Protein AF-A0A3D4AEW9-F1 (afdb_monomer)

Radius of gyration: 42.06 Å; Cα contacts (8 Å, |Δi|>4): 1426; chains: 1; bounding box: 118×90×95 Å

pLDDT: mean 89.43, std 14.74, range [29.05, 98.88]

Foldseek 3Di:
DDDDDDDDDDPDDPPPPPPPPPPPQAWDKAWFAAAEEALLFQFAPVCVPVVAGALLSLLVLQLPFPLHAEYHYAAAQDVVRNHAQVSLLVNQVSQVVSADWQRHHYFYFHFYWDPDVQIFTKTKGQDNWREEDDDDPNHDRTPHYDDHLNLVSVLLVQLVRPLMAIETDLDDCCYSNNLLQAADDVSSLLRYAAYEQFEAPAADPAQQQPADTPDGDVVVVLSCQLSFRQYAYFHHHNHRHSNGNRRHQWTKMFTFSTSHNVRRSVRSSLNRIKTWNHSAKDKFWDWPNHTASAADEEQFFTWIKIAIDDPVPFFWQKKWKWKDAGSNSDGIDTPDMDRHRMDTDTDDDDAQGKMKIWMWIATPVGIIMTGRIYIYHNHQDDAWAWPDWDWDDDPQAIKIKTKTQFHGQWQWKFKWKDQVVPDIDGPDTGGDPRGNHIDMDIDGPRDPPPHQKMKIKIWIAGPVGDIDIDDIDMDGDPDDDQQPWDWPDFQDAFKIKTFGPFDPAQKKKKWKAAPVGDTDDIDIDGTDGMDIDGDDNPDDFAKIKMWMDDVPDIDIDIGTHD

Secondary structure (DSSP, 8-state):
----------------------PPPPPEEEEEES-B--TTTT--TTHHHH---SHHHHHHHHTTSTT--EEEEEEESSGGGT--HHHHHHHHHHHHHH-BTTTBEEEEEEEEEESSSS-EEEEEES-SS-EE--EETTEES-SEE--TT-HHHHHHHHHTSTT-EEEEES--TTHHHHGGGSPPPHHHHHHEEEEEEE---TT----SSB-------HHHHHHHHHHT---EEEE---B-SS-TTTSBS-EEEEEESSSSHHHHHHHHHTT-EEEESSSS-EEEEEETTEETT-EEEESS--EEEEEEE-TT-PPEEEEEEEEE-TTSSSPPEEEEEESSSEEEEE----TT-EEEEEEEEEESSS-EEEEPPEEEEEPPPPS--EEEEEEEEETTEEEEEEEES---SEEEEEEEEESSSSS-EEEEEEE----SS-EEEEEEE-S---SSEEEEEEEEEETT--EEE---EEEE-----TT--EEESSSBSSEEEEE----SSSEEEEEEE-TTS-EEEEEEEE--SEEEEEPPTTSPSEEEEEEEEETTEEEEEEEEE-

Sequence (562 aa):
MKQYISIALYILSPLLFCANNSTAQVLNFYYGNLHAHSIYSDGNSDSATSHASIPYHNYQFAKTAQQFHFLGISEHNHNGAGMKRINYAKGLQQADSANQNGTFVAMYGMEWGVIGPPGGHVLVYGMNQLIGWDTVSGLPNYDVYNAKSDYAGLFTKIARTPGAFASFAHPATTDYNNLFSTLVNPTFDSAIVGSAIRSGPAFSADTTYSNPSTSTFETRYKDALKQGYHIGAVLDHDNHNTTFGKMAASRTVVLAPSLTRNDIMDAIRNRRTQASDDWNVRVSFTINGKPLGTIFTDTANPQISVTVFDPDLETTSNITIISGIPGSGVNPTTLTSSAIGSLNFTHTIAFGASYYYYAVVTQTDGDKVFTAPIWVTKASMLPVKLTEFKAIKRTTGVSCIWTTASEWNADYFGLERSINGKDFITIAKISATNTQTTTTYEWLDETPMQSLMVYYRLKQIDFDGTIHYSNIIFIRSDEKQMNDVIISPNPFESEITISYLEAPNQTVQYTLYNSIGEKVYEHFADNSEDHLISIPPELNSGVYTITVKSGEFHTSKHLIKL

Solvent-accessible surface area (backbone atoms only — not comparable to full-atom values): 29424 Å² total; per-residue (Å²): 135,87,86,83,83,86,79,85,78,82,79,80,74,80,81,74,80,75,76,78,78,72,69,78,80,65,67,41,86,40,23,23,36,61,32,22,37,23,55,52,16,74,11,22,79,46,23,91,78,70,74,31,38,50,58,43,42,47,48,59,54,24,66,72,24,72,65,39,34,35,44,25,35,22,25,45,38,38,58,96,44,53,19,45,46,74,47,52,59,50,39,46,54,27,22,61,72,56,40,36,71,75,66,32,30,44,40,47,36,27,25,43,64,46,88,60,89,58,14,40,38,30,36,38,35,59,60,93,58,46,56,18,68,54,63,56,96,89,37,74,34,36,74,38,85,37,61,82,79,39,49,69,65,45,29,51,52,32,49,71,35,82,78,26,34,32,25,39,39,75,60,57,82,53,22,59,75,33,47,56,81,41,72,57,48,72,57,45,39,68,8,33,22,30,30,27,37,30,41,21,52,32,77,44,81,46,64,79,39,78,51,62,49,87,51,76,22,57,69,55,48,40,32,36,36,10,18,40,39,63,49,10,27,27,22,31,33,49,26,26,24,87,17,55,58,22,24,22,46,50,16,20,34,37,45,18,72,50,57,31,57,64,39,46,52,51,18,43,68,46,12,19,24,21,19,24,44,51,44,68,65,42,77,50,45,30,45,73,85,40,52,41,28,42,73,52,72,37,82,63,60,51,37,38,38,39,43,58,47,43,86,89,65,70,51,46,47,34,34,35,37,35,34,33,38,61,49,65,69,44,72,58,43,82,73,51,72,31,67,44,52,50,45,77,49,74,52,86,69,58,71,62,42,53,37,33,37,30,43,40,38,28,36,72,92,64,43,40,36,35,42,10,34,32,36,43,30,24,44,61,72,72,67,56,38,76,75,46,76,51,74,42,84,52,100,69,25,38,39,37,38,36,32,28,54,26,35,36,68,44,47,28,37,32,39,26,41,20,73,77,77,75,66,69,44,77,78,45,80,44,73,48,85,52,39,82,51,74,46,77,51,76,47,73,43,64,62,74,81,91,44,67,39,40,28,39,34,44,38,38,32,28,75,88,67,52,76,50,71,56,74,76,47,75,49,70,55,87,78,83,61,72,88,61,68,44,69,40,57,68,65,25,80,51,50,36,34,43,34,39,66,68,60,100,39,70,52,34,39,39,38,34,21,44,83,86,66,51,79,76,46,76,49,77,42,71,57,54,54,68,44,81,43,79,49,71,82,86,61,73,62,44,58,33,38,40,34,47,36,39,83,92,48,73,51,77,47,81,40,38,39,97

Structure (mmCIF, N/CA/C/O backbone):
data_AF-A0A3D4AEW9-F1
#
_entry.id   AF-A0A3D4AEW9-F1
#
loop_
_atom_site.group_PDB
_atom_site.id
_atom_site.type_symbol
_atom_site.label_atom_id
_atom_site.label_alt_id
_atom_site.label_comp_id
_atom_site.label_asym_id
_atom_site.label_entity_id
_atom_site.label_seq_id
_atom_site.pdbx_PDB_ins_code
_atom_site.Cartn_x
_atom_site.Cartn_y
_atom_site.Cartn_z
_atom_site.occupancy
_atom_site.B_iso_or_equiv
_atom_site.auth_seq_id
_atom_site.auth_comp_id
_atom_site.auth_asym_id
_atom_site.auth_atom_id
_atom_site.pdbx_PDB_model_num
ATOM 1 N N . MET A 1 1 ? -33.285 -71.139 -0.822 1.00 42.38 1 MET A N 1
ATOM 2 C CA . MET A 1 1 ? -33.405 -69.779 -1.394 1.00 42.38 1 MET A CA 1
ATOM 3 C C . MET A 1 1 ? -32.830 -68.817 -0.362 1.00 42.38 1 MET A C 1
ATOM 5 O O . MET A 1 1 ? -33.320 -68.806 0.757 1.00 42.38 1 MET A O 1
ATOM 9 N N . LYS A 1 2 ? -31.692 -68.183 -0.663 1.00 33.84 2 LYS A N 1
ATOM 10 C CA . LYS A 1 2 ? -30.856 -67.444 0.300 1.00 33.84 2 LYS A CA 1
ATOM 11 C C . LYS A 1 2 ? -31.508 -66.106 0.683 1.00 33.84 2 LYS A C 1
ATOM 13 O O . LYS A 1 2 ? -31.841 -65.329 -0.204 1.00 33.84 2 LYS A O 1
ATOM 18 N N . GLN A 1 3 ? -31.666 -65.854 1.983 1.00 32.53 3 GLN A N 1
ATOM 19 C CA . GLN A 1 3 ? -32.041 -64.551 2.542 1.00 32.53 3 GLN A CA 1
ATOM 20 C C . GLN A 1 3 ? -30.833 -63.606 2.493 1.00 32.53 3 GLN A C 1
ATOM 22 O O . GLN A 1 3 ? -29.772 -63.937 3.019 1.00 32.53 3 GLN A O 1
ATOM 27 N N . TYR A 1 4 ? -31.001 -62.435 1.880 1.00 33.12 4 TYR A N 1
ATOM 28 C CA . TYR A 1 4 ? -30.057 -61.325 1.986 1.00 33.12 4 TYR A CA 1
ATOM 29 C C . TYR A 1 4 ? -30.560 -60.359 3.062 1.00 33.12 4 TYR A C 1
ATOM 31 O O . TYR A 1 4 ? -31.599 -59.724 2.900 1.00 33.12 4 TYR A O 1
ATOM 39 N N . ILE A 1 5 ? -29.820 -60.274 4.166 1.00 33.66 5 ILE A N 1
ATOM 40 C CA . ILE A 1 5 ? -29.952 -59.230 5.184 1.00 33.66 5 ILE A CA 1
ATOM 41 C C . ILE A 1 5 ? -29.084 -58.060 4.714 1.00 33.66 5 ILE A C 1
ATOM 43 O O . ILE A 1 5 ? -27.869 -58.203 4.590 1.00 33.66 5 ILE A O 1
ATOM 47 N N . SER A 1 6 ? -29.701 -56.915 4.425 1.00 31.83 6 SER A N 1
ATOM 48 C CA . SER A 1 6 ? -28.985 -55.684 4.085 1.00 31.83 6 SER A CA 1
ATOM 49 C C . SER A 1 6 ? -28.620 -54.950 5.377 1.00 31.83 6 SER A C 1
ATOM 51 O O . SER A 1 6 ? -29.478 -54.345 6.014 1.00 31.83 6 SER A O 1
ATOM 53 N N . ILE A 1 7 ? -27.353 -55.035 5.789 1.00 34.47 7 ILE A N 1
ATOM 54 C CA . ILE A 1 7 ? -26.788 -54.258 6.900 1.00 34.47 7 ILE A CA 1
ATOM 55 C C . ILE A 1 7 ? -26.324 -52.913 6.331 1.00 34.47 7 ILE A C 1
ATOM 57 O O . ILE A 1 7 ? -25.382 -52.862 5.543 1.00 34.47 7 ILE A O 1
ATOM 61 N N . ALA A 1 8 ? -26.986 -51.823 6.718 1.00 32.03 8 ALA A N 1
ATOM 62 C CA . ALA A 1 8 ? -26.509 -50.470 6.453 1.00 32.03 8 ALA A CA 1
ATOM 63 C C . ALA A 1 8 ? -25.383 -50.134 7.446 1.00 32.03 8 ALA A C 1
ATOM 65 O O . ALA A 1 8 ? -25.627 -49.931 8.634 1.00 32.03 8 ALA A O 1
ATOM 66 N N . LEU A 1 9 ? -24.143 -50.110 6.956 1.00 29.05 9 LEU A N 1
ATOM 67 C CA . LEU A 1 9 ? -22.966 -49.703 7.717 1.00 29.05 9 LEU A CA 1
ATOM 68 C C . LEU A 1 9 ? -22.831 -48.172 7.627 1.00 29.05 9 LEU A C 1
ATOM 70 O O . LEU A 1 9 ? -22.402 -47.644 6.603 1.00 29.05 9 LEU A O 1
ATOM 74 N N . TYR A 1 10 ? -23.218 -47.448 8.679 1.00 30.27 10 TYR A N 1
ATOM 75 C CA . TYR A 1 10 ? -22.894 -46.025 8.808 1.00 30.27 10 TYR A CA 1
ATOM 76 C C . TYR A 1 10 ? -21.403 -45.891 9.134 1.00 30.27 10 TYR A C 1
ATOM 78 O O . TYR A 1 10 ? -20.977 -46.141 10.261 1.00 30.27 10 TYR A O 1
ATOM 86 N N . ILE A 1 11 ? -20.598 -45.512 8.142 1.00 34.72 11 ILE A N 1
ATOM 87 C CA . ILE A 1 11 ? -19.202 -45.132 8.357 1.00 34.72 11 ILE A CA 1
ATOM 88 C C . ILE A 1 11 ? -19.206 -43.717 8.945 1.00 34.72 11 ILE A C 1
ATOM 90 O O . ILE A 1 11 ? -19.376 -42.738 8.221 1.00 34.72 11 ILE A O 1
ATOM 94 N N . LEU A 1 12 ? -19.046 -43.604 10.267 1.00 33.81 12 LEU A N 1
ATOM 95 C CA . LEU A 1 12 ? -18.642 -42.345 10.894 1.00 33.81 12 LEU A CA 1
ATOM 96 C C . LEU A 1 12 ? -17.219 -42.027 10.415 1.00 33.81 12 LEU A C 1
ATOM 98 O O . LEU A 1 12 ? -16.254 -42.660 10.843 1.00 33.81 12 LEU A O 1
ATOM 102 N N . SER A 1 13 ? -17.081 -41.052 9.519 1.00 30.97 13 SER A N 1
ATOM 103 C CA . SER A 1 13 ? -15.790 -40.436 9.226 1.00 30.97 13 SER A CA 1
ATOM 104 C C . SER A 1 13 ? -15.312 -39.678 10.470 1.00 30.97 13 SER A C 1
ATOM 106 O O . SER A 1 13 ? -16.059 -38.821 10.957 1.00 30.97 13 SER A O 1
ATOM 108 N N . PRO A 1 14 ? -14.096 -39.911 10.989 1.00 35.47 14 PRO A N 1
ATOM 109 C CA . PRO A 1 14 ? -13.533 -39.002 11.967 1.00 35.47 14 PRO A CA 1
ATOM 110 C C . PRO A 1 14 ? -13.242 -37.685 11.243 1.00 35.47 14 PRO A C 1
ATOM 112 O O . PRO A 1 14 ? -12.401 -37.629 10.346 1.00 35.47 14 PRO A O 1
ATOM 115 N N . LEU A 1 15 ? -13.968 -36.628 11.610 1.00 35.75 15 LEU A N 1
ATOM 116 C CA . LEU A 1 15 ? -13.557 -35.258 11.326 1.00 35.75 15 LEU A CA 1
ATOM 117 C C . LEU A 1 15 ? -12.188 -35.063 11.987 1.00 35.75 15 LEU A C 1
ATOM 119 O O . LEU A 1 15 ? -12.096 -34.831 13.192 1.00 35.75 15 LEU A O 1
ATOM 123 N N . LEU A 1 16 ? -11.117 -35.195 11.200 1.00 32.19 16 LEU A N 1
ATOM 124 C CA . LEU A 1 16 ? -9.826 -34.643 11.572 1.00 32.19 16 LEU A CA 1
ATOM 125 C C . LEU A 1 16 ? -10.019 -33.130 11.683 1.00 32.19 16 LEU A C 1
ATOM 127 O O . LEU A 1 16 ? -10.094 -32.420 10.680 1.00 32.19 16 LEU A O 1
ATOM 131 N N . PHE A 1 17 ? -10.087 -32.634 12.915 1.00 34.31 17 PHE A N 1
ATOM 132 C CA . PHE A 1 17 ? -9.706 -31.262 13.204 1.00 34.31 17 PHE A CA 1
ATOM 133 C C . PHE A 1 17 ? -8.212 -31.145 12.888 1.00 34.31 17 PHE A C 1
ATOM 135 O O . PHE A 1 17 ? -7.354 -31.384 13.737 1.00 34.31 17 PHE A O 1
ATOM 142 N N . CYS A 1 18 ? -7.885 -30.808 11.641 1.00 33.59 18 CYS A N 1
ATOM 143 C CA . CYS A 1 18 ? -6.588 -30.233 11.334 1.00 33.59 18 CYS A CA 1
ATOM 144 C C . CYS A 1 18 ? -6.554 -28.874 12.032 1.00 33.59 18 CYS A C 1
ATOM 146 O O . CYS A 1 18 ? -7.095 -27.888 11.530 1.00 33.59 18 CYS A O 1
ATOM 148 N N . ALA A 1 19 ? -5.955 -28.828 13.220 1.00 35.25 19 ALA A N 1
ATOM 149 C CA . ALA A 1 19 ? -5.437 -27.583 13.749 1.00 35.25 19 ALA A CA 1
ATOM 150 C C . ALA A 1 19 ? -4.431 -27.068 12.713 1.00 35.25 19 ALA A C 1
ATOM 152 O O . ALA A 1 19 ? -3.317 -27.582 12.606 1.00 35.25 19 ALA A O 1
ATOM 153 N N . ASN A 1 20 ? -4.850 -26.101 11.897 1.00 33.00 20 ASN A N 1
ATOM 154 C CA . ASN A 1 20 ? -3.940 -25.318 11.080 1.00 33.00 20 ASN A CA 1
ATOM 155 C C . ASN A 1 20 ? -3.065 -24.521 12.048 1.00 33.00 20 ASN A C 1
ATOM 157 O O . ASN A 1 20 ? -3.348 -23.368 12.359 1.00 33.00 20 ASN A O 1
ATOM 161 N N . ASN A 1 21 ? -1.989 -25.141 12.526 1.00 32.84 21 ASN A N 1
ATOM 162 C CA . ASN A 1 21 ? -0.813 -24.413 12.963 1.00 32.84 21 ASN A CA 1
ATOM 163 C C . ASN A 1 21 ? -0.232 -23.760 11.706 1.00 32.84 21 ASN A C 1
ATOM 165 O O . ASN A 1 21 ? 0.706 -24.274 11.101 1.00 32.84 21 ASN A O 1
ATOM 169 N N . SER A 1 22 ? -0.841 -22.659 11.260 1.00 37.59 22 SER A N 1
ATOM 170 C CA . SER A 1 22 ? -0.249 -21.795 10.252 1.00 37.59 22 SER A CA 1
ATOM 171 C C . SER A 1 22 ? 0.974 -21.158 10.900 1.00 37.59 22 SER A C 1
ATOM 173 O O . SER A 1 22 ? 0.879 -20.125 11.563 1.00 37.59 22 SER A O 1
ATOM 175 N N . THR A 1 23 ? 2.129 -21.801 10.767 1.00 46.12 23 THR A N 1
ATOM 176 C CA . THR A 1 23 ? 3.401 -21.114 10.971 1.00 46.12 23 THR A CA 1
ATOM 177 C C . THR A 1 23 ? 3.373 -19.873 10.088 1.00 46.12 23 THR A C 1
ATOM 179 O O . THR A 1 23 ? 3.079 -19.990 8.895 1.00 46.12 23 THR A O 1
ATOM 182 N N . ALA A 1 24 ? 3.604 -18.694 10.671 1.00 60.69 24 ALA A N 1
ATOM 183 C CA . ALA A 1 24 ? 3.650 -17.448 9.917 1.00 60.69 24 ALA A CA 1
ATOM 184 C C . ALA A 1 24 ? 4.568 -17.629 8.697 1.00 60.69 24 ALA A C 1
ATOM 186 O O . ALA A 1 24 ? 5.677 -18.152 8.822 1.00 60.69 24 ALA A O 1
ATOM 187 N N . GLN A 1 25 ? 4.074 -17.265 7.512 1.00 74.81 25 GLN A N 1
ATOM 188 C CA . GLN A 1 25 ? 4.830 -17.406 6.274 1.00 74.81 25 GLN A CA 1
ATOM 189 C C . GLN A 1 25 ? 6.122 -16.586 6.383 1.00 74.81 25 GLN A C 1
ATOM 191 O O . GLN A 1 25 ? 6.074 -15.385 6.646 1.00 74.81 25 GLN A O 1
ATOM 196 N N . VAL A 1 26 ? 7.274 -17.236 6.206 1.00 88.62 26 VAL A N 1
ATOM 197 C CA . VAL A 1 26 ? 8.580 -16.568 6.257 1.00 88.62 26 VAL A CA 1
ATOM 198 C C . VAL A 1 26 ? 8.692 -15.615 5.067 1.00 88.62 26 VAL A C 1
ATOM 200 O O . VAL A 1 26 ? 8.480 -16.025 3.927 1.00 88.62 26 VAL A O 1
ATOM 203 N N . LEU A 1 27 ? 9.012 -14.347 5.333 1.00 95.62 27 LEU A N 1
ATOM 204 C CA . LEU A 1 27 ? 9.255 -13.335 4.307 1.00 95.62 27 LEU A CA 1
ATOM 205 C C . LEU A 1 27 ? 10.761 -13.121 4.139 1.00 95.62 27 LEU A C 1
ATOM 207 O O . LEU A 1 27 ? 11.465 -12.840 5.107 1.00 95.62 27 LEU A O 1
ATOM 211 N N . ASN A 1 28 ? 11.230 -13.236 2.901 1.00 97.81 28 ASN A N 1
ATOM 212 C CA . ASN A 1 28 ? 12.600 -12.955 2.491 1.00 97.81 28 ASN A CA 1
ATOM 213 C C . ASN A 1 28 ? 12.701 -11.541 1.912 1.00 97.81 28 ASN A C 1
ATOM 215 O O . ASN A 1 28 ? 11.714 -11.002 1.414 1.00 97.81 28 ASN A O 1
ATOM 219 N N . PHE A 1 29 ? 13.899 -10.961 1.955 1.00 98.50 29 PHE A N 1
ATOM 220 C CA . PHE A 1 29 ? 14.185 -9.622 1.443 1.00 98.50 29 PHE A CA 1
ATOM 221 C C . PHE A 1 29 ? 14.788 -9.730 0.042 1.00 98.50 29 PHE A C 1
ATOM 223 O O . PHE A 1 29 ? 15.852 -10.325 -0.129 1.00 98.50 29 PHE A O 1
ATOM 230 N N . TYR A 1 30 ? 14.108 -9.164 -0.952 1.00 98.69 30 TYR A N 1
ATOM 231 C CA . TYR A 1 30 ? 14.582 -9.102 -2.332 1.00 98.69 30 TYR A CA 1
ATOM 232 C C . TYR A 1 30 ? 14.739 -7.656 -2.767 1.00 98.69 30 TYR A C 1
ATOM 234 O O . TYR A 1 30 ? 13.886 -6.826 -2.499 1.00 98.69 30 TYR A O 1
ATOM 242 N N . TYR A 1 31 ? 15.821 -7.366 -3.467 1.00 98.62 31 TYR A N 1
ATOM 243 C CA . TYR A 1 31 ? 16.277 -6.006 -3.742 1.00 98.62 31 TYR A CA 1
ATOM 244 C C . TYR A 1 31 ? 16.252 -5.758 -5.240 1.00 98.62 31 TYR A C 1
ATOM 246 O O . TYR A 1 31 ? 16.668 -6.628 -6.001 1.00 98.62 31 TYR A O 1
ATOM 254 N N . GLY A 1 32 ? 15.778 -4.606 -5.688 1.00 98.19 32 GLY A N 1
ATOM 255 C CA . GLY A 1 32 ? 15.648 -4.353 -7.114 1.00 98.19 32 GLY A CA 1
ATOM 256 C C . GLY A 1 32 ? 15.206 -2.940 -7.441 1.00 98.19 32 GLY A C 1
ATOM 257 O O . GLY A 1 32 ? 15.280 -2.031 -6.615 1.00 98.19 32 GLY A O 1
ATOM 258 N N . ASN A 1 33 ? 14.740 -2.771 -8.670 1.00 98.00 33 ASN A N 1
ATOM 259 C CA . ASN A 1 33 ? 14.218 -1.514 -9.193 1.00 98.00 33 ASN A CA 1
ATOM 260 C C . ASN A 1 33 ? 12.941 -1.791 -9.998 1.00 98.00 33 ASN A C 1
ATOM 262 O O . ASN A 1 33 ? 12.827 -2.848 -10.620 1.00 98.00 33 ASN A O 1
ATOM 266 N N . LEU A 1 34 ? 11.993 -0.854 -9.987 1.00 98.00 34 LEU A N 1
ATOM 267 C CA . LEU A 1 34 ? 10.743 -0.922 -10.749 1.00 98.00 34 LEU A CA 1
ATOM 268 C C . LEU A 1 34 ? 10.699 0.049 -11.937 1.00 98.00 34 LEU A C 1
ATOM 270 O O . LEU A 1 34 ? 9.719 0.008 -12.676 1.00 98.00 34 LEU A O 1
ATOM 274 N N . HIS A 1 35 ? 11.704 0.910 -12.117 1.00 98.31 35 HIS A N 1
ATOM 275 C CA . HIS A 1 35 ? 11.662 1.983 -13.112 1.00 98.31 35 HIS A CA 1
ATOM 276 C C . HIS A 1 35 ? 12.943 2.056 -13.933 1.00 98.31 35 HIS A C 1
ATOM 278 O O . HIS A 1 35 ? 14.000 2.471 -13.452 1.00 98.31 35 HIS A O 1
ATOM 284 N N . ALA A 1 36 ? 12.846 1.623 -15.181 1.00 98.06 36 ALA A N 1
ATOM 285 C CA . ALA A 1 36 ? 13.939 1.631 -16.137 1.00 98.06 36 ALA A CA 1
ATOM 286 C C . ALA A 1 36 ? 13.380 1.627 -17.559 1.00 98.06 36 ALA A C 1
ATOM 288 O O . ALA A 1 36 ? 12.304 1.073 -17.797 1.00 98.06 36 ALA A O 1
ATOM 289 N N . HIS A 1 37 ? 14.153 2.167 -18.494 1.00 98.44 37 HIS A N 1
ATOM 290 C CA . HIS A 1 37 ? 13.780 2.309 -19.898 1.00 98.44 37 HIS A CA 1
ATOM 291 C C . HIS A 1 37 ? 14.773 1.606 -20.805 1.00 98.44 37 HIS A C 1
ATOM 293 O O . HIS A 1 37 ? 15.943 1.406 -20.458 1.00 98.44 37 HIS A O 1
ATOM 299 N N . SER A 1 38 ? 14.303 1.224 -21.986 1.00 98.19 38 SER A N 1
ATOM 300 C CA . SER A 1 38 ? 15.147 0.681 -23.039 1.00 98.19 38 SER A CA 1
ATOM 301 C C . SER A 1 38 ? 15.009 1.473 -24.331 1.00 98.19 38 SER A C 1
ATOM 303 O O . SER A 1 38 ? 14.299 2.474 -24.393 1.00 98.19 38 SER A O 1
ATOM 305 N N . ILE A 1 39 ? 15.633 0.991 -25.407 1.00 96.94 39 ILE A N 1
ATOM 306 C CA . ILE A 1 39 ? 15.451 1.561 -26.749 1.00 96.94 39 ILE A CA 1
ATOM 307 C C . ILE A 1 39 ? 14.002 1.444 -27.269 1.00 96.94 39 ILE A C 1
ATOM 309 O O . ILE A 1 39 ? 13.700 1.860 -28.389 1.00 96.94 39 ILE A O 1
ATOM 313 N N . TYR A 1 40 ? 13.106 0.788 -26.524 1.00 98.00 40 TYR A N 1
ATOM 314 C CA . TYR A 1 40 ? 11.691 0.720 -26.876 1.00 98.00 40 TYR A CA 1
ATOM 315 C C . TYR A 1 40 ? 10.941 2.004 -26.538 1.00 98.00 40 TYR A C 1
ATOM 317 O O . TYR A 1 40 ? 9.986 2.286 -27.262 1.00 98.00 40 TYR A O 1
ATOM 325 N N . SER A 1 41 ? 11.392 2.790 -25.560 1.00 97.31 41 SER A N 1
ATOM 326 C CA . SER A 1 41 ? 11.122 4.224 -25.475 1.00 97.31 41 SER A CA 1
ATOM 327 C C . SER A 1 41 ? 12.380 5.039 -25.816 1.00 97.31 41 SER A C 1
ATOM 329 O O . SER A 1 41 ? 12.805 5.083 -26.973 1.00 97.31 41 SER A O 1
ATOM 331 N N . ASP A 1 42 ? 12.964 5.691 -24.825 1.00 96.50 42 ASP A N 1
ATOM 332 C CA . ASP A 1 42 ? 14.027 6.689 -24.889 1.00 96.50 42 ASP A CA 1
ATOM 333 C C . ASP A 1 42 ? 15.225 6.327 -23.994 1.00 96.50 42 ASP A C 1
ATOM 335 O O . ASP A 1 42 ? 16.111 7.151 -23.759 1.00 96.50 42 ASP A O 1
ATOM 339 N N . GLY A 1 43 ? 15.291 5.074 -23.537 1.00 96.88 43 GLY A N 1
ATOM 340 C CA . GLY A 1 43 ? 16.414 4.524 -22.788 1.00 96.88 43 GLY A CA 1
ATOM 341 C C . GLY A 1 43 ? 17.544 3.952 -23.657 1.00 96.88 43 GLY A C 1
ATOM 342 O O . GLY A 1 43 ? 17.489 3.906 -24.887 1.00 96.88 43 GLY A O 1
ATOM 343 N N . ASN A 1 44 ? 18.591 3.478 -22.977 1.00 94.81 44 ASN A N 1
ATOM 344 C CA . ASN A 1 44 ? 19.863 2.995 -23.526 1.00 94.81 44 ASN A CA 1
ATOM 345 C C . ASN A 1 44 ? 20.515 3.942 -24.549 1.00 94.81 44 ASN A C 1
ATOM 347 O O . ASN A 1 44 ? 20.967 3.507 -25.620 1.00 94.81 44 ASN A O 1
ATOM 351 N N . SER A 1 45 ? 20.622 5.233 -24.217 1.00 89.31 45 SER A N 1
ATOM 352 C CA . SER A 1 45 ? 21.318 6.199 -25.085 1.00 89.31 45 SER A CA 1
ATOM 353 C C . SER A 1 45 ? 22.793 5.825 -25.337 1.00 89.31 45 SER A C 1
ATOM 355 O O . SER A 1 45 ? 23.374 6.175 -26.364 1.00 89.31 45 SER A O 1
ATOM 357 N N . ASP A 1 46 ? 23.367 5.015 -24.445 1.00 93.75 46 ASP A N 1
ATOM 358 C CA . ASP A 1 46 ? 24.720 4.463 -24.470 1.00 93.75 46 ASP A CA 1
ATOM 359 C C . ASP A 1 46 ? 24.837 3.079 -25.143 1.00 93.75 46 ASP A C 1
ATOM 361 O O . ASP A 1 46 ? 25.906 2.464 -25.115 1.00 93.75 46 ASP A O 1
ATOM 365 N N . SER A 1 47 ? 23.773 2.573 -25.776 1.00 92.50 47 SER A N 1
ATOM 366 C CA . SER A 1 47 ? 23.728 1.219 -26.367 1.00 92.50 47 SER A CA 1
ATOM 367 C C . SER A 1 47 ? 24.842 0.914 -27.372 1.00 92.50 47 SER A C 1
ATOM 369 O O . SER A 1 47 ? 25.268 -0.237 -27.493 1.00 92.50 47 SER A O 1
ATOM 371 N N . ALA A 1 48 ? 25.349 1.930 -28.078 1.00 90.81 48 ALA A N 1
ATOM 372 C CA . ALA A 1 48 ? 26.465 1.781 -29.011 1.00 90.81 48 ALA A CA 1
ATOM 373 C C . ALA A 1 48 ? 27.760 1.320 -28.316 1.00 90.81 48 ALA A C 1
ATOM 375 O O . ALA A 1 48 ? 28.554 0.600 -28.920 1.00 90.81 48 ALA A O 1
ATOM 376 N N . THR A 1 49 ? 27.957 1.715 -27.054 1.00 90.06 49 THR A N 1
ATOM 377 C CA . THR A 1 49 ? 29.131 1.370 -26.242 1.00 90.06 49 THR A CA 1
ATOM 378 C C . THR A 1 49 ? 28.851 0.262 -25.234 1.00 90.06 49 THR A C 1
ATOM 380 O O . THR A 1 49 ? 29.725 -0.560 -24.981 1.00 90.06 49 THR A O 1
ATOM 383 N N . SER A 1 50 ? 27.650 0.219 -24.654 1.00 88.75 50 SER A N 1
ATOM 384 C CA . SER A 1 50 ? 27.295 -0.772 -23.631 1.00 88.75 50 SER A CA 1
ATOM 385 C C . SER A 1 50 ? 26.907 -2.130 -24.219 1.00 88.75 50 SER A C 1
ATOM 387 O O . SER A 1 50 ? 26.911 -3.137 -23.512 1.00 88.75 50 SER A O 1
ATOM 389 N N . HIS A 1 51 ? 26.542 -2.155 -25.506 1.00 87.50 51 HIS A N 1
ATOM 390 C CA . HIS A 1 51 ? 25.979 -3.307 -26.213 1.00 87.50 51 HIS A CA 1
ATOM 391 C C . HIS A 1 51 ? 24.664 -3.850 -25.613 1.00 87.50 51 HIS A C 1
ATOM 393 O O . HIS A 1 51 ? 24.186 -4.907 -26.032 1.00 87.50 51 HIS A O 1
ATOM 399 N N . ALA A 1 52 ? 24.031 -3.116 -24.692 1.00 91.38 52 ALA A N 1
ATOM 400 C CA . ALA A 1 52 ? 22.684 -3.385 -24.198 1.00 91.38 52 ALA A CA 1
ATOM 401 C C . ALA A 1 52 ? 21.710 -2.342 -24.758 1.00 91.38 52 ALA A C 1
ATOM 403 O O . ALA A 1 52 ? 22.005 -1.152 -24.772 1.00 91.38 52 ALA A O 1
ATOM 404 N N . SER A 1 53 ? 20.567 -2.789 -25.275 1.00 92.69 53 SER A N 1
ATOM 405 C CA . SER A 1 53 ? 19.651 -1.919 -26.026 1.00 92.69 53 SER A CA 1
ATOM 406 C C . SER A 1 53 ? 18.191 -2.292 -25.832 1.00 92.69 53 SER A C 1
ATOM 408 O O . SER A 1 53 ? 17.363 -1.437 -25.552 1.00 92.69 53 SER A O 1
ATOM 410 N N . ILE A 1 54 ? 17.867 -3.573 -25.994 1.00 97.50 54 ILE A N 1
ATOM 411 C CA . ILE A 1 54 ? 16.515 -4.101 -25.807 1.00 97.50 54 ILE A CA 1
ATOM 412 C C . ILE A 1 54 ? 16.322 -4.608 -24.368 1.00 97.50 54 ILE A C 1
ATOM 414 O O . ILE A 1 54 ? 17.315 -4.967 -23.721 1.00 97.50 54 ILE A O 1
ATOM 418 N N . PRO A 1 55 ? 15.069 -4.746 -23.892 1.00 98.56 55 PRO A N 1
ATOM 419 C CA . PRO A 1 55 ? 14.772 -5.232 -22.544 1.00 98.56 55 PRO A CA 1
ATOM 420 C C . PRO A 1 55 ? 15.547 -6.492 -22.138 1.00 98.56 55 PRO A C 1
ATOM 422 O O . PRO A 1 55 ? 16.115 -6.539 -21.049 1.00 98.56 55 PRO A O 1
ATOM 425 N N . TYR A 1 56 ? 15.664 -7.488 -23.026 1.00 98.56 56 TYR A N 1
ATOM 426 C CA . TYR A 1 56 ? 16.419 -8.713 -22.740 1.00 98.56 56 TYR A CA 1
ATOM 427 C C . TYR A 1 56 ? 17.876 -8.432 -22.339 1.00 98.56 56 TYR A C 1
ATOM 429 O O . TYR A 1 56 ? 18.339 -8.971 -21.336 1.00 98.56 56 TYR A O 1
ATOM 437 N N . HIS A 1 57 ? 18.593 -7.572 -23.074 1.00 98.19 57 HIS A N 1
ATOM 438 C CA . HIS A 1 57 ? 19.983 -7.227 -22.750 1.00 98.19 57 HIS A CA 1
ATOM 439 C C . HIS A 1 57 ? 20.084 -6.480 -21.418 1.00 98.19 57 HIS A C 1
ATOM 441 O O . HIS A 1 57 ? 20.982 -6.765 -20.627 1.00 98.19 57 HIS A O 1
ATOM 447 N N . ASN A 1 58 ? 19.135 -5.586 -21.141 1.00 98.38 58 ASN A N 1
ATOM 448 C CA . ASN A 1 58 ? 19.090 -4.827 -19.892 1.00 98.38 58 ASN A CA 1
ATOM 449 C C . ASN A 1 58 ? 18.922 -5.758 -18.683 1.00 98.38 58 ASN A C 1
ATOM 451 O O . ASN A 1 58 ? 19.633 -5.613 -17.689 1.00 98.38 58 ASN A O 1
ATOM 455 N N . TYR A 1 59 ? 18.068 -6.783 -18.788 1.00 98.69 59 TYR A N 1
ATOM 456 C CA . TYR A 1 59 ? 17.963 -7.815 -17.753 1.00 98.69 59 TYR A CA 1
ATOM 457 C C . TYR A 1 59 ? 19.256 -8.623 -17.595 1.00 98.69 59 TYR A C 1
ATOM 459 O O . TYR A 1 59 ? 19.650 -8.909 -16.467 1.00 98.69 59 TYR A O 1
ATOM 467 N N . GLN A 1 60 ? 19.941 -8.986 -18.688 1.00 98.19 60 GLN A N 1
ATOM 468 C CA . GLN A 1 60 ? 21.230 -9.689 -18.589 1.00 98.19 60 GLN A CA 1
ATOM 469 C C . GLN A 1 60 ? 22.292 -8.833 -17.896 1.00 98.19 60 GLN A C 1
ATOM 471 O O . GLN A 1 60 ? 23.039 -9.343 -17.066 1.00 98.19 60 GLN A O 1
ATOM 476 N N . PHE A 1 61 ? 22.326 -7.530 -18.180 1.00 97.88 61 PHE A N 1
ATOM 477 C CA . PHE A 1 61 ? 23.204 -6.600 -17.481 1.00 97.88 61 PHE A CA 1
ATOM 478 C C . PHE A 1 61 ? 22.874 -6.545 -15.983 1.00 97.88 61 PHE A C 1
ATOM 480 O O . PHE A 1 61 ? 23.764 -6.730 -15.150 1.00 97.88 61 PHE A O 1
ATOM 487 N N . ALA A 1 62 ? 21.596 -6.373 -15.634 1.00 97.69 62 ALA A N 1
ATOM 488 C CA . ALA A 1 62 ? 21.133 -6.270 -14.251 1.00 97.69 62 ALA A CA 1
ATOM 489 C C . ALA A 1 62 ? 21.421 -7.525 -13.412 1.00 97.69 62 ALA A C 1
ATOM 491 O O . ALA A 1 62 ? 21.747 -7.407 -12.235 1.00 97.69 62 ALA A O 1
ATOM 492 N N . LYS A 1 63 ? 21.397 -8.724 -14.010 1.00 97.69 63 LYS A N 1
ATOM 493 C CA . LYS A 1 63 ? 21.784 -9.983 -13.337 1.00 97.69 63 LYS A CA 1
ATOM 494 C C . LYS A 1 63 ? 23.224 -9.997 -12.821 1.00 97.69 63 LYS A C 1
ATOM 496 O O . LYS A 1 63 ? 23.567 -10.834 -11.994 1.00 97.69 63 LYS A O 1
ATOM 501 N N . THR A 1 64 ? 24.075 -9.108 -13.327 1.00 97.00 64 THR A N 1
ATOM 502 C CA . THR A 1 64 ? 25.472 -8.977 -12.888 1.00 97.00 64 THR A CA 1
ATOM 503 C C . THR A 1 64 ? 25.663 -7.902 -11.814 1.00 97.00 64 THR A C 1
ATOM 505 O O . THR A 1 64 ? 26.796 -7.657 -11.395 1.00 97.00 64 THR A O 1
ATOM 508 N N . ALA A 1 65 ? 24.594 -7.213 -11.404 1.00 97.12 65 ALA A N 1
ATOM 509 C CA . ALA A 1 65 ? 24.639 -6.232 -10.329 1.00 97.12 65 ALA A CA 1
ATOM 510 C C . ALA A 1 65 ? 24.681 -6.915 -8.953 1.00 97.12 65 ALA A C 1
ATOM 512 O O . ALA A 1 65 ? 24.145 -8.006 -8.754 1.00 97.12 65 ALA A O 1
ATOM 513 N N . GLN A 1 66 ? 25.334 -6.264 -7.995 1.00 95.50 66 GLN A N 1
ATOM 514 C CA . GLN A 1 66 ? 25.420 -6.751 -6.623 1.00 95.50 66 GLN A CA 1
ATOM 515 C C . GLN A 1 66 ? 24.096 -6.516 -5.894 1.00 95.50 66 GLN A C 1
ATOM 517 O O . GLN A 1 66 ? 23.487 -5.450 -6.030 1.00 95.50 66 GLN A O 1
ATOM 522 N N . GLN A 1 67 ? 23.671 -7.529 -5.126 1.00 94.69 67 GLN A N 1
ATOM 523 C CA . GLN A 1 67 ? 22.456 -7.492 -4.304 1.00 94.69 67 GLN A CA 1
ATOM 524 C C . GLN A 1 67 ? 21.238 -6.997 -5.106 1.00 94.69 67 GLN A C 1
ATOM 526 O O . GLN A 1 67 ? 20.520 -6.080 -4.713 1.00 94.69 67 GLN A O 1
ATOM 531 N N . PHE A 1 68 ? 21.034 -7.583 -6.290 1.00 97.94 68 PHE A N 1
ATOM 532 C CA . PHE A 1 68 ? 19.994 -7.179 -7.231 1.00 97.94 68 PHE A CA 1
ATOM 533 C C . PHE A 1 68 ? 19.252 -8.406 -7.768 1.00 97.94 68 PHE A C 1
ATOM 535 O O . PHE A 1 68 ? 19.781 -9.214 -8.525 1.00 97.94 68 PHE A O 1
ATOM 542 N N . HIS A 1 69 ? 18.011 -8.556 -7.331 1.00 98.69 69 HIS A N 1
ATOM 543 C CA . HIS A 1 69 ? 17.186 -9.749 -7.478 1.00 98.69 69 HIS A CA 1
ATOM 544 C C . HIS A 1 69 ? 16.070 -9.568 -8.506 1.00 98.69 69 HIS A C 1
ATOM 546 O O . HIS A 1 69 ? 15.558 -10.557 -9.031 1.00 98.69 69 HIS A O 1
ATOM 552 N N . PHE A 1 70 ? 15.663 -8.330 -8.790 1.00 98.81 70 PHE A N 1
ATOM 553 C CA . PHE A 1 70 ? 14.643 -8.060 -9.794 1.00 98.81 70 PHE A CA 1
ATOM 554 C C . PHE A 1 70 ? 14.861 -6.732 -10.513 1.00 98.81 70 PHE A C 1
ATOM 556 O O . PHE A 1 70 ? 15.348 -5.762 -9.934 1.00 98.81 70 PHE A O 1
ATOM 563 N N . LEU A 1 71 ? 14.428 -6.686 -11.771 1.00 98.81 71 LEU A N 1
ATOM 564 C CA . LEU A 1 71 ? 14.304 -5.453 -12.540 1.00 98.81 71 LEU A CA 1
ATOM 565 C C . LEU A 1 71 ? 12.911 -5.378 -13.156 1.00 98.81 71 LEU A C 1
ATOM 567 O O . LEU A 1 71 ? 12.479 -6.295 -13.860 1.00 98.81 71 LEU A O 1
ATOM 571 N N . GLY A 1 72 ? 12.244 -4.262 -12.912 1.00 98.62 72 GLY A N 1
ATOM 572 C CA . GLY A 1 72 ? 11.114 -3.782 -13.677 1.00 98.62 72 GLY A CA 1
ATOM 573 C C . GLY A 1 72 ? 11.577 -2.790 -14.739 1.00 98.62 72 GLY A C 1
ATOM 574 O O . GLY A 1 72 ? 12.214 -1.794 -14.408 1.00 98.62 72 GLY A O 1
ATOM 575 N N . ILE A 1 73 ? 11.271 -3.081 -16.003 1.00 98.75 73 ILE A N 1
ATOM 576 C CA . ILE A 1 73 ? 11.380 -2.122 -17.108 1.00 98.75 73 ILE A CA 1
ATOM 577 C C . ILE A 1 73 ? 9.976 -1.587 -17.376 1.00 98.75 73 ILE A C 1
ATOM 579 O O . ILE A 1 73 ? 9.041 -2.363 -17.578 1.00 98.75 73 ILE A O 1
ATOM 583 N N . SER A 1 74 ? 9.832 -0.270 -17.370 1.00 98.44 74 SER A N 1
ATOM 584 C CA . SER A 1 74 ? 8.566 0.453 -17.435 1.00 98.44 74 SER A CA 1
ATOM 585 C C . SER A 1 74 ? 8.672 1.550 -18.485 1.00 98.44 74 SER A C 1
ATOM 587 O O . SER A 1 74 ? 8.763 2.725 -18.156 1.00 98.44 74 SER A O 1
ATOM 589 N N . GLU A 1 75 ? 8.682 1.156 -19.754 1.00 98.50 75 GLU A N 1
ATOM 590 C CA . GLU A 1 75 ? 8.863 2.098 -20.862 1.00 98.50 75 GLU A CA 1
ATOM 591 C C . GLU A 1 75 ? 7.761 3.159 -20.894 1.00 98.50 75 GLU A C 1
ATOM 593 O O . GLU A 1 75 ? 6.595 2.851 -20.615 1.00 98.50 75 GLU A O 1
ATOM 598 N N . HIS A 1 76 ? 8.071 4.362 -21.370 1.00 98.19 76 HIS A N 1
ATOM 599 C CA . HIS A 1 76 ? 7.031 5.337 -21.693 1.00 98.19 76 HIS A CA 1
ATOM 600 C C . HIS A 1 76 ? 5.954 4.755 -22.620 1.00 98.19 76 HIS A C 1
ATOM 602 O O . HIS A 1 76 ? 6.215 3.927 -23.490 1.00 98.19 76 HIS A O 1
ATOM 608 N N . ASN A 1 77 ? 4.708 5.200 -22.461 1.00 97.56 77 ASN A N 1
ATOM 609 C CA . ASN A 1 77 ? 3.563 4.559 -23.110 1.00 97.56 77 ASN A CA 1
ATOM 610 C C . ASN A 1 77 ? 3.205 5.114 -24.509 1.00 97.56 77 ASN A C 1
ATOM 612 O O . ASN A 1 77 ? 2.231 4.656 -25.109 1.00 97.56 77 ASN A O 1
ATOM 616 N N . HIS A 1 78 ? 3.933 6.116 -25.017 1.00 96.44 78 HIS A N 1
ATOM 617 C CA . HIS A 1 78 ? 3.536 6.887 -26.201 1.00 96.44 78 HIS A CA 1
ATOM 618 C C . HIS A 1 78 ? 4.660 7.084 -27.234 1.00 96.44 78 HIS A C 1
ATOM 620 O O . HIS A 1 78 ? 5.846 7.156 -26.914 1.00 96.44 78 HIS A O 1
ATOM 626 N N . ASN A 1 79 ? 4.278 7.292 -28.494 1.00 96.44 79 ASN A N 1
ATOM 627 C CA . ASN A 1 79 ? 5.174 7.460 -29.639 1.00 96.44 79 ASN A CA 1
ATOM 628 C C . ASN A 1 79 ? 6.125 8.652 -29.507 1.00 96.44 79 ASN A C 1
ATOM 630 O O . ASN A 1 79 ? 7.245 8.593 -30.005 1.00 96.44 79 ASN A O 1
ATOM 634 N N . GLY A 1 80 ? 5.690 9.735 -28.854 1.00 94.12 80 GLY A N 1
ATOM 635 C CA . GLY A 1 80 ? 6.546 10.904 -28.609 1.00 94.12 80 GLY A CA 1
ATOM 636 C C . GLY A 1 80 ? 7.829 10.586 -27.828 1.00 94.12 80 GLY A C 1
ATOM 637 O O . GLY A 1 80 ? 8.791 11.330 -27.950 1.00 94.12 80 GLY A O 1
ATOM 638 N N . ALA A 1 81 ? 7.842 9.473 -27.090 1.00 94.44 81 ALA A N 1
ATOM 639 C CA . ALA A 1 81 ? 8.984 8.963 -26.344 1.00 94.44 81 ALA A CA 1
ATOM 640 C C . ALA A 1 81 ? 9.544 7.676 -26.977 1.00 94.44 81 ALA A C 1
ATOM 642 O O . ALA A 1 81 ? 10.205 6.905 -26.312 1.00 94.44 81 ALA A O 1
ATOM 643 N N . GLY A 1 82 ? 9.229 7.381 -28.243 1.00 95.88 82 GLY A N 1
ATOM 644 C CA . GLY A 1 82 ? 9.741 6.209 -28.967 1.00 95.88 82 GLY A CA 1
ATOM 645 C C . GLY A 1 82 ? 8.841 4.968 -28.941 1.00 95.88 82 GLY A C 1
ATOM 646 O O . GLY A 1 82 ? 8.884 4.177 -29.891 1.00 95.88 82 GLY A O 1
ATOM 647 N N . MET A 1 83 ? 7.948 4.831 -27.953 1.00 97.56 83 MET A N 1
ATOM 648 C CA . MET A 1 83 ? 7.139 3.619 -27.784 1.00 97.56 83 MET A CA 1
ATOM 649 C C . MET A 1 83 ? 6.190 3.344 -28.947 1.00 97.56 83 MET A C 1
ATOM 651 O O . MET A 1 83 ? 5.368 4.170 -29.354 1.00 97.56 83 MET A O 1
ATOM 655 N N . LYS A 1 84 ? 6.269 2.110 -29.448 1.00 97.38 84 LYS A N 1
ATOM 656 C CA . LYS A 1 84 ? 5.373 1.554 -30.462 1.00 97.38 84 LYS A CA 1
ATOM 657 C C . LYS A 1 84 ? 4.560 0.418 -29.863 1.00 97.38 84 LYS A C 1
ATOM 659 O O . LYS A 1 84 ? 5.138 -0.465 -29.234 1.00 97.38 84 LYS A O 1
ATOM 664 N N . ARG A 1 85 ? 3.270 0.324 -30.198 1.00 96.75 85 ARG A N 1
ATOM 665 C CA . ARG A 1 85 ? 2.384 -0.784 -29.779 1.00 96.75 85 ARG A CA 1
ATOM 666 C C . ARG A 1 85 ? 3.015 -2.168 -29.957 1.00 96.75 85 ARG A C 1
ATOM 668 O O . ARG A 1 85 ? 2.946 -3.011 -29.073 1.00 96.75 85 ARG A O 1
ATOM 675 N N . ILE A 1 86 ? 3.688 -2.393 -31.088 1.00 95.31 86 ILE A N 1
ATOM 676 C CA . ILE A 1 86 ? 4.344 -3.676 -31.382 1.00 95.31 86 ILE A CA 1
ATOM 677 C C . ILE A 1 86 ? 5.543 -3.980 -30.466 1.00 95.31 86 ILE A C 1
ATOM 679 O O . ILE A 1 86 ? 5.860 -5.146 -30.245 1.00 95.31 86 ILE A O 1
ATOM 683 N N . ASN A 1 87 ? 6.220 -2.957 -29.940 1.00 98.06 87 ASN A N 1
ATOM 684 C CA . ASN A 1 87 ? 7.372 -3.126 -29.057 1.00 98.06 87 ASN A CA 1
ATOM 685 C C . ASN A 1 87 ? 6.946 -3.522 -27.643 1.00 98.06 87 ASN A C 1
ATOM 687 O O . ASN A 1 87 ? 7.646 -4.317 -27.025 1.00 98.06 87 ASN A O 1
ATOM 691 N N . TYR A 1 88 ? 5.772 -3.083 -27.178 1.00 98.31 88 TYR A N 1
ATOM 692 C CA . TYR A 1 88 ? 5.249 -3.491 -25.873 1.00 98.31 88 TYR A CA 1
ATOM 693 C C . TYR A 1 88 ? 5.094 -5.018 -25.766 1.00 98.31 88 TYR A C 1
ATOM 695 O O . TYR A 1 88 ? 5.617 -5.647 -24.846 1.00 98.31 88 TYR A O 1
ATOM 703 N N . ALA A 1 89 ? 4.483 -5.645 -26.779 1.00 96.38 89 ALA A N 1
ATOM 704 C CA . ALA A 1 89 ? 4.357 -7.102 -26.849 1.00 96.38 89 ALA A CA 1
ATOM 705 C C . ALA A 1 89 ? 5.722 -7.819 -26.899 1.00 96.38 89 ALA A C 1
ATOM 707 O O . ALA A 1 89 ? 5.895 -8.870 -26.281 1.00 96.38 89 ALA A O 1
ATOM 708 N N . LYS A 1 90 ? 6.713 -7.248 -27.600 1.00 98.31 90 LYS A N 1
ATOM 709 C CA . LYS A 1 90 ? 8.086 -7.786 -27.629 1.00 98.31 90 LYS A CA 1
ATOM 710 C C . LYS A 1 90 ? 8.774 -7.673 -26.271 1.00 98.31 90 LYS A C 1
ATOM 712 O O . LYS A 1 90 ? 9.499 -8.586 -25.892 1.00 98.31 90 LYS A O 1
ATOM 717 N N . GLY A 1 91 ? 8.567 -6.572 -25.554 1.00 98.56 91 GLY A N 1
ATOM 718 C CA . GLY A 1 91 ? 9.138 -6.358 -24.230 1.00 98.56 91 GLY A CA 1
ATOM 719 C C . GLY A 1 91 ? 8.620 -7.363 -23.205 1.00 98.56 91 GLY A C 1
ATOM 720 O O . GLY A 1 91 ? 9.424 -7.972 -22.501 1.00 98.56 91 GLY A O 1
ATOM 721 N N . LEU A 1 92 ? 7.312 -7.650 -23.219 1.00 98.44 92 LEU A N 1
ATOM 722 C CA . LEU A 1 92 ? 6.713 -8.724 -22.412 1.00 98.44 92 LEU A CA 1
ATOM 723 C C . LEU A 1 92 ? 7.392 -10.080 -22.683 1.00 98.44 92 LEU A C 1
ATOM 725 O O . LEU A 1 92 ? 7.865 -10.732 -21.754 1.00 98.44 92 LEU A O 1
ATOM 729 N N . GLN A 1 93 ? 7.540 -10.461 -23.958 1.00 98.56 93 GLN A N 1
ATOM 730 C CA . GLN A 1 93 ? 8.213 -11.713 -24.344 1.00 98.56 93 GLN A CA 1
ATOM 731 C C . GLN A 1 93 ? 9.688 -11.756 -23.914 1.00 98.56 93 GLN A C 1
ATOM 733 O O . GLN A 1 93 ? 10.210 -12.809 -23.539 1.00 98.56 93 GLN A O 1
ATOM 738 N N . GLN A 1 94 ? 10.384 -10.621 -23.964 1.00 98.75 94 GLN A N 1
ATOM 739 C CA . GLN A 1 94 ? 11.779 -10.530 -23.540 1.00 98.75 94 GLN A CA 1
ATOM 740 C C . GLN A 1 94 ? 11.941 -10.627 -22.028 1.00 98.75 94 GLN A C 1
ATOM 742 O O . GLN A 1 94 ? 12.891 -11.260 -21.568 1.00 98.75 94 GLN A O 1
ATOM 747 N N . ALA A 1 95 ? 11.014 -10.062 -21.256 1.00 98.69 95 ALA A N 1
ATOM 748 C CA . ALA A 1 95 ? 10.984 -10.257 -19.814 1.00 98.69 95 ALA A CA 1
ATOM 749 C C . ALA A 1 95 ? 10.691 -11.714 -19.453 1.00 98.69 95 ALA A C 1
ATOM 751 O O . ALA A 1 95 ? 11.359 -12.260 -18.580 1.00 98.69 95 ALA A O 1
ATOM 752 N N . ASP A 1 96 ? 9.758 -12.377 -20.141 1.00 98.62 96 ASP A N 1
ATOM 753 C CA . ASP A 1 96 ? 9.518 -13.820 -19.987 1.00 98.62 96 ASP A CA 1
ATOM 754 C C . ASP A 1 96 ? 10.772 -14.642 -20.270 1.00 98.62 96 ASP A C 1
ATOM 756 O O . ASP A 1 96 ? 11.142 -15.496 -19.468 1.00 98.62 96 ASP A O 1
ATOM 760 N N . SER A 1 97 ? 11.476 -14.324 -21.356 1.00 98.56 97 SER A N 1
ATOM 761 C CA . SER A 1 97 ? 12.714 -15.010 -21.742 1.00 98.56 97 SER A CA 1
ATOM 762 C C . SER A 1 97 ? 13.865 -14.767 -20.759 1.00 98.56 97 SER A C 1
ATOM 764 O O . SER A 1 97 ? 14.740 -15.617 -20.605 1.00 98.56 97 SER A O 1
ATOM 766 N N . ALA A 1 98 ? 13.902 -13.604 -20.105 1.00 98.50 98 ALA A N 1
ATOM 767 C CA . ALA A 1 98 ? 14.952 -13.250 -19.153 1.00 98.50 98 ALA A CA 1
ATOM 768 C C . ALA A 1 98 ? 14.668 -13.718 -17.715 1.00 98.50 98 ALA A C 1
ATOM 770 O O . ALA A 1 98 ? 15.609 -13.806 -16.919 1.00 98.50 98 ALA A O 1
ATOM 771 N N . ASN A 1 99 ? 13.410 -13.992 -17.365 1.00 98.62 99 ASN A N 1
ATOM 772 C CA . ASN A 1 99 ? 13.003 -14.343 -16.008 1.00 98.62 99 ASN A CA 1
ATOM 773 C C . ASN A 1 99 ? 13.515 -15.725 -15.591 1.00 98.62 99 ASN A C 1
ATOM 775 O O . ASN A 1 99 ? 13.366 -16.708 -16.311 1.00 98.62 99 ASN A O 1
ATOM 779 N N . GLN A 1 100 ? 14.053 -15.812 -14.379 1.00 98.12 100 GLN A N 1
ATOM 780 C CA . GLN A 1 100 ? 14.579 -17.044 -13.810 1.00 98.12 100 GLN A CA 1
ATOM 781 C C . GLN A 1 100 ? 14.205 -17.124 -12.329 1.00 98.12 100 GLN A C 1
ATOM 783 O O . GLN A 1 100 ? 14.913 -16.615 -11.460 1.00 98.12 100 GLN A O 1
ATOM 788 N N . ASN A 1 101 ? 13.077 -17.774 -12.040 1.00 97.19 101 ASN A N 1
ATOM 789 C CA . ASN A 1 101 ? 12.602 -17.976 -10.672 1.00 97.19 101 ASN A CA 1
ATOM 790 C C . ASN A 1 101 ? 13.698 -18.595 -9.785 1.00 97.19 101 ASN A C 1
ATOM 792 O O . ASN A 1 101 ? 14.406 -19.509 -10.201 1.00 97.19 101 ASN A O 1
ATOM 796 N N . GLY A 1 102 ? 13.827 -18.086 -8.562 1.00 97.38 102 GLY A N 1
ATOM 797 C CA . GLY A 1 102 ? 14.862 -18.460 -7.601 1.00 97.38 102 GLY A CA 1
ATOM 798 C C . GLY A 1 102 ? 16.186 -17.711 -7.770 1.00 97.38 102 GLY A C 1
ATOM 799 O O . GLY A 1 102 ? 17.017 -17.775 -6.870 1.00 97.38 102 GLY A O 1
ATOM 800 N N . THR A 1 103 ? 16.395 -16.984 -8.874 1.00 97.75 103 THR A N 1
ATOM 801 C CA . THR A 1 103 ? 17.661 -16.277 -9.140 1.00 97.75 103 THR A CA 1
ATOM 802 C C . THR A 1 103 ? 17.457 -14.818 -9.532 1.00 97.75 103 THR A C 1
ATOM 804 O O . THR A 1 103 ? 18.108 -13.947 -8.969 1.00 97.75 103 THR A O 1
ATOM 807 N N . PHE A 1 104 ? 16.568 -14.537 -10.486 1.00 98.75 104 PHE A N 1
ATOM 808 C CA . PHE A 1 104 ? 16.320 -13.183 -10.968 1.00 98.75 104 PHE A CA 1
ATOM 809 C C . PHE A 1 104 ? 14.910 -13.037 -11.540 1.00 98.75 104 PHE A C 1
ATOM 811 O O . PHE A 1 104 ? 14.510 -13.789 -12.433 1.00 98.75 104 PHE A O 1
ATOM 818 N N . VAL A 1 105 ? 14.176 -12.030 -11.077 1.00 98.81 105 VAL A N 1
ATOM 819 C CA . VAL A 1 105 ? 12.827 -11.722 -11.556 1.00 98.81 105 VAL A CA 1
ATOM 820 C C . VAL A 1 105 ? 12.867 -10.575 -12.565 1.00 98.81 105 VAL A C 1
ATOM 822 O O . VAL A 1 105 ? 13.242 -9.450 -12.244 1.00 98.81 105 VAL A O 1
ATOM 825 N N . ALA A 1 106 ? 12.445 -10.856 -13.797 1.00 98.81 106 ALA A N 1
ATOM 826 C CA . ALA A 1 106 ? 12.303 -9.849 -14.846 1.00 98.81 106 ALA A CA 1
ATOM 827 C C . ALA A 1 106 ? 10.826 -9.465 -14.994 1.00 98.81 106 ALA A C 1
ATOM 829 O O . ALA A 1 106 ? 9.978 -10.337 -15.217 1.00 98.81 106 ALA A O 1
ATOM 830 N N . MET A 1 107 ? 10.522 -8.174 -14.876 1.00 98.62 107 MET A N 1
ATOM 831 C CA . MET A 1 107 ? 9.175 -7.608 -15.000 1.00 98.62 107 MET A CA 1
ATOM 832 C C . MET A 1 107 ? 9.159 -6.537 -16.084 1.00 98.62 107 MET A C 1
ATOM 834 O O . MET A 1 107 ? 10.108 -5.763 -16.206 1.00 98.62 107 MET A O 1
ATOM 838 N N . TYR A 1 108 ? 8.072 -6.480 -16.847 1.00 98.81 108 TYR A N 1
ATOM 839 C CA . TYR A 1 108 ? 7.878 -5.492 -17.900 1.00 98.81 108 TYR A CA 1
ATOM 840 C C . TYR A 1 108 ? 6.512 -4.835 -17.749 1.00 98.81 108 TYR A C 1
ATOM 842 O O . TYR A 1 108 ? 5.512 -5.512 -17.495 1.00 98.81 108 TYR A O 1
ATOM 850 N N . GLY A 1 109 ? 6.494 -3.520 -17.871 1.00 98.50 109 GLY A N 1
ATOM 851 C CA . GLY A 1 109 ? 5.336 -2.667 -17.686 1.00 98.50 109 GLY A CA 1
ATOM 852 C C . GLY A 1 109 ? 5.459 -1.418 -18.545 1.00 98.50 109 GLY A C 1
ATOM 853 O O . GLY A 1 109 ? 6.217 -1.382 -19.512 1.00 98.50 109 GLY A O 1
ATOM 854 N N . MET A 1 110 ? 4.693 -0.394 -18.199 1.00 98.56 110 MET A N 1
ATOM 855 C CA . MET A 1 110 ? 4.794 0.920 -18.830 1.00 98.56 110 MET A CA 1
ATOM 856 C C . MET A 1 110 ? 4.871 2.006 -17.767 1.00 98.56 110 MET A C 1
ATOM 858 O O . MET A 1 110 ? 4.249 1.886 -16.715 1.00 98.56 110 MET A O 1
ATOM 862 N N . GLU A 1 111 ? 5.575 3.079 -18.064 1.00 98.56 111 GLU A N 1
ATOM 863 C CA . GLU A 1 111 ? 5.406 4.362 -17.412 1.00 98.56 111 GLU A CA 1
ATOM 864 C C . GLU A 1 111 ? 4.360 5.157 -18.200 1.00 98.56 111 GLU A C 1
ATOM 866 O O . GLU A 1 111 ? 4.618 5.719 -19.268 1.00 98.56 111 GLU A O 1
ATOM 871 N N . TRP A 1 112 ? 3.129 5.151 -17.695 1.00 98.12 112 TRP A N 1
ATOM 872 C CA . TRP A 1 112 ? 2.031 5.899 -18.288 1.00 98.12 112 TRP A CA 1
ATOM 873 C C . TRP A 1 112 ? 2.019 7.317 -17.735 1.00 98.12 112 TRP A C 1
ATOM 875 O O . TRP A 1 112 ? 1.906 7.516 -16.523 1.00 98.12 112 TRP A O 1
ATOM 885 N N . GLY A 1 113 ? 2.082 8.317 -18.605 1.00 95.06 113 GLY A N 1
ATOM 886 C CA . GLY A 1 113 ? 2.024 9.697 -18.150 1.00 95.06 113 GLY A CA 1
ATOM 887 C C . GLY A 1 113 ? 2.460 10.706 -19.188 1.00 95.06 113 GLY A C 1
ATOM 888 O O . GLY A 1 113 ? 2.741 10.375 -20.337 1.00 95.06 113 GLY A O 1
ATOM 889 N N . VAL A 1 114 ? 2.453 11.966 -18.769 1.00 89.25 114 VAL A N 1
ATOM 890 C CA . VAL A 1 114 ? 2.910 13.100 -19.569 1.00 89.25 114 VAL A CA 1
ATOM 891 C C . VAL A 1 114 ? 3.628 14.098 -18.672 1.00 89.25 114 VAL A C 1
ATOM 893 O O . VAL A 1 114 ? 3.331 14.220 -17.482 1.00 89.25 114 VAL A O 1
ATOM 896 N N . ILE A 1 115 ? 4.524 14.872 -19.274 1.00 86.69 115 ILE A N 1
ATOM 897 C CA . ILE A 1 115 ? 5.162 16.016 -18.625 1.00 86.69 115 ILE A CA 1
ATOM 898 C C . ILE A 1 115 ? 4.224 17.235 -18.688 1.00 86.69 115 ILE A C 1
ATOM 900 O O . ILE A 1 115 ? 3.644 17.525 -19.737 1.00 86.69 115 ILE A O 1
ATOM 904 N N . GLY A 1 116 ? 4.140 17.989 -17.587 1.00 75.94 116 GLY A N 1
ATOM 905 C CA . GLY A 1 116 ? 3.451 19.285 -17.503 1.00 75.94 116 GLY A CA 1
ATOM 906 C C . GLY A 1 116 ? 2.018 19.207 -16.952 1.00 75.94 116 GLY A C 1
ATOM 907 O O . GLY A 1 116 ? 1.366 18.185 -17.114 1.00 75.94 116 GLY A O 1
ATOM 908 N N . PRO A 1 117 ? 1.507 20.259 -16.283 1.00 74.44 117 PRO A N 1
ATOM 909 C CA . PRO A 1 117 ? 0.258 20.188 -15.522 1.00 74.44 117 PRO A CA 1
ATOM 910 C C . PRO A 1 117 ? -1.019 20.209 -16.404 1.00 74.44 117 PRO A C 1
ATOM 912 O O . PRO A 1 117 ? -1.133 21.082 -17.268 1.00 74.44 117 PRO A O 1
ATOM 915 N N . PRO A 1 118 ? -2.020 19.333 -16.150 1.00 72.12 118 PRO A N 1
ATOM 916 C CA . PRO A 1 118 ? -1.936 18.169 -15.273 1.00 72.12 118 PRO A CA 1
ATOM 917 C C . PRO A 1 118 ? -1.133 17.040 -15.934 1.00 72.12 118 PRO A C 1
ATOM 919 O O . PRO A 1 118 ? -1.431 16.611 -17.055 1.00 72.12 118 PRO A O 1
ATOM 922 N N . GLY A 1 119 ? -0.135 16.554 -15.199 1.00 88.94 119 GLY A N 1
ATOM 923 C CA . GLY A 1 119 ? 0.822 15.562 -15.673 1.00 88.94 119 GLY A CA 1
ATOM 924 C C . GLY A 1 119 ? 1.163 14.566 -14.585 1.00 88.94 119 GLY A C 1
ATOM 925 O O . GLY A 1 119 ? 0.358 14.316 -13.685 1.00 88.94 119 GLY A O 1
ATOM 926 N N . GLY A 1 120 ? 2.340 13.974 -14.703 1.00 95.19 120 GLY A N 1
ATOM 927 C CA . GLY A 1 120 ? 2.837 12.968 -13.781 1.00 95.19 120 GLY A CA 1
ATOM 928 C C . GLY A 1 120 ? 2.877 11.596 -14.418 1.00 95.19 120 GLY A C 1
ATOM 929 O O . GLY A 1 120 ? 2.105 11.268 -15.326 1.00 95.19 120 GLY A O 1
ATOM 930 N N . HIS A 1 121 ? 3.789 10.784 -13.916 1.00 97.62 121 HIS A N 1
ATOM 931 C CA . HIS A 1 121 ? 4.034 9.462 -14.448 1.00 97.62 121 HIS A CA 1
ATOM 932 C C . HIS A 1 121 ? 3.674 8.380 -13.436 1.00 97.62 121 HIS A C 1
ATOM 934 O O . HIS A 1 121 ? 3.820 8.546 -12.221 1.00 97.62 121 HIS A O 1
ATOM 940 N N . VAL A 1 122 ? 3.130 7.284 -13.950 1.00 97.94 122 VAL A N 1
ATOM 941 C CA . VAL A 1 122 ? 2.656 6.144 -13.173 1.00 97.94 122 VAL A CA 1
ATOM 942 C C . VAL A 1 122 ? 3.249 4.884 -13.776 1.00 97.94 122 VAL A C 1
ATOM 944 O O . VAL A 1 122 ? 2.995 4.569 -14.938 1.00 97.94 122 VAL A O 1
ATOM 947 N N . LEU A 1 123 ? 3.987 4.130 -12.973 1.00 98.81 123 LEU A N 1
ATOM 948 C CA . LEU A 1 123 ? 4.436 2.795 -13.343 1.00 98.81 123 LEU A CA 1
ATOM 949 C C . LEU A 1 123 ? 3.240 1.857 -13.290 1.00 98.81 123 LEU A C 1
ATOM 951 O O . LEU A 1 123 ? 2.571 1.784 -12.262 1.00 98.81 123 LEU A O 1
ATOM 955 N N . VAL A 1 124 ? 2.980 1.132 -14.371 1.00 98.81 124 VAL A N 1
ATOM 956 C CA . VAL A 1 124 ? 1.871 0.187 -14.490 1.00 98.81 124 VAL A CA 1
ATOM 957 C C . VAL A 1 124 ? 2.417 -1.187 -14.844 1.00 98.81 124 VAL A C 1
ATOM 959 O O . VAL A 1 124 ? 3.028 -1.385 -15.896 1.00 98.81 124 VAL A O 1
ATOM 962 N N . TYR A 1 125 ? 2.142 -2.149 -13.970 1.00 98.81 125 TYR A N 1
ATOM 963 C CA . TYR A 1 125 ? 2.535 -3.548 -14.108 1.00 98.81 125 TYR A CA 1
ATOM 964 C C . TYR A 1 125 ? 1.306 -4.456 -14.102 1.00 98.81 125 TYR A C 1
ATOM 966 O O . TYR A 1 125 ? 0.238 -4.060 -13.643 1.00 98.81 125 TYR A O 1
ATOM 974 N N . GLY A 1 126 ? 1.453 -5.677 -14.626 1.00 97.69 126 GLY A N 1
ATOM 975 C CA . GLY A 1 126 ? 0.369 -6.670 -14.697 1.00 97.69 126 GLY A CA 1
ATOM 976 C C . GLY A 1 126 ? -0.643 -6.434 -15.825 1.00 97.69 126 GLY A C 1
ATOM 977 O O . GLY A 1 126 ? -1.665 -7.112 -15.883 1.00 97.69 126 GLY A O 1
ATOM 978 N N . MET A 1 127 ? -0.345 -5.511 -16.743 1.00 96.62 127 MET A N 1
ATOM 979 C CA . MET A 1 127 ? -1.088 -5.304 -17.985 1.00 96.62 127 MET A CA 1
ATOM 980 C C . MET A 1 127 ? -0.357 -6.006 -19.134 1.00 96.62 127 MET A C 1
ATOM 982 O O . MET A 1 127 ? 0.848 -5.845 -19.291 1.00 96.62 127 MET A O 1
ATOM 986 N N . ASN A 1 128 ? -1.070 -6.771 -19.960 1.00 95.81 128 ASN A N 1
ATOM 987 C CA . ASN A 1 128 ? -0.511 -7.411 -21.162 1.00 95.81 128 ASN A CA 1
ATOM 988 C C . ASN A 1 128 ? -0.776 -6.611 -22.453 1.00 95.81 128 ASN A C 1
ATOM 990 O O . ASN A 1 128 ? -0.455 -7.069 -23.548 1.00 95.81 128 ASN A O 1
ATOM 994 N N . GLN A 1 129 ? -1.377 -5.431 -22.319 1.00 97.12 129 GLN A N 1
ATOM 995 C CA . GLN A 1 129 ? -1.811 -4.555 -23.400 1.00 97.12 129 GLN A CA 1
ATOM 996 C C . GLN A 1 129 ? -1.281 -3.144 -23.160 1.00 97.12 129 GLN A C 1
ATOM 998 O O . GLN A 1 129 ? -1.346 -2.653 -22.030 1.00 97.12 129 GLN A O 1
ATOM 1003 N N . LEU A 1 130 ? -0.797 -2.478 -24.212 1.00 98.44 130 LEU A N 1
ATOM 1004 C CA . LEU A 1 130 ? -0.326 -1.099 -24.113 1.00 98.44 130 LEU A CA 1
ATOM 1005 C C . LEU A 1 130 ? -1.518 -0.155 -23.928 1.00 98.44 130 LEU A C 1
ATOM 1007 O O . LEU A 1 130 ? -2.409 -0.089 -24.784 1.00 98.44 130 LEU A O 1
ATOM 1011 N N . ILE A 1 131 ? -1.516 0.603 -22.832 1.00 98.44 131 ILE A N 1
ATOM 1012 C CA . ILE A 1 131 ? -2.506 1.648 -22.577 1.00 98.44 131 ILE A CA 1
ATOM 1013 C C . ILE A 1 131 ? -1.981 2.968 -23.148 1.00 98.44 131 ILE A C 1
ATOM 1015 O O . ILE A 1 131 ? -0.881 3.405 -22.817 1.00 98.44 131 ILE A O 1
ATOM 1019 N N . GLY A 1 132 ? -2.770 3.651 -23.974 1.00 97.62 132 GLY A N 1
ATOM 1020 C CA . GLY A 1 132 ? -2.331 4.904 -24.590 1.00 97.62 132 GLY A CA 1
ATOM 1021 C C . GLY A 1 132 ? -3.432 5.662 -25.317 1.00 97.62 132 GLY A C 1
ATOM 1022 O O . GLY A 1 132 ? -4.600 5.277 -25.284 1.00 97.62 132 GLY A O 1
ATOM 1023 N N . TRP A 1 133 ? -3.051 6.764 -25.960 1.00 97.44 133 TRP A N 1
ATOM 1024 C CA . TRP A 1 133 ? -3.981 7.673 -26.645 1.00 97.44 133 TRP A CA 1
ATOM 1025 C C . TRP A 1 133 ? -3.573 8.023 -28.072 1.00 97.44 133 TRP A C 1
ATOM 1027 O O . TRP A 1 133 ? -4.400 8.536 -28.824 1.00 97.44 133 TRP A O 1
ATOM 1037 N N . ASP A 1 134 ? -2.305 7.838 -28.434 1.00 96.62 134 ASP A N 1
ATOM 1038 C CA . ASP A 1 134 ? -1.748 8.432 -29.640 1.00 96.62 134 ASP A CA 1
ATOM 1039 C C . ASP A 1 134 ? -1.809 7.510 -30.860 1.00 96.62 134 ASP A C 1
ATOM 1041 O O . ASP A 1 134 ? -2.257 6.361 -30.813 1.00 96.62 134 ASP A O 1
ATOM 1045 N N . THR A 1 135 ? -1.406 8.066 -32.000 1.00 97.06 135 THR A N 1
ATOM 1046 C CA . THR A 1 135 ? -1.438 7.382 -33.290 1.00 97.06 135 THR A CA 1
ATOM 1047 C C . THR A 1 135 ? -0.081 7.433 -33.969 1.00 97.06 135 THR A C 1
ATOM 1049 O O . THR A 1 135 ? 0.597 8.460 -33.927 1.00 97.06 135 THR A O 1
ATOM 1052 N N . VAL A 1 136 ? 0.269 6.369 -34.686 1.00 95.88 136 VAL A N 1
ATOM 1053 C CA . VAL A 1 136 ? 1.427 6.313 -35.585 1.00 95.88 136 VAL A CA 1
ATOM 1054 C C . VAL A 1 136 ? 0.906 6.087 -36.998 1.00 95.88 136 VAL A C 1
ATOM 1056 O O . VAL A 1 136 ? 0.184 5.124 -37.248 1.00 95.88 136 VAL A O 1
ATOM 1059 N N . SER A 1 137 ? 1.237 6.996 -37.918 1.00 94.69 137 SER A N 1
ATOM 1060 C CA . SER A 1 137 ? 0.751 6.969 -39.308 1.00 94.69 137 SER A CA 1
ATOM 1061 C C . SER A 1 137 ? -0.780 6.851 -39.423 1.00 94.69 137 SER A C 1
ATOM 1063 O O . SER A 1 137 ? -1.295 6.115 -40.258 1.00 94.69 137 SER A O 1
ATOM 1065 N N . GLY A 1 138 ? -1.511 7.554 -38.550 1.00 95.06 138 GLY A N 1
ATOM 1066 C CA . GLY A 1 138 ? -2.980 7.569 -38.527 1.00 95.06 138 GLY A CA 1
ATOM 1067 C C . GLY A 1 138 ? -3.641 6.347 -37.879 1.00 95.06 138 GLY A C 1
ATOM 1068 O O . GLY A 1 138 ? -4.865 6.305 -37.794 1.00 95.06 138 GLY A O 1
ATOM 1069 N N . LEU A 1 139 ? -2.867 5.371 -37.394 1.00 96.69 139 LEU A N 1
ATOM 1070 C CA . LEU A 1 139 ? -3.382 4.178 -36.718 1.00 96.69 139 LEU A CA 1
ATOM 1071 C C . LEU A 1 139 ? -3.148 4.247 -35.202 1.00 96.69 139 LEU A C 1
ATOM 1073 O O . LEU A 1 139 ? -2.112 4.769 -34.787 1.00 96.69 139 LEU A O 1
ATOM 1077 N N . PRO A 1 140 ? -4.051 3.691 -34.369 1.00 97.81 140 PRO A N 1
ATOM 1078 C CA . PRO A 1 140 ? -3.854 3.598 -32.923 1.00 97.81 140 PRO A CA 1
ATOM 1079 C C . PRO A 1 140 ? -2.520 2.950 -32.537 1.00 97.81 140 PRO A C 1
ATOM 1081 O O . PRO A 1 140 ? -2.231 1.814 -32.926 1.00 97.81 140 PRO A O 1
ATOM 1084 N N . ASN A 1 141 ? -1.734 3.652 -31.723 1.00 97.88 141 ASN A N 1
ATOM 1085 C CA . ASN A 1 141 ? -0.479 3.167 -31.147 1.00 97.88 141 ASN A CA 1
ATOM 1086 C C . ASN A 1 141 ? -0.680 2.606 -29.727 1.00 97.88 141 ASN A C 1
ATOM 1088 O O . ASN A 1 141 ? 0.185 2.694 -28.869 1.00 97.88 141 ASN A O 1
ATOM 1092 N N . TYR A 1 142 ? -1.842 2.016 -29.481 1.00 98.06 142 TYR A N 1
ATOM 1093 C CA . TYR A 1 142 ? -2.233 1.422 -28.209 1.00 98.06 142 TYR A CA 1
ATOM 1094 C C . TYR A 1 142 ? -3.137 0.217 -28.471 1.00 98.06 142 TYR A C 1
ATOM 1096 O O . TYR A 1 142 ? -3.726 0.098 -29.550 1.00 98.06 142 TYR A O 1
ATOM 1104 N N . ASP A 1 143 ? -3.242 -0.664 -27.483 1.00 98.31 143 ASP A N 1
ATOM 1105 C CA . ASP A 1 143 ? -4.214 -1.761 -27.458 1.00 98.31 143 ASP A CA 1
ATOM 1106 C C . ASP A 1 143 ? -5.474 -1.342 -26.689 1.00 98.31 143 ASP A C 1
ATOM 1108 O O . ASP A 1 143 ? -6.594 -1.654 -27.090 1.00 98.31 143 ASP A O 1
ATOM 1112 N N . VAL A 1 144 ? -5.290 -0.580 -25.606 1.00 98.12 144 VAL A N 1
ATOM 1113 C CA . VAL A 1 144 ? -6.366 -0.060 -24.759 1.00 98.12 144 VAL A CA 1
ATOM 1114 C C . VAL A 1 144 ? -6.318 1.460 -24.767 1.00 98.12 144 VAL A C 1
ATOM 1116 O O . VAL A 1 144 ? -5.343 2.070 -24.329 1.00 98.12 144 VAL A O 1
ATOM 1119 N N . TYR A 1 145 ? -7.394 2.085 -25.243 1.00 98.25 145 TYR A N 1
ATOM 1120 C CA . TYR A 1 145 ? -7.491 3.539 -25.233 1.00 98.25 145 TYR A CA 1
ATOM 1121 C C . TYR A 1 145 ? -7.630 4.072 -23.801 1.00 98.25 145 TYR A C 1
ATOM 1123 O O . TYR A 1 145 ? -8.526 3.672 -23.052 1.00 98.25 145 TYR A O 1
ATOM 1131 N N . ASN A 1 146 ? -6.785 5.031 -23.444 1.00 98.00 146 ASN A N 1
ATOM 1132 C CA . ASN A 1 146 ? -6.967 5.909 -22.297 1.00 98.00 146 ASN A CA 1
ATOM 1133 C C . ASN A 1 146 ? -6.603 7.322 -22.723 1.00 98.00 146 ASN A C 1
ATOM 1135 O O . ASN A 1 146 ? -5.486 7.531 -23.188 1.00 98.00 146 ASN A O 1
ATOM 1139 N N . ALA A 1 147 ? -7.519 8.277 -22.567 1.00 96.19 147 ALA A N 1
ATOM 1140 C CA . ALA A 1 147 ? -7.277 9.646 -22.994 1.00 96.19 147 ALA A CA 1
ATOM 1141 C C . ALA A 1 147 ? -6.035 10.240 -22.302 1.00 96.19 147 ALA A C 1
ATOM 1143 O O . ALA A 1 147 ? -5.708 9.909 -21.159 1.00 96.19 147 ALA A O 1
ATOM 1144 N N . LYS A 1 148 ? -5.325 11.122 -23.014 1.00 94.38 148 LYS A N 1
ATOM 1145 C CA . LYS A 1 148 ? -4.161 11.835 -22.475 1.00 94.38 148 LYS A CA 1
ATOM 1146 C C . LYS A 1 148 ? -4.566 12.589 -21.199 1.00 94.38 148 LYS A C 1
ATOM 1148 O O . LYS A 1 148 ? -5.603 13.247 -21.195 1.00 94.38 148 LYS A O 1
ATOM 1153 N N . SER A 1 149 ? -3.765 12.477 -20.138 1.00 92.94 149 SER A N 1
ATOM 1154 C CA . SER A 1 149 ? -4.022 13.068 -18.808 1.00 92.94 149 SER A CA 1
ATOM 1155 C C . SER A 1 149 ? -5.293 12.576 -18.076 1.00 92.94 149 SER A C 1
ATOM 1157 O O . SER A 1 149 ? -5.646 13.109 -17.021 1.00 92.94 149 SER A O 1
ATOM 1159 N N . ASP A 1 150 ? -5.973 11.530 -18.564 1.00 95.56 150 ASP A N 1
ATOM 1160 C CA . ASP A 1 150 ? -7.089 10.883 -17.857 1.00 95.56 150 ASP A CA 1
ATOM 1161 C C . ASP A 1 150 ? -6.593 9.832 -16.844 1.00 95.56 150 ASP A C 1
ATOM 1163 O O . ASP A 1 150 ? -6.665 8.620 -17.066 1.00 95.56 150 ASP A O 1
ATOM 1167 N N . TYR A 1 151 ? -6.070 10.305 -15.709 1.00 96.75 151 TYR A N 1
ATOM 1168 C CA . TYR A 1 151 ? -5.599 9.440 -14.618 1.00 96.75 151 TYR A CA 1
ATOM 1169 C C . TYR A 1 151 ? -6.735 8.662 -13.942 1.00 96.75 151 TYR A C 1
ATOM 1171 O O . TYR A 1 151 ? -6.553 7.509 -13.558 1.00 96.75 151 TYR A O 1
ATOM 1179 N N . ALA A 1 152 ? -7.934 9.244 -13.846 1.00 96.25 152 ALA A N 1
ATOM 1180 C CA . ALA A 1 152 ? -9.098 8.561 -13.284 1.00 96.25 152 ALA A CA 1
ATOM 1181 C C . ALA A 1 152 ? -9.490 7.339 -14.131 1.00 96.25 152 ALA A C 1
ATOM 1183 O O . ALA A 1 152 ? -9.703 6.238 -13.604 1.00 96.25 152 ALA A O 1
ATOM 1184 N N . GLY A 1 153 ? -9.536 7.513 -15.454 1.00 97.25 153 GLY A N 1
ATOM 1185 C CA . GLY A 1 153 ? -9.755 6.437 -16.410 1.00 97.25 153 GLY A CA 1
ATOM 1186 C C . GLY A 1 153 ? -8.644 5.392 -16.395 1.00 97.25 153 GLY A C 1
ATOM 1187 O O . GLY A 1 153 ? -8.956 4.208 -16.554 1.00 97.25 153 GLY A O 1
ATOM 1188 N N . LEU A 1 154 ? -7.389 5.796 -16.163 1.00 98.31 154 LEU A N 1
ATOM 1189 C CA . LEU A 1 154 ? -6.252 4.883 -16.022 1.00 98.31 154 LEU A CA 1
ATOM 1190 C C . LEU A 1 154 ? -6.416 4.003 -14.779 1.00 98.31 154 LEU A C 1
ATOM 1192 O O . LEU A 1 154 ? -6.483 2.779 -14.899 1.00 98.31 154 LEU A O 1
ATOM 1196 N N . PHE A 1 155 ? -6.541 4.608 -13.594 1.00 98.31 155 PHE A N 1
ATOM 1197 C CA . PHE A 1 155 ? -6.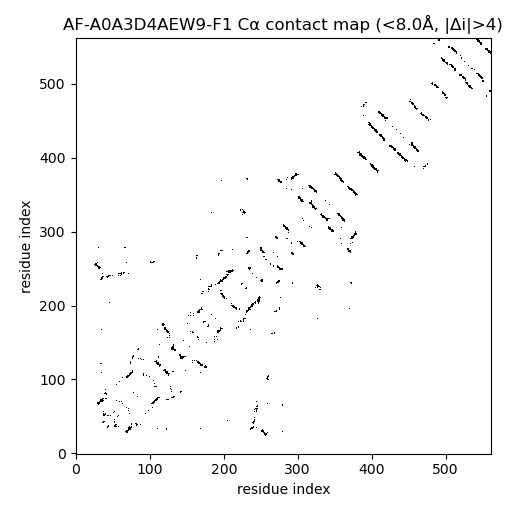644 3.871 -12.332 1.00 98.31 155 PHE A CA 1
ATOM 1198 C C . PHE A 1 155 ? -7.867 2.952 -12.304 1.00 98.31 155 PHE A C 1
ATOM 1200 O O . PHE A 1 155 ? -7.779 1.827 -11.823 1.00 98.31 155 PHE A O 1
ATOM 1207 N N . THR A 1 156 ? -8.984 3.368 -12.909 1.00 98.19 156 THR A N 1
ATOM 1208 C CA . THR A 1 156 ? -10.180 2.518 -13.038 1.00 98.19 156 THR A CA 1
ATOM 1209 C C . THR A 1 156 ? -9.920 1.259 -13.872 1.00 98.19 156 THR A C 1
ATOM 1211 O O . THR A 1 156 ? -10.455 0.195 -13.561 1.00 98.19 156 THR A O 1
ATOM 1214 N N . LYS A 1 157 ? -9.113 1.343 -14.938 1.00 98.38 157 LYS A N 1
ATOM 1215 C CA . LYS A 1 157 ? -8.752 0.173 -15.761 1.00 98.38 157 LYS A CA 1
ATOM 1216 C C . LYS A 1 157 ? -7.799 -0.760 -15.019 1.00 98.38 157 LYS A C 1
ATOM 1218 O O . LYS A 1 157 ? -7.989 -1.973 -15.069 1.00 98.38 157 LYS A O 1
ATOM 1223 N N . ILE A 1 158 ? -6.832 -0.194 -14.299 1.00 98.62 158 ILE A N 1
ATOM 1224 C CA . ILE A 1 158 ? -5.884 -0.957 -13.478 1.00 98.62 158 ILE A CA 1
ATOM 1225 C C . ILE A 1 158 ? -6.637 -1.709 -12.373 1.00 98.62 158 ILE A C 1
ATOM 1227 O O . ILE A 1 158 ? -6.513 -2.924 -12.287 1.00 98.62 158 ILE A O 1
ATOM 1231 N N . ALA A 1 159 ? -7.514 -1.031 -11.623 1.00 97.75 159 ALA A N 1
ATOM 1232 C CA . ALA A 1 159 ? -8.330 -1.638 -10.564 1.00 97.75 159 ALA A CA 1
ATOM 1233 C C . ALA A 1 159 ? -9.193 -2.819 -11.048 1.00 97.75 159 ALA A C 1
ATOM 1235 O O . ALA A 1 159 ? -9.494 -3.739 -10.291 1.00 97.75 159 ALA A O 1
ATOM 1236 N N . ARG A 1 160 ? -9.614 -2.800 -12.319 1.00 97.38 160 ARG A N 1
ATOM 1237 C CA . ARG A 1 160 ? -10.436 -3.855 -12.933 1.00 97.38 160 ARG A CA 1
ATOM 1238 C C . ARG A 1 160 ? -9.626 -5.002 -13.527 1.00 97.38 160 ARG A C 1
ATOM 1240 O O . ARG A 1 160 ? -10.228 -5.987 -13.948 1.00 97.38 160 ARG A O 1
ATOM 1247 N N . THR A 1 161 ? -8.302 -4.886 -13.584 1.00 97.31 161 THR A N 1
ATOM 1248 C CA . THR A 1 161 ? -7.432 -5.892 -14.195 1.00 97.31 161 THR A CA 1
ATOM 1249 C C . THR A 1 161 ? -6.770 -6.730 -13.100 1.00 97.31 161 THR A C 1
ATOM 1251 O O . THR A 1 161 ? -5.914 -6.223 -12.374 1.00 97.31 161 THR A O 1
ATOM 1254 N N . PRO A 1 162 ? -7.137 -8.016 -12.941 1.00 95.12 162 PRO A N 1
ATOM 1255 C CA . PRO A 1 162 ? -6.553 -8.865 -11.910 1.00 95.12 162 PRO A CA 1
ATOM 1256 C C . PRO A 1 162 ? -5.034 -8.956 -12.055 1.00 95.12 162 PRO A C 1
ATOM 1258 O O . PRO A 1 162 ? -4.527 -9.266 -13.128 1.00 95.12 162 PRO A O 1
ATOM 1261 N N . GLY A 1 163 ? -4.305 -8.710 -10.968 1.00 95.00 163 GLY A N 1
ATOM 1262 C CA . GLY A 1 163 ? -2.840 -8.746 -10.995 1.00 95.00 163 GLY A CA 1
ATOM 1263 C C . GLY A 1 163 ? -2.172 -7.429 -11.378 1.00 95.00 163 GLY A C 1
ATOM 1264 O O . GLY A 1 163 ? -0.972 -7.299 -11.144 1.00 95.00 163 GLY A O 1
ATOM 1265 N N . ALA A 1 164 ? -2.918 -6.454 -11.903 1.00 98.31 164 ALA A N 1
ATOM 1266 C CA . ALA A 1 164 ? -2.359 -5.159 -12.252 1.00 98.31 164 ALA A CA 1
ATOM 1267 C C . ALA A 1 164 ? -2.222 -4.241 -11.035 1.00 98.31 164 ALA A C 1
ATOM 1269 O O . ALA A 1 164 ? -2.978 -4.345 -10.068 1.00 98.31 164 ALA A O 1
ATOM 1270 N N . PHE A 1 165 ? -1.249 -3.336 -11.094 1.00 98.75 165 PHE A N 1
ATOM 1271 C CA . PHE A 1 165 ? -1.077 -2.277 -10.106 1.00 98.75 165 PHE A CA 1
ATOM 1272 C C . PHE A 1 165 ? -0.358 -1.065 -10.692 1.00 98.75 165 PHE A C 1
ATOM 1274 O O . PHE A 1 165 ? 0.308 -1.150 -11.726 1.00 98.75 165 PHE A O 1
ATOM 1281 N N . ALA A 1 166 ? -0.492 0.051 -9.983 1.00 98.69 166 ALA A N 1
ATOM 1282 C CA . ALA A 1 166 ? 0.151 1.324 -10.241 1.00 98.69 166 ALA A CA 1
ATOM 1283 C C . ALA A 1 166 ? 1.131 1.697 -9.116 1.00 98.69 166 ALA A C 1
ATOM 1285 O O . ALA A 1 166 ? 0.876 1.424 -7.942 1.00 98.69 166 ALA A O 1
ATOM 1286 N N . SER A 1 167 ? 2.211 2.392 -9.460 1.00 98.62 167 SER A N 1
ATOM 1287 C CA . SER A 1 167 ? 3.072 3.110 -8.514 1.00 98.62 167 SER A CA 1
ATOM 1288 C C . SER A 1 167 ? 3.365 4.508 -9.049 1.00 98.62 167 SER A C 1
ATOM 1290 O O . SER A 1 167 ? 3.622 4.661 -10.241 1.00 98.62 167 SER A O 1
ATOM 1292 N N . PHE A 1 168 ? 3.328 5.535 -8.201 1.00 98.25 168 PHE A N 1
ATOM 1293 C CA . PHE A 1 168 ? 3.696 6.891 -8.616 1.00 98.25 168 PHE A CA 1
ATOM 1294 C C . PHE A 1 168 ? 5.203 6.985 -8.871 1.00 98.25 168 PHE A C 1
ATOM 1296 O O . PHE A 1 168 ? 5.991 6.686 -7.970 1.00 98.25 168 PHE A O 1
ATOM 1303 N N . ALA A 1 169 ? 5.580 7.416 -10.074 1.00 96.94 169 ALA A N 1
ATOM 1304 C CA . ALA A 1 169 ? 6.960 7.686 -10.462 1.00 96.94 169 ALA A CA 1
ATOM 1305 C C . ALA A 1 169 ? 7.264 9.172 -10.266 1.00 96.94 169 ALA A C 1
ATOM 1307 O O . ALA A 1 169 ? 6.488 10.014 -10.728 1.00 96.94 169 ALA A O 1
ATOM 1308 N N . HIS A 1 170 ? 8.363 9.471 -9.559 1.00 95.12 170 HIS A N 1
ATOM 1309 C CA . HIS A 1 170 ? 8.875 10.828 -9.293 1.00 95.12 170 HIS A CA 1
ATOM 1310 C C . HIS A 1 170 ? 7.782 11.923 -9.222 1.00 95.12 170 HIS A C 1
ATOM 1312 O O . HIS A 1 170 ? 7.760 12.846 -10.043 1.00 95.12 170 HIS A O 1
ATOM 1318 N N . PRO A 1 171 ? 6.827 11.804 -8.278 1.00 95.56 171 PRO A N 1
ATOM 1319 C CA . PRO A 1 171 ? 5.615 12.616 -8.277 1.00 95.56 171 PRO A CA 1
ATOM 1320 C C . PRO A 1 171 ? 5.892 14.100 -8.002 1.00 95.56 171 PRO A C 1
ATOM 1322 O O . PRO A 1 171 ? 6.712 14.453 -7.155 1.00 95.56 171 PRO A O 1
ATOM 1325 N N . ALA A 1 172 ? 5.123 14.989 -8.626 1.00 93.00 172 ALA A N 1
ATOM 1326 C CA . ALA A 1 172 ? 5.084 16.418 -8.319 1.00 93.00 172 ALA A CA 1
ATOM 1327 C C . ALA A 1 172 ? 3.759 16.838 -7.659 1.00 93.00 172 ALA A C 1
ATOM 1329 O O . ALA A 1 172 ? 2.797 16.080 -7.552 1.00 93.00 172 ALA A O 1
ATOM 1330 N N . THR A 1 173 ? 3.708 18.071 -7.147 1.00 88.19 173 THR A N 1
ATOM 1331 C CA . THR A 1 173 ? 2.570 18.571 -6.354 1.00 88.19 173 THR A CA 1
ATOM 1332 C C . THR A 1 173 ? 1.248 18.573 -7.124 1.00 88.19 173 THR A C 1
ATOM 1334 O O . THR A 1 173 ? 0.217 18.236 -6.549 1.00 88.19 173 THR A O 1
ATOM 1337 N N . THR A 1 174 ? 1.271 18.945 -8.406 1.00 88.88 174 THR A N 1
ATOM 1338 C CA . THR A 1 174 ? 0.066 19.082 -9.248 1.00 88.88 174 THR A CA 1
ATOM 1339 C C . THR A 1 174 ? -0.206 17.861 -10.124 1.00 88.88 174 THR A C 1
ATOM 1341 O O . THR A 1 174 ? -1.071 17.907 -11.003 1.00 88.88 174 THR A O 1
ATOM 1344 N N . ASP A 1 175 ? 0.549 16.783 -9.926 1.00 93.69 175 ASP A N 1
ATOM 1345 C CA . ASP A 1 175 ? 0.415 15.582 -10.738 1.00 93.69 175 ASP A CA 1
ATOM 1346 C C . ASP A 1 175 ? -0.903 14.854 -10.473 1.00 93.69 175 ASP A C 1
ATOM 1348 O O . ASP A 1 175 ? -1.591 15.061 -9.465 1.00 93.69 175 ASP A O 1
ATOM 1352 N N . TYR A 1 176 ? -1.266 14.003 -11.428 1.00 93.44 176 TYR A N 1
ATOM 1353 C CA . TYR A 1 176 ? -2.411 13.103 -11.359 1.00 93.44 176 TYR A CA 1
ATOM 1354 C C . TYR A 1 176 ? -3.740 13.846 -11.161 1.00 93.44 176 TYR A C 1
ATOM 1356 O O . TYR A 1 176 ? -4.621 13.384 -10.442 1.00 93.44 176 TYR A O 1
ATOM 1364 N N . ASN A 1 177 ? -3.889 15.019 -11.788 1.00 90.50 177 ASN A N 1
ATOM 1365 C CA . ASN A 1 177 ? -5.031 15.925 -11.599 1.00 90.50 177 ASN A CA 1
ATOM 1366 C C . ASN A 1 177 ? -5.188 16.410 -10.144 1.00 90.50 177 ASN A C 1
ATOM 1368 O O . ASN A 1 177 ? -6.300 16.484 -9.624 1.00 90.50 177 ASN A O 1
ATOM 1372 N N . ASN A 1 178 ? -4.074 16.774 -9.499 1.00 90.56 178 ASN A N 1
ATOM 1373 C CA . ASN A 1 178 ? -4.017 17.228 -8.104 1.00 90.56 178 ASN A CA 1
ATOM 1374 C C . ASN A 1 178 ? -4.507 16.179 -7.090 1.00 90.56 178 ASN A C 1
ATOM 1376 O O . ASN A 1 178 ? -5.048 16.536 -6.040 1.00 90.56 178 ASN A O 1
ATOM 1380 N N . LEU A 1 179 ? -4.301 14.890 -7.373 1.00 91.56 179 LEU A N 1
ATOM 1381 C CA . LEU A 1 179 ? -4.770 13.778 -6.536 1.00 91.56 179 LEU A CA 1
ATOM 1382 C C . LEU A 1 179 ? -4.371 13.907 -5.056 1.00 91.56 179 LEU A C 1
ATOM 1384 O O . LEU A 1 179 ? -5.127 13.543 -4.161 1.00 91.56 179 LEU A O 1
ATOM 1388 N N . PHE A 1 180 ? -3.199 14.486 -4.794 1.00 90.81 180 PHE A N 1
ATOM 1389 C CA . PHE A 1 180 ? -2.646 14.721 -3.456 1.00 90.81 180 PHE A CA 1
ATOM 1390 C C . PHE A 1 180 ? -3.377 15.801 -2.638 1.00 90.81 180 PHE A C 1
ATOM 1392 O O . PHE A 1 180 ? -3.110 15.983 -1.447 1.00 90.81 180 PHE A O 1
ATOM 1399 N N . SER A 1 181 ? -4.312 16.517 -3.262 1.00 90.75 181 SER A N 1
ATOM 1400 C CA . SER A 1 181 ? -5.151 17.539 -2.625 1.00 90.75 181 SER A CA 1
ATOM 1401 C C . SER A 1 181 ? -6.599 17.093 -2.411 1.00 90.75 181 SER A C 1
ATOM 1403 O O . SER A 1 181 ? -7.380 17.818 -1.801 1.00 90.75 181 SER A O 1
ATOM 1405 N N . THR A 1 182 ? -6.956 15.899 -2.886 1.00 90.44 182 THR A N 1
ATOM 1406 C CA . THR A 1 182 ? -8.306 15.334 -2.803 1.00 90.44 182 THR A CA 1
ATOM 1407 C C . THR A 1 182 ? -8.327 14.114 -1.893 1.00 90.44 182 THR A C 1
ATOM 1409 O O . THR A 1 182 ? -7.355 13.361 -1.874 1.00 90.44 182 THR A O 1
ATOM 1412 N N . LEU A 1 183 ? -9.443 13.885 -1.194 1.00 89.44 183 LEU A N 1
ATOM 1413 C CA . LEU A 1 183 ? -9.643 12.669 -0.400 1.00 89.44 183 LEU A CA 1
ATOM 1414 C C . LEU A 1 183 ? -9.506 11.409 -1.265 1.00 89.44 183 LEU A C 1
ATOM 1416 O O . LEU A 1 183 ? -9.817 11.417 -2.460 1.00 89.44 183 LEU A O 1
ATOM 1420 N N . VAL A 1 184 ? -9.059 10.321 -0.636 1.00 94.94 184 VAL A N 1
ATOM 1421 C CA . VAL A 1 184 ? -8.876 9.020 -1.283 1.00 94.94 184 VAL A CA 1
ATOM 1422 C C . VAL A 1 184 ? -10.131 8.565 -2.033 1.00 94.94 184 VAL A C 1
ATOM 1424 O O . VAL A 1 184 ? -11.250 8.600 -1.519 1.00 94.94 184 VAL A O 1
ATOM 1427 N N . ASN A 1 185 ? -9.933 8.091 -3.263 1.00 96.25 185 ASN A N 1
ATOM 1428 C CA . ASN A 1 185 ? -10.948 7.364 -4.012 1.00 96.25 185 ASN A CA 1
ATOM 1429 C C . ASN A 1 185 ? -10.680 5.855 -3.861 1.00 96.25 185 ASN A C 1
ATOM 1431 O O . ASN A 1 185 ? -9.622 5.408 -4.304 1.00 96.25 185 ASN A O 1
ATOM 1435 N N . PRO A 1 186 ? -11.614 5.047 -3.321 1.00 94.69 186 PRO A N 1
ATOM 1436 C CA . PRO A 1 186 ? -11.378 3.618 -3.083 1.00 94.69 186 PRO A CA 1
ATOM 1437 C C . PRO A 1 186 ? -11.021 2.812 -4.339 1.00 94.69 186 PRO A C 1
ATOM 1439 O O . PRO A 1 186 ? -10.276 1.838 -4.265 1.00 94.69 186 PRO A O 1
ATOM 1442 N N . THR A 1 187 ? -11.525 3.215 -5.510 1.00 96.00 187 THR A N 1
ATOM 1443 C CA . THR A 1 187 ? -11.156 2.560 -6.775 1.00 96.00 187 THR A CA 1
ATOM 1444 C C . THR A 1 187 ? -9.698 2.847 -7.113 1.00 96.00 187 THR A C 1
ATOM 1446 O O . THR A 1 187 ? -8.967 1.938 -7.494 1.00 96.00 187 THR A O 1
ATOM 1449 N N . PHE A 1 188 ? -9.251 4.093 -6.947 1.00 97.56 188 PHE A N 1
ATOM 1450 C CA . PHE A 1 188 ? -7.864 4.463 -7.231 1.00 97.56 188 PHE A CA 1
ATOM 1451 C C . PHE A 1 188 ? -6.917 3.843 -6.204 1.00 97.56 188 PHE A C 1
ATOM 1453 O O . PHE A 1 188 ? -5.886 3.297 -6.578 1.00 97.56 188 PHE A O 1
ATOM 1460 N N . ASP A 1 189 ? -7.317 3.836 -4.936 1.00 97.88 189 ASP A N 1
ATOM 1461 C CA . ASP A 1 189 ? -6.600 3.184 -3.841 1.00 97.88 189 ASP A CA 1
ATOM 1462 C C . ASP A 1 189 ? -6.373 1.687 -4.091 1.00 97.88 189 ASP A C 1
ATOM 1464 O O . ASP A 1 189 ? -5.286 1.169 -3.866 1.00 97.88 189 ASP A O 1
ATOM 1468 N N . SER A 1 190 ? -7.365 0.990 -4.657 1.00 96.38 190 SER A N 1
ATOM 1469 C CA . SER A 1 190 ? -7.207 -0.423 -5.027 1.00 96.38 190 SER A CA 1
ATOM 1470 C C . SER A 1 190 ? -6.226 -0.663 -6.183 1.00 96.38 190 SER A C 1
ATOM 1472 O O . SER A 1 190 ? -5.719 -1.773 -6.331 1.00 96.38 190 SER A O 1
ATOM 1474 N N . ALA A 1 191 ? -5.963 0.358 -7.005 1.00 98.25 191 ALA A N 1
ATOM 1475 C CA . ALA A 1 191 ? -5.032 0.282 -8.126 1.00 98.25 191 ALA A CA 1
ATOM 1476 C C . ALA A 1 191 ? -3.608 0.697 -7.738 1.00 98.25 191 ALA A C 1
ATOM 1478 O O . ALA A 1 191 ? -2.653 0.138 -8.272 1.00 98.25 191 ALA A O 1
ATOM 1479 N N . ILE A 1 192 ? -3.454 1.693 -6.865 1.00 98.50 192 ILE A N 1
ATOM 1480 C CA . ILE A 1 192 ? -2.171 2.336 -6.566 1.00 98.50 192 ILE A CA 1
ATOM 1481 C C . ILE A 1 192 ? -1.577 1.726 -5.302 1.00 98.50 192 ILE A C 1
ATOM 1483 O O . ILE A 1 192 ? -2.157 1.816 -4.228 1.00 98.50 192 ILE A O 1
ATOM 1487 N N . VAL A 1 193 ? -0.390 1.137 -5.418 1.00 98.50 193 VAL A N 1
ATOM 1488 C CA . VAL A 1 193 ? 0.236 0.369 -4.330 1.00 98.50 193 VAL A CA 1
ATOM 1489 C C . VAL A 1 193 ? 1.603 0.909 -3.919 1.00 98.50 193 VAL A C 1
ATOM 1491 O O . VAL A 1 193 ? 2.178 0.428 -2.948 1.00 98.50 193 VAL A O 1
ATOM 1494 N N . GLY A 1 194 ? 2.139 1.912 -4.613 1.00 98.38 194 GLY A N 1
ATOM 1495 C CA . GLY A 1 194 ? 3.473 2.441 -4.341 1.00 98.38 194 GLY A CA 1
ATOM 1496 C C . GLY A 1 194 ? 3.645 3.903 -4.730 1.00 98.38 194 GLY A C 1
ATOM 1497 O O . GLY A 1 194 ? 2.867 4.458 -5.508 1.00 98.38 194 GLY A O 1
ATOM 1498 N N . SER A 1 195 ? 4.679 4.529 -4.179 1.00 98.44 195 SER A N 1
ATOM 1499 C CA . SER A 1 195 ? 5.157 5.843 -4.605 1.00 98.44 195 SER A CA 1
ATOM 1500 C C . SER A 1 195 ? 6.646 5.960 -4.356 1.00 98.44 195 SER A C 1
ATOM 1502 O O . SER A 1 195 ? 7.123 5.599 -3.274 1.00 98.44 195 SER A O 1
ATOM 1504 N N . ALA A 1 196 ? 7.359 6.506 -5.337 1.00 97.94 1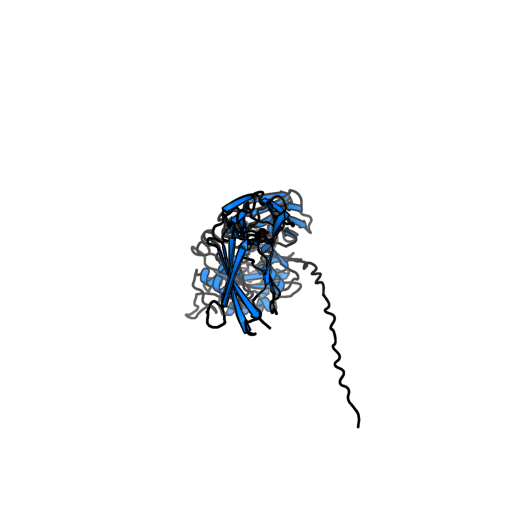96 ALA A N 1
ATOM 1505 C CA . ALA A 1 196 ? 8.771 6.816 -5.208 1.00 97.94 196 ALA A CA 1
ATOM 1506 C C . ALA A 1 196 ? 9.012 7.696 -3.972 1.00 97.94 196 ALA A C 1
ATOM 1508 O O . ALA A 1 196 ? 8.315 8.694 -3.769 1.00 97.94 196 ALA A O 1
ATOM 1509 N N . ILE A 1 197 ? 9.994 7.326 -3.152 1.00 98.06 197 ILE A N 1
ATOM 1510 C CA . ILE A 1 197 ? 10.614 8.191 -2.139 1.00 98.06 197 ILE A CA 1
ATOM 1511 C C . ILE A 1 197 ? 11.814 8.912 -2.749 1.00 98.06 197 ILE A C 1
ATOM 1513 O O . ILE A 1 197 ? 12.042 10.087 -2.464 1.00 98.06 197 ILE A O 1
ATOM 1517 N N . ARG A 1 198 ? 12.545 8.221 -3.625 1.00 96.12 198 ARG A N 1
ATOM 1518 C CA . ARG A 1 198 ? 13.632 8.750 -4.446 1.00 96.12 198 ARG A CA 1
ATOM 1519 C C . ARG A 1 198 ? 13.547 8.137 -5.839 1.00 96.12 198 ARG A C 1
ATOM 1521 O O . ARG A 1 198 ? 13.025 7.032 -5.986 1.00 96.12 198 ARG A O 1
ATOM 1528 N N . SER A 1 199 ? 14.075 8.871 -6.809 1.00 96.38 199 SER A N 1
ATOM 1529 C CA . SER A 1 199 ? 14.183 8.465 -8.207 1.00 96.38 199 SER A CA 1
ATOM 1530 C C . SER A 1 199 ? 15.485 8.977 -8.829 1.00 96.38 199 SER A C 1
ATOM 1532 O O . SER A 1 199 ? 15.916 10.096 -8.523 1.00 96.38 199 SER A O 1
ATOM 1534 N N . GLY A 1 200 ? 16.086 8.203 -9.730 1.00 94.19 200 GLY A N 1
ATOM 1535 C CA . GLY A 1 200 ? 17.260 8.632 -10.489 1.00 94.19 200 GLY A CA 1
ATOM 1536 C C . GLY A 1 200 ? 18.612 8.437 -9.784 1.00 94.19 200 GLY A C 1
ATOM 1537 O O . GLY A 1 200 ? 18.680 7.792 -8.735 1.00 94.19 200 GLY A O 1
ATOM 1538 N N . PRO A 1 201 ? 19.697 9.022 -10.339 1.00 95.81 201 PRO A N 1
ATOM 1539 C CA . PRO A 1 201 ? 19.703 9.910 -11.509 1.00 95.81 201 PRO A CA 1
ATOM 1540 C C . PRO A 1 201 ? 19.468 9.181 -12.845 1.00 95.81 201 PRO A C 1
ATOM 1542 O O . PRO A 1 201 ? 20.268 8.340 -13.252 1.00 95.81 201 PRO A O 1
ATOM 1545 N N . ALA A 1 202 ? 18.417 9.574 -13.571 1.00 95.12 202 ALA A N 1
ATOM 1546 C CA . ALA A 1 202 ? 17.915 8.863 -14.751 1.00 95.12 202 ALA A CA 1
ATOM 1547 C C . ALA A 1 202 ? 18.970 8.623 -15.850 1.00 95.12 202 ALA A C 1
ATOM 1549 O O . ALA A 1 202 ? 19.121 7.522 -16.379 1.00 95.12 202 ALA A O 1
ATOM 1550 N N . PHE A 1 203 ? 19.767 9.650 -16.148 1.00 95.69 203 PHE A N 1
ATOM 1551 C CA . PHE A 1 203 ? 20.769 9.636 -17.220 1.00 95.69 203 PHE A CA 1
ATOM 1552 C C . PHE A 1 203 ? 22.195 9.347 -16.725 1.00 95.69 203 PHE A C 1
ATOM 1554 O O . PHE A 1 203 ? 23.163 9.616 -17.438 1.00 95.69 203 PHE A O 1
ATOM 1561 N N . SER A 1 204 ? 22.366 8.825 -15.505 1.00 95.56 204 SER A N 1
ATOM 1562 C CA . SER A 1 204 ? 23.689 8.414 -15.020 1.00 95.56 204 SER A CA 1
ATOM 1563 C C . SER A 1 204 ? 24.290 7.347 -15.935 1.00 95.56 204 SER A C 1
ATOM 1565 O O . SER A 1 204 ? 23.616 6.377 -16.263 1.00 95.56 204 SER A O 1
ATOM 1567 N N . ALA A 1 205 ? 25.561 7.497 -16.311 1.00 94.88 205 ALA A N 1
ATOM 1568 C CA . ALA A 1 205 ? 26.350 6.450 -16.971 1.00 94.88 205 ALA A CA 1
ATOM 1569 C C . ALA A 1 205 ? 27.271 5.699 -15.985 1.00 94.88 205 ALA A C 1
ATOM 1571 O O . ALA A 1 205 ? 28.094 4.887 -16.400 1.00 94.88 205 ALA A O 1
ATOM 1572 N N . ASP A 1 206 ? 27.168 5.990 -14.685 1.00 95.38 206 ASP A N 1
ATOM 1573 C CA . ASP A 1 206 ? 28.008 5.376 -13.658 1.00 9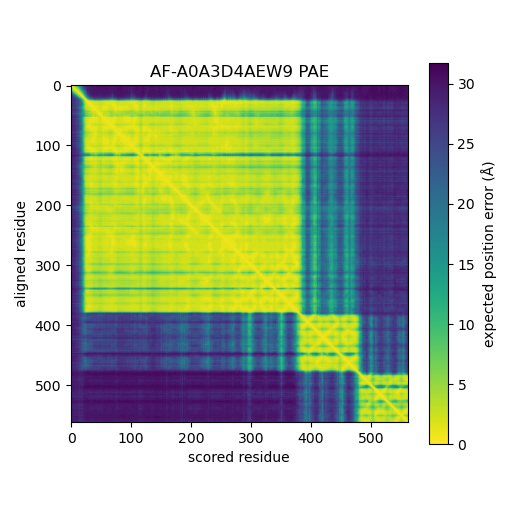5.38 206 ASP A CA 1
ATOM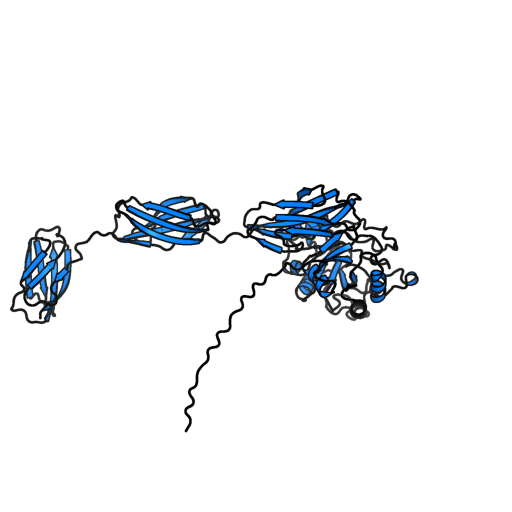 1574 C C . ASP A 1 206 ? 27.574 3.925 -13.374 1.00 95.38 206 ASP A C 1
ATOM 1576 O O . ASP A 1 206 ? 26.398 3.652 -13.138 1.00 95.38 206 ASP A O 1
ATOM 1580 N N . THR A 1 207 ? 28.531 2.996 -13.367 1.00 95.38 207 THR A N 1
ATOM 1581 C CA . THR A 1 207 ? 28.336 1.579 -13.008 1.00 95.38 207 THR A CA 1
ATOM 1582 C C . THR A 1 207 ? 29.171 1.151 -11.795 1.00 95.38 207 THR A C 1
ATOM 1584 O O . THR A 1 207 ? 29.393 -0.044 -11.589 1.00 95.38 207 THR A O 1
ATOM 1587 N N . THR A 1 208 ? 29.708 2.114 -11.047 1.00 96.12 208 THR A N 1
ATOM 1588 C CA . THR A 1 208 ? 30.604 1.921 -9.896 1.00 96.12 208 THR A CA 1
ATOM 1589 C C . THR A 1 208 ? 29.885 2.015 -8.550 1.00 96.12 208 THR A C 1
ATOM 1591 O O . THR A 1 208 ? 30.540 1.949 -7.516 1.00 96.12 208 THR A O 1
ATOM 1594 N N . TYR A 1 209 ? 28.549 2.098 -8.555 1.00 95.88 209 TYR A N 1
ATOM 1595 C CA . TYR A 1 209 ? 27.692 2.261 -7.374 1.00 95.88 209 TYR A CA 1
ATOM 1596 C C . TYR A 1 209 ? 27.878 3.595 -6.626 1.00 95.88 209 TYR A C 1
ATOM 1598 O O . TYR A 1 209 ? 27.483 3.697 -5.468 1.00 95.88 209 TYR A O 1
ATOM 1606 N N . SER A 1 210 ? 28.439 4.625 -7.271 1.00 95.38 210 SER A N 1
ATOM 1607 C CA . SER A 1 210 ? 28.836 5.879 -6.613 1.00 95.38 210 SER A CA 1
ATOM 1608 C C . SER A 1 210 ? 27.951 7.093 -6.919 1.00 95.38 210 SER A C 1
ATOM 1610 O O . SER A 1 210 ? 28.246 8.195 -6.457 1.00 95.38 210 SER A O 1
ATOM 1612 N N . ASN A 1 211 ? 26.853 6.912 -7.661 1.00 96.12 211 ASN A N 1
ATOM 1613 C CA . ASN A 1 211 ? 25.984 8.011 -8.089 1.00 96.12 211 ASN A CA 1
ATOM 1614 C C . ASN A 1 211 ? 24.538 7.858 -7.569 1.00 96.12 211 ASN A C 1
ATOM 1616 O O . ASN A 1 211 ? 23.632 7.553 -8.352 1.00 96.12 211 ASN A O 1
ATOM 1620 N N . PRO A 1 212 ? 24.303 8.013 -6.250 1.00 95.12 212 PRO A N 1
ATOM 1621 C CA . PRO A 1 212 ? 22.975 7.893 -5.655 1.00 95.12 212 PRO A CA 1
ATOM 1622 C C . PRO A 1 212 ? 22.037 9.035 -6.063 1.00 95.12 212 PRO A C 1
ATOM 1624 O O . PRO A 1 212 ? 22.455 10.114 -6.486 1.00 95.12 212 PRO A O 1
ATOM 1627 N N . SER A 1 213 ? 20.734 8.803 -5.891 1.00 94.25 213 SER A N 1
ATOM 1628 C CA . SER A 1 213 ? 19.711 9.825 -6.113 1.00 94.25 213 SER A CA 1
ATOM 1629 C C . SER A 1 213 ? 19.910 11.031 -5.194 1.00 94.25 213 SER A C 1
ATOM 1631 O O . SER A 1 213 ? 19.978 10.895 -3.973 1.00 94.25 213 SER A O 1
ATOM 1633 N N . THR A 1 214 ? 19.853 12.231 -5.767 1.00 93.25 214 THR A N 1
ATOM 1634 C CA . THR A 1 214 ? 19.729 13.488 -5.013 1.00 93.25 214 THR A CA 1
ATOM 1635 C C . THR A 1 214 ? 18.277 13.947 -4.850 1.00 93.25 214 THR A C 1
ATOM 1637 O O . THR A 1 214 ? 18.011 14.914 -4.135 1.00 93.25 214 THR A O 1
ATOM 1640 N N . SER A 1 215 ? 17.319 13.267 -5.491 1.00 94.44 215 SER A N 1
ATOM 1641 C CA . SER A 1 215 ? 15.895 13.592 -5.399 1.00 94.44 215 SER A CA 1
ATOM 1642 C C . SER A 1 215 ? 15.269 13.098 -4.088 1.00 94.44 215 SER A C 1
ATOM 1644 O O . SER A 1 215 ? 15.727 12.129 -3.471 1.00 94.44 215 SER A O 1
ATOM 1646 N N . THR A 1 216 ? 14.193 13.770 -3.668 1.00 95.06 216 THR A N 1
ATOM 1647 C CA . THR A 1 216 ? 13.315 13.313 -2.585 1.00 95.06 216 THR A CA 1
ATOM 1648 C C . THR A 1 216 ? 11.860 13.664 -2.877 1.00 95.06 216 THR A C 1
ATOM 1650 O O . THR A 1 216 ? 11.524 14.793 -3.238 1.00 95.06 216 THR A O 1
ATOM 1653 N N . PHE A 1 217 ? 10.990 12.680 -2.678 1.00 97.25 217 PHE A N 1
ATOM 1654 C CA . PHE A 1 217 ? 9.543 12.758 -2.865 1.00 97.25 217 PHE A CA 1
ATOM 1655 C C . PHE A 1 217 ? 8.784 12.454 -1.567 1.00 97.25 217 PHE A C 1
ATOM 1657 O O . PHE A 1 217 ? 7.567 12.269 -1.581 1.00 97.25 217 PHE A O 1
ATOM 1664 N N . GLU A 1 218 ? 9.469 12.468 -0.418 1.00 96.38 218 GLU A N 1
ATOM 1665 C CA . GLU A 1 218 ? 8.871 12.208 0.900 1.00 96.38 218 GLU A CA 1
ATOM 1666 C C . GLU A 1 218 ? 7.633 13.072 1.179 1.00 96.38 218 GLU A C 1
ATOM 1668 O O . GLU A 1 218 ? 6.658 12.610 1.770 1.00 96.38 218 GLU A O 1
ATOM 1673 N N . THR A 1 219 ? 7.648 14.336 0.747 1.00 96.75 219 THR A N 1
ATOM 1674 C CA . THR A 1 219 ? 6.501 15.239 0.906 1.00 96.75 219 THR A CA 1
ATOM 1675 C C . THR A 1 219 ? 5.288 14.749 0.114 1.00 96.75 219 THR A C 1
ATOM 1677 O O . THR A 1 219 ? 4.170 14.809 0.617 1.00 96.75 219 THR A O 1
ATOM 1680 N N . ARG A 1 220 ? 5.482 14.235 -1.106 1.00 96.06 220 ARG A N 1
ATOM 1681 C CA . ARG A 1 220 ? 4.391 13.700 -1.938 1.00 96.06 220 ARG A CA 1
ATOM 1682 C C . ARG A 1 220 ? 3.863 12.385 -1.380 1.00 96.06 220 ARG A C 1
ATOM 1684 O O . ARG A 1 220 ? 2.654 12.191 -1.327 1.00 96.06 220 ARG A O 1
ATOM 1691 N N . TYR A 1 221 ? 4.761 11.537 -0.883 1.00 97.62 221 TYR A N 1
ATOM 1692 C CA . TYR A 1 221 ? 4.403 10.317 -0.166 1.00 97.62 221 TYR A CA 1
ATOM 1693 C C . TYR A 1 221 ? 3.503 10.618 1.042 1.00 97.62 221 TYR A C 1
ATOM 1695 O O . TYR A 1 221 ? 2.415 10.059 1.164 1.00 97.62 221 TYR A O 1
ATOM 1703 N N . LYS A 1 222 ? 3.890 11.583 1.889 1.00 97.38 222 LYS A N 1
ATOM 1704 C CA . LYS A 1 222 ? 3.071 12.044 3.026 1.00 97.38 222 LYS A CA 1
ATOM 1705 C C . LYS A 1 222 ? 1.739 12.649 2.581 1.00 97.38 222 LYS A C 1
ATOM 1707 O O . LYS A 1 222 ? 0.722 12.415 3.233 1.00 97.38 222 LYS A O 1
ATOM 1712 N N . ASP A 1 223 ? 1.732 13.390 1.476 1.00 96.69 223 ASP A N 1
ATOM 1713 C CA . ASP A 1 223 ? 0.502 13.951 0.926 1.00 96.69 223 ASP A CA 1
ATOM 1714 C C . ASP A 1 223 ? -0.469 12.872 0.437 1.00 96.69 223 ASP A C 1
ATOM 1716 O O . ASP A 1 223 ? -1.664 13.007 0.662 1.00 96.69 223 ASP A O 1
ATOM 1720 N N . ALA A 1 224 ? -0.006 11.773 -0.154 1.00 96.62 224 ALA A N 1
ATOM 1721 C CA . ALA A 1 224 ? -0.888 10.653 -0.480 1.00 96.62 224 ALA A CA 1
ATOM 1722 C C . ALA A 1 224 ? -1.448 9.980 0.789 1.00 96.62 224 ALA A C 1
ATOM 1724 O O . ALA A 1 224 ? -2.659 9.766 0.903 1.00 96.62 224 ALA A O 1
ATOM 1725 N N . LEU A 1 225 ? -0.587 9.708 1.777 1.00 97.75 225 LEU A N 1
ATOM 1726 C CA . LEU A 1 225 ? -0.983 9.039 3.023 1.00 97.75 225 LEU A CA 1
ATOM 1727 C C . LEU A 1 225 ? -2.013 9.847 3.826 1.00 97.75 225 LEU A C 1
ATOM 1729 O O . LEU A 1 225 ? -2.989 9.283 4.324 1.00 97.75 225 LEU A O 1
ATOM 1733 N N . LYS A 1 226 ? -1.850 11.173 3.936 1.00 96.38 226 LYS A N 1
ATOM 1734 C CA . LYS A 1 226 ? -2.804 12.015 4.682 1.00 96.38 226 LYS A CA 1
ATOM 1735 C C . LYS A 1 226 ? -4.179 12.100 4.021 1.00 96.38 226 LYS A C 1
ATOM 1737 O O . LYS A 1 226 ? -5.165 12.291 4.729 1.00 96.38 226 LYS A O 1
ATOM 1742 N N . GLN A 1 227 ? -4.254 11.933 2.698 1.00 96.25 227 GLN A N 1
ATOM 1743 C CA . GLN A 1 227 ? -5.529 11.840 1.978 1.00 96.25 227 GLN A CA 1
ATOM 1744 C C . GLN A 1 227 ? -6.186 10.461 2.110 1.00 96.25 227 GLN A C 1
ATOM 1746 O O . GLN A 1 227 ? -7.362 10.322 1.779 1.00 96.25 227 GLN A O 1
ATOM 1751 N N . GLY A 1 228 ? -5.465 9.468 2.642 1.00 97.00 228 GLY A N 1
ATOM 1752 C CA . GLY A 1 228 ? -5.981 8.132 2.941 1.00 97.00 228 GLY A CA 1
ATOM 1753 C C . GLY A 1 228 ? -5.568 7.042 1.955 1.00 97.00 228 GLY A C 1
ATOM 1754 O O . GLY A 1 228 ? -6.098 5.943 2.063 1.00 97.00 228 GLY A O 1
ATOM 1755 N N . TYR A 1 229 ? -4.646 7.315 1.025 1.00 98.06 229 TYR A N 1
ATOM 1756 C CA . TYR A 1 229 ? -4.138 6.281 0.120 1.00 98.06 229 TYR A CA 1
ATOM 1757 C C . TYR A 1 229 ? -3.267 5.256 0.858 1.00 98.06 229 TYR A C 1
ATOM 1759 O O . TYR A 1 229 ? -2.413 5.611 1.676 1.00 98.06 229 TYR A O 1
ATOM 1767 N N . HIS A 1 230 ? -3.441 3.985 0.515 1.00 98.38 230 HIS A N 1
ATOM 1768 C CA . HIS A 1 230 ? -2.645 2.862 0.978 1.00 98.38 230 HIS A CA 1
ATOM 1769 C C . HIS A 1 230 ? -1.525 2.591 -0.023 1.00 98.38 230 HIS A C 1
ATOM 1771 O O . HIS A 1 230 ? -1.688 1.830 -0.972 1.00 98.38 230 HIS A O 1
ATOM 1777 N N . ILE A 1 231 ? -0.358 3.191 0.201 1.00 98.44 231 ILE A N 1
ATOM 1778 C CA . ILE A 1 231 ? 0.802 3.047 -0.687 1.00 98.44 231 ILE A CA 1
ATOM 1779 C C . ILE A 1 231 ? 2.050 2.620 0.082 1.00 98.44 231 ILE A C 1
ATOM 1781 O O . ILE A 1 231 ? 2.244 3.008 1.233 1.00 98.44 231 ILE A O 1
ATOM 1785 N N . GLY A 1 232 ? 2.888 1.806 -0.554 1.00 98.44 232 GLY A N 1
ATOM 1786 C CA . GLY A 1 232 ? 4.211 1.443 -0.059 1.00 98.44 232 GLY A CA 1
ATOM 1787 C C . GLY A 1 232 ? 5.292 2.424 -0.507 1.00 98.44 232 GLY A C 1
ATOM 1788 O O . GLY A 1 232 ? 5.159 3.107 -1.525 1.00 98.44 232 GLY A O 1
ATOM 1789 N N . ALA A 1 233 ? 6.381 2.479 0.255 1.00 98.38 233 ALA A N 1
ATOM 1790 C CA . ALA A 1 233 ? 7.584 3.197 -0.138 1.00 98.38 233 ALA A CA 1
ATOM 1791 C C . ALA A 1 233 ? 8.348 2.379 -1.187 1.00 98.38 233 ALA A C 1
ATOM 1793 O O . ALA A 1 233 ? 8.582 1.182 -0.983 1.00 98.38 233 ALA A O 1
ATOM 1794 N N . VAL A 1 234 ? 8.733 3.014 -2.293 1.00 97.94 234 VAL A N 1
ATOM 1795 C CA . VAL A 1 234 ? 9.630 2.429 -3.301 1.00 97.94 234 VAL A CA 1
ATOM 1796 C C . VAL A 1 234 ? 10.764 3.401 -3.601 1.00 97.94 234 VAL A C 1
ATOM 1798 O O . VAL A 1 234 ? 10.627 4.614 -3.432 1.00 97.94 234 VAL A O 1
ATOM 1801 N N . LEU A 1 235 ? 11.900 2.857 -4.010 1.00 96.44 235 LEU A N 1
ATOM 1802 C CA . LEU A 1 235 ? 13.015 3.621 -4.541 1.00 96.44 235 LEU A CA 1
ATOM 1803 C C . LEU A 1 235 ? 13.299 3.113 -5.936 1.00 96.44 235 LEU A C 1
ATOM 1805 O O . LEU A 1 235 ? 13.612 1.932 -6.124 1.00 96.44 235 LEU A O 1
ATOM 1809 N N . ASP A 1 236 ? 13.189 4.005 -6.900 1.00 93.19 236 ASP A N 1
ATOM 1810 C CA . ASP A 1 236 ? 13.398 3.665 -8.290 1.00 93.19 236 ASP A CA 1
ATOM 1811 C C . ASP A 1 236 ? 14.548 4.474 -8.898 1.00 93.19 236 ASP A C 1
ATOM 1813 O O . ASP A 1 236 ? 15.101 5.370 -8.261 1.00 93.19 236 ASP A O 1
ATOM 1817 N N . HIS A 1 237 ? 15.022 4.070 -10.075 1.00 95.19 237 HIS A N 1
ATOM 1818 C CA . HIS A 1 237 ? 16.233 4.653 -10.674 1.00 95.19 237 HIS A CA 1
ATOM 1819 C C . HIS A 1 237 ? 15.975 5.409 -11.972 1.00 95.19 237 HIS A C 1
ATOM 1821 O O . HIS A 1 237 ? 16.881 6.097 -12.429 1.00 95.19 237 HIS A O 1
ATOM 1827 N N . ASP A 1 238 ? 14.793 5.256 -12.572 1.00 97.12 238 ASP A N 1
ATOM 1828 C CA . ASP A 1 238 ? 14.421 5.861 -13.857 1.00 97.12 238 ASP A CA 1
ATOM 1829 C C . ASP A 1 238 ? 15.534 5.738 -14.924 1.00 97.12 238 ASP A C 1
ATOM 1831 O O . ASP A 1 238 ? 15.914 6.687 -15.607 1.00 97.12 238 ASP A O 1
ATOM 1835 N N . ASN A 1 239 ? 16.173 4.563 -15.005 1.00 96.81 239 ASN A N 1
ATOM 1836 C CA . ASN A 1 239 ? 17.405 4.417 -15.785 1.00 96.81 239 ASN A CA 1
ATOM 1837 C C . ASN A 1 239 ? 17.149 4.600 -17.290 1.00 96.81 239 ASN A C 1
ATOM 1839 O O . ASN A 1 239 ? 16.386 3.837 -17.879 1.00 96.81 239 ASN A O 1
ATOM 1843 N N . HIS A 1 240 ? 17.886 5.518 -17.916 1.00 97.38 240 HIS A N 1
ATOM 1844 C CA . HIS A 1 240 ? 17.916 5.749 -19.367 1.00 97.38 240 HIS A CA 1
ATOM 1845 C C . HIS A 1 240 ? 19.267 5.394 -20.012 1.00 97.38 240 HIS A C 1
ATOM 1847 O O . HIS A 1 240 ? 19.404 5.410 -21.233 1.00 97.38 240 HIS A O 1
ATOM 1853 N N . ASN A 1 241 ? 20.267 5.035 -19.209 1.00 97.00 241 ASN A N 1
ATOM 1854 C CA . ASN A 1 241 ? 21.540 4.468 -19.656 1.00 97.00 241 ASN A CA 1
ATOM 1855 C C . ASN A 1 241 ? 21.715 3.061 -19.084 1.00 97.00 241 ASN A C 1
ATOM 1857 O O . ASN A 1 241 ? 20.970 2.634 -18.199 1.00 97.00 241 ASN A O 1
ATOM 1861 N N . THR A 1 242 ? 22.715 2.334 -19.572 1.00 96.31 242 THR A N 1
ATOM 1862 C CA . THR A 1 242 ? 22.972 0.940 -19.203 1.00 96.31 242 THR A CA 1
ATOM 1863 C C . THR A 1 242 ? 23.655 0.839 -17.835 1.00 96.31 242 THR A C 1
ATOM 1865 O O . THR A 1 242 ? 24.810 0.438 -17.709 1.00 96.31 242 THR A O 1
ATOM 1868 N N . THR A 1 243 ? 22.925 1.201 -16.782 1.00 96.25 243 THR A N 1
ATOM 1869 C CA . THR A 1 243 ? 23.403 1.214 -15.390 1.00 96.25 243 THR A CA 1
ATOM 1870 C C . THR A 1 243 ? 22.534 0.384 -14.449 1.00 96.25 243 THR A C 1
ATOM 1872 O O . THR A 1 243 ? 22.762 0.402 -13.244 1.00 96.25 243 THR A O 1
ATOM 1875 N N . PHE A 1 244 ? 21.572 -0.379 -14.979 1.00 96.38 244 PHE A N 1
ATOM 1876 C CA . PHE A 1 244 ? 20.550 -1.131 -14.238 1.00 96.38 244 PHE A CA 1
ATOM 1877 C C . PHE A 1 244 ? 21.115 -1.887 -13.020 1.00 96.38 244 PHE A C 1
ATOM 1879 O O . PHE A 1 244 ? 21.824 -2.886 -13.165 1.00 96.38 244 PHE A O 1
ATOM 1886 N N . GLY A 1 245 ? 20.816 -1.386 -11.817 1.00 94.31 245 GLY A N 1
ATOM 1887 C CA . GLY A 1 245 ? 21.285 -1.940 -10.540 1.00 94.31 245 GLY A CA 1
ATOM 1888 C C . GLY A 1 245 ? 22.747 -1.641 -10.171 1.00 94.31 245 GLY A C 1
ATOM 1889 O O . GLY A 1 245 ? 23.165 -1.989 -9.075 1.00 94.31 245 GLY A O 1
ATOM 1890 N N . LYS A 1 246 ? 23.535 -0.987 -11.028 1.00 96.25 246 LYS A N 1
ATOM 1891 C CA . LYS A 1 246 ? 24.954 -0.641 -10.797 1.00 96.25 246 LYS A CA 1
ATOM 1892 C C . LYS A 1 246 ? 25.230 0.847 -10.578 1.00 96.25 246 LYS A C 1
ATOM 1894 O O . LYS A 1 246 ? 26.365 1.221 -10.302 1.00 96.25 246 LYS A O 1
ATOM 1899 N N . MET A 1 247 ? 24.210 1.686 -10.716 1.00 94.75 247 MET A N 1
ATOM 1900 C CA . MET A 1 247 ? 24.318 3.136 -10.546 1.00 94.75 247 MET A CA 1
ATOM 1901 C C . MET A 1 247 ? 24.657 3.549 -9.106 1.00 94.75 247 MET A C 1
ATOM 1903 O O . MET A 1 247 ? 25.532 4.382 -8.885 1.00 94.75 247 MET A O 1
ATOM 1907 N N . ALA A 1 248 ? 23.973 2.952 -8.132 1.00 94.88 248 ALA A N 1
ATOM 1908 C CA . ALA A 1 248 ? 24.097 3.242 -6.705 1.00 94.88 248 ALA A CA 1
ATOM 1909 C C . ALA A 1 248 ? 23.768 1.991 -5.883 1.00 94.88 248 ALA A C 1
ATOM 1911 O O . ALA A 1 248 ? 23.275 1.012 -6.453 1.00 94.88 248 ALA A O 1
ATOM 1912 N N . ALA A 1 249 ? 23.997 2.022 -4.569 1.00 95.31 249 ALA A N 1
ATOM 1913 C CA . ALA A 1 249 ? 23.551 0.971 -3.651 1.00 95.31 249 ALA A CA 1
ATOM 1914 C C . ALA A 1 249 ? 22.019 0.918 -3.522 1.00 95.31 249 ALA A C 1
ATOM 1916 O O . ALA A 1 249 ? 21.459 -0.163 -3.405 1.00 95.31 249 ALA A O 1
ATOM 1917 N N . SER A 1 250 ? 21.333 2.049 -3.694 1.00 95.69 250 SER A N 1
ATOM 1918 C CA . SER A 1 250 ? 19.903 2.202 -3.414 1.00 95.69 250 SER A CA 1
ATOM 1919 C C . SER A 1 250 ? 18.967 1.246 -4.169 1.00 95.69 250 SER A C 1
ATOM 1921 O O . SER A 1 250 ? 19.160 0.964 -5.357 1.00 95.69 250 SER A O 1
ATOM 1923 N N . ARG A 1 251 ? 17.921 0.738 -3.502 1.00 96.81 251 ARG A N 1
ATOM 1924 C CA . ARG A 1 251 ? 16.973 -0.278 -4.010 1.00 96.81 251 ARG A CA 1
ATOM 1925 C C . ARG A 1 251 ? 15.549 -0.064 -3.510 1.00 96.81 251 ARG A C 1
ATOM 1927 O O . ARG A 1 251 ? 15.319 0.364 -2.379 1.00 96.81 251 ARG A O 1
ATOM 1934 N N . THR A 1 252 ? 14.582 -0.533 -4.294 1.00 98.50 252 THR A N 1
ATOM 1935 C CA . THR A 1 252 ? 13.322 -1.022 -3.724 1.00 98.50 252 THR A CA 1
ATOM 1936 C C . THR A 1 252 ? 13.559 -2.406 -3.127 1.00 98.50 252 THR A C 1
ATOM 1938 O O . THR A 1 252 ? 14.012 -3.317 -3.822 1.00 98.50 252 THR A O 1
ATOM 1941 N N . VAL A 1 253 ? 13.207 -2.584 -1.858 1.00 98.75 253 VAL A N 1
ATOM 1942 C CA . VAL A 1 253 ? 13.206 -3.882 -1.176 1.00 98.75 253 VAL A CA 1
ATOM 1943 C C . VAL A 1 253 ? 11.784 -4.433 -1.168 1.00 98.75 253 VAL A C 1
ATOM 1945 O O . VAL A 1 253 ? 10.848 -3.709 -0.849 1.00 98.75 253 VAL A O 1
ATOM 1948 N N . VAL A 1 254 ? 11.604 -5.706 -1.504 1.00 98.81 254 VAL A N 1
ATOM 1949 C CA . VAL A 1 254 ? 10.322 -6.415 -1.551 1.00 98.81 254 VAL A CA 1
ATOM 1950 C C . VAL A 1 254 ? 10.379 -7.609 -0.607 1.00 98.81 254 VAL A C 1
ATOM 1952 O O . VAL A 1 254 ? 11.269 -8.453 -0.716 1.00 98.81 254 VAL A O 1
ATOM 1955 N N . LEU A 1 255 ? 9.411 -7.690 0.307 1.00 98.69 255 LEU A N 1
ATOM 1956 C CA . LEU A 1 255 ? 9.286 -8.784 1.266 1.00 98.69 255 LEU A CA 1
ATOM 1957 C C . LEU A 1 255 ? 8.329 -9.849 0.722 1.00 98.69 255 LEU A C 1
ATOM 1959 O O . LEU A 1 255 ? 7.102 -9.677 0.726 1.00 98.69 255 LEU A O 1
ATOM 1963 N N . ALA A 1 256 ? 8.891 -10.966 0.264 1.00 98.44 256 ALA A N 1
ATOM 1964 C CA . ALA A 1 256 ? 8.154 -12.032 -0.409 1.00 98.44 256 ALA A CA 1
ATOM 1965 C C . ALA A 1 256 ? 8.575 -13.425 0.089 1.00 98.44 256 ALA A C 1
ATOM 1967 O O . ALA A 1 256 ? 9.710 -13.606 0.532 1.00 98.44 256 ALA A O 1
ATOM 1968 N N . PRO A 1 257 ? 7.688 -14.432 0.022 1.00 97.88 257 PRO A N 1
ATOM 1969 C CA . PRO A 1 257 ? 8.017 -15.786 0.465 1.00 97.88 257 PRO A CA 1
ATOM 1970 C C . PRO A 1 257 ? 9.082 -16.463 -0.400 1.00 97.88 257 PRO A C 1
ATOM 1972 O O . PRO A 1 257 ? 9.890 -17.228 0.122 1.00 97.88 257 PRO A O 1
ATOM 1975 N N . SER A 1 258 ? 9.123 -16.179 -1.703 1.00 98.00 258 SER A N 1
ATOM 1976 C CA . SER A 1 258 ? 10.149 -16.709 -2.598 1.00 98.00 258 SER A CA 1
ATOM 1977 C C . SER A 1 258 ? 10.465 -15.746 -3.747 1.00 98.00 258 SER A C 1
ATOM 1979 O O . SER A 1 258 ? 9.688 -14.837 -4.039 1.00 98.00 258 SER A O 1
ATOM 1981 N N . LEU A 1 259 ? 11.612 -15.940 -4.408 1.00 98.50 259 LEU A N 1
ATOM 1982 C CA . LEU A 1 259 ? 12.041 -15.127 -5.550 1.00 98.50 259 LEU A CA 1
ATOM 1983 C C . LEU A 1 259 ? 11.382 -15.619 -6.844 1.00 98.50 259 LEU A C 1
ATOM 1985 O O . LEU A 1 259 ? 12.045 -16.119 -7.751 1.00 98.50 259 LEU A O 1
ATOM 1989 N N . THR A 1 260 ? 10.062 -15.524 -6.929 1.00 98.69 260 THR A N 1
ATOM 1990 C CA . THR A 1 260 ? 9.317 -15.781 -8.167 1.00 98.69 260 THR A CA 1
ATOM 1991 C C . THR A 1 260 ? 8.648 -14.501 -8.631 1.00 98.69 260 THR A C 1
ATOM 1993 O O . THR A 1 260 ? 8.317 -13.639 -7.819 1.00 98.69 260 THR A O 1
ATOM 1996 N N . ARG A 1 261 ? 8.412 -14.364 -9.942 1.00 98.31 261 ARG A N 1
ATOM 1997 C CA . ARG A 1 261 ? 7.711 -13.181 -10.461 1.00 98.31 261 ARG A CA 1
ATOM 1998 C C . ARG A 1 261 ? 6.354 -12.983 -9.787 1.00 98.31 261 ARG A C 1
ATOM 2000 O O . ARG A 1 261 ? 6.027 -11.860 -9.425 1.00 98.31 261 ARG A O 1
ATOM 2007 N N . ASN A 1 262 ? 5.603 -14.066 -9.589 1.00 98.00 262 ASN A N 1
ATOM 2008 C CA . ASN A 1 262 ? 4.305 -14.011 -8.924 1.00 98.00 262 ASN A CA 1
ATOM 2009 C C . ASN A 1 262 ? 4.448 -13.513 -7.484 1.00 98.00 262 ASN A C 1
ATOM 2011 O O . ASN A 1 262 ? 3.808 -12.535 -7.130 1.00 98.00 262 ASN A O 1
ATOM 2015 N N . ASP A 1 263 ? 5.341 -14.094 -6.682 1.00 98.56 263 ASP A N 1
ATOM 2016 C CA . ASP A 1 263 ? 5.486 -13.690 -5.280 1.00 98.56 263 ASP A CA 1
ATOM 2017 C C . ASP A 1 263 ? 6.003 -12.253 -5.115 1.00 98.56 263 ASP A C 1
ATOM 2019 O O . ASP A 1 263 ? 5.565 -11.550 -4.202 1.00 98.56 263 ASP A O 1
ATOM 2023 N N . ILE A 1 264 ? 6.898 -11.794 -5.999 1.00 98.75 264 ILE A N 1
ATOM 2024 C CA . ILE A 1 264 ? 7.383 -10.405 -6.015 1.00 98.75 264 ILE A CA 1
ATOM 2025 C C . ILE A 1 264 ? 6.247 -9.444 -6.376 1.00 98.75 264 ILE A C 1
ATOM 2027 O O . ILE A 1 264 ? 6.004 -8.481 -5.648 1.00 98.75 264 ILE A O 1
ATOM 2031 N N . MET A 1 265 ? 5.511 -9.719 -7.455 1.00 98.44 265 MET A N 1
ATOM 2032 C CA . MET A 1 265 ? 4.368 -8.902 -7.874 1.00 98.44 265 MET A CA 1
ATOM 2033 C C . MET A 1 265 ? 3.272 -8.892 -6.801 1.00 98.44 265 MET A C 1
ATOM 2035 O O . MET A 1 265 ? 2.708 -7.844 -6.495 1.00 98.44 265 MET A O 1
ATOM 2039 N N . ASP A 1 266 ? 2.996 -10.031 -6.170 1.00 98.50 266 ASP A N 1
ATOM 2040 C CA . ASP A 1 266 ? 2.027 -10.167 -5.081 1.00 98.50 266 ASP A CA 1
ATOM 2041 C C . ASP A 1 266 ? 2.461 -9.388 -3.841 1.00 98.50 266 ASP A C 1
ATOM 2043 O O . ASP A 1 266 ? 1.635 -8.740 -3.195 1.00 98.50 266 ASP A O 1
ATOM 2047 N N . ALA A 1 267 ? 3.748 -9.416 -3.500 1.00 98.69 267 ALA A N 1
ATOM 2048 C CA . ALA A 1 267 ? 4.297 -8.627 -2.408 1.00 98.69 267 ALA A CA 1
ATOM 2049 C C . ALA A 1 267 ? 4.177 -7.123 -2.670 1.00 98.69 267 ALA A C 1
ATOM 2051 O O . ALA A 1 267 ? 3.694 -6.407 -1.792 1.00 98.69 267 ALA A O 1
ATOM 2052 N N . ILE A 1 268 ? 4.509 -6.655 -3.876 1.00 98.75 268 ILE A N 1
ATOM 2053 C CA . ILE A 1 268 ? 4.349 -5.244 -4.261 1.00 98.75 268 ILE A CA 1
ATOM 2054 C C . ILE A 1 268 ? 2.875 -4.827 -4.191 1.00 98.75 268 ILE A C 1
ATOM 2056 O O . ILE A 1 268 ? 2.557 -3.813 -3.573 1.00 98.75 268 ILE A O 1
ATOM 2060 N N . ARG A 1 269 ? 1.951 -5.646 -4.715 1.00 98.31 269 ARG A N 1
ATOM 2061 C CA . ARG A 1 269 ? 0.497 -5.390 -4.628 1.00 98.31 269 ARG A CA 1
ATOM 2062 C C . ARG A 1 269 ? -0.015 -5.281 -3.194 1.00 98.31 269 ARG A C 1
ATOM 2064 O O . ARG A 1 269 ? -0.955 -4.543 -2.918 1.00 98.31 269 ARG A O 1
ATOM 2071 N N . ASN A 1 270 ? 0.613 -6.003 -2.273 1.00 98.00 270 ASN A N 1
ATOM 2072 C CA . ASN A 1 270 ? 0.319 -5.937 -0.844 1.00 98.00 270 ASN A CA 1
ATOM 2073 C C . ASN A 1 270 ? 1.171 -4.897 -0.100 1.00 98.00 270 ASN A C 1
ATOM 2075 O O . ASN A 1 270 ? 1.238 -4.944 1.128 1.00 98.00 270 ASN A O 1
ATOM 2079 N N . ARG A 1 271 ? 1.821 -3.971 -0.822 1.00 98.62 271 ARG A N 1
ATOM 2080 C CA . ARG A 1 271 ? 2.676 -2.903 -0.279 1.00 98.62 271 ARG A CA 1
ATOM 2081 C C . ARG A 1 271 ? 3.776 -3.440 0.630 1.00 98.62 271 ARG A C 1
ATOM 2083 O O . ARG A 1 271 ? 4.205 -2.758 1.553 1.00 98.62 271 ARG A O 1
ATOM 2090 N N . ARG A 1 272 ? 4.236 -4.674 0.411 1.00 98.62 272 ARG A N 1
ATOM 2091 C CA . ARG A 1 272 ? 5.336 -5.268 1.176 1.00 98.62 272 ARG A CA 1
ATOM 2092 C C . ARG A 1 272 ? 6.679 -4.755 0.660 1.00 98.62 272 ARG A C 1
ATOM 2094 O O . ARG A 1 272 ? 7.526 -5.547 0.256 1.00 98.62 272 ARG A O 1
ATOM 2101 N N . THR A 1 273 ? 6.839 -3.433 0.634 1.00 98.75 273 THR A N 1
ATOM 2102 C CA . THR A 1 273 ? 7.979 -2.746 0.027 1.00 98.75 273 THR A CA 1
ATOM 2103 C C . THR A 1 273 ? 8.693 -1.809 0.997 1.00 98.75 273 THR A C 1
ATOM 2105 O O . THR A 1 273 ? 8.123 -1.347 1.990 1.00 98.75 273 THR A O 1
ATOM 2108 N N . GLN A 1 274 ? 9.958 -1.529 0.706 1.00 98.62 274 GLN A N 1
ATOM 2109 C CA . GLN A 1 274 ? 10.763 -0.512 1.374 1.00 98.62 274 GLN A CA 1
ATOM 2110 C C . GLN A 1 274 ? 11.584 0.243 0.327 1.00 98.62 274 GLN A C 1
ATOM 2112 O O . GLN A 1 274 ? 11.991 -0.335 -0.680 1.00 98.62 274 GLN A O 1
ATOM 2117 N N . ALA A 1 275 ? 11.845 1.519 0.579 1.00 98.50 275 ALA A N 1
ATOM 2118 C CA . ALA A 1 275 ? 12.817 2.315 -0.163 1.00 98.50 275 ALA A CA 1
ATOM 2119 C C . ALA A 1 275 ? 14.109 2.355 0.656 1.00 98.50 275 ALA A C 1
ATOM 2121 O O . ALA A 1 275 ? 14.071 2.868 1.772 1.00 98.50 275 ALA A O 1
ATOM 2122 N N . SER A 1 276 ? 15.204 1.803 0.140 1.00 97.94 276 SER A N 1
ATOM 2123 C CA . SER A 1 276 ? 16.481 1.689 0.852 1.00 97.94 276 SER A CA 1
ATOM 2124 C C . SER A 1 276 ? 17.586 2.392 0.079 1.00 97.94 276 SER A C 1
ATOM 2126 O O . SER A 1 276 ? 17.732 2.141 -1.116 1.00 97.94 276 SER A O 1
ATOM 2128 N N . ASP A 1 277 ? 18.349 3.257 0.740 1.00 97.19 277 ASP A N 1
ATOM 2129 C CA . ASP A 1 277 ? 19.586 3.815 0.185 1.00 97.19 277 ASP A CA 1
ATOM 2130 C C . ASP A 1 277 ? 20.726 2.774 0.194 1.00 97.19 277 ASP A C 1
ATOM 2132 O O . ASP A 1 277 ? 21.543 2.773 -0.727 1.00 97.19 277 ASP A O 1
ATOM 2136 N N . ASP A 1 278 ? 20.646 1.793 1.099 1.00 95.44 278 ASP A N 1
ATOM 2137 C CA . ASP A 1 278 ? 21.556 0.651 1.190 1.00 95.44 278 ASP A CA 1
ATOM 2138 C C . ASP A 1 278 ? 21.059 -0.579 0.386 1.00 95.44 278 ASP A C 1
ATOM 2140 O O . ASP A 1 278 ? 19.853 -0.805 0.198 1.00 95.44 278 ASP A O 1
ATOM 2144 N N . TRP A 1 279 ? 21.993 -1.395 -0.105 1.00 94.31 279 TRP A N 1
ATOM 2145 C CA . TRP A 1 279 ? 21.745 -2.536 -0.992 1.00 94.31 279 TRP A CA 1
ATOM 2146 C C . TRP A 1 279 ? 21.397 -3.872 -0.318 1.00 94.31 279 TRP A C 1
ATOM 2148 O O . TRP A 1 279 ? 20.986 -4.796 -1.027 1.00 94.31 279 TRP A O 1
ATOM 2158 N N . ASN A 1 280 ? 21.579 -4.032 0.994 1.00 95.50 280 ASN A N 1
ATOM 2159 C CA . ASN A 1 280 ? 21.482 -5.328 1.673 1.00 95.50 280 ASN A CA 1
ATOM 2160 C C . ASN A 1 280 ? 20.874 -5.282 3.093 1.00 95.50 280 ASN A C 1
ATOM 2162 O O . ASN A 1 280 ? 20.567 -6.349 3.648 1.00 95.50 280 ASN A O 1
ATOM 2166 N N . VAL A 1 281 ? 20.629 -4.092 3.647 1.00 96.94 281 VAL A N 1
ATOM 2167 C CA . VAL A 1 281 ? 20.009 -3.872 4.952 1.00 96.94 281 VAL A CA 1
ATOM 2168 C C . VAL A 1 281 ? 18.627 -4.513 5.012 1.00 96.94 281 VAL A C 1
ATOM 2170 O O . VAL A 1 281 ? 17.852 -4.535 4.046 1.00 96.94 281 VAL A O 1
ATOM 2173 N N . ARG A 1 282 ? 18.295 -5.083 6.170 1.00 96.88 282 ARG A N 1
ATOM 2174 C CA . ARG A 1 282 ? 17.027 -5.772 6.426 1.00 96.88 282 ARG A CA 1
ATOM 2175 C C . ARG A 1 282 ? 16.309 -5.106 7.579 1.00 96.88 282 ARG A C 1
ATOM 2177 O O . ARG A 1 282 ? 16.669 -5.288 8.742 1.00 96.88 282 ARG A O 1
ATOM 2184 N N . VAL A 1 283 ? 15.236 -4.389 7.263 1.00 98.12 283 VAL A N 1
ATOM 2185 C CA . VAL A 1 283 ? 14.356 -3.794 8.273 1.00 98.12 283 VAL A CA 1
ATOM 2186 C C . VAL A 1 283 ? 13.115 -4.661 8.439 1.00 98.12 283 VAL A C 1
ATOM 2188 O O . VAL A 1 283 ? 12.239 -4.703 7.578 1.00 98.12 283 VAL A O 1
ATOM 2191 N N . SER A 1 284 ? 13.010 -5.354 9.568 1.00 97.50 284 SER A N 1
ATOM 2192 C CA . SER A 1 284 ? 11.776 -6.042 9.954 1.00 97.50 284 SER A CA 1
ATOM 2193 C C . SER A 1 284 ? 10.883 -5.069 10.709 1.00 97.50 284 SER A C 1
ATOM 2195 O O . SER A 1 284 ? 11.244 -4.640 11.799 1.00 97.50 284 SER A O 1
ATOM 2197 N N . PHE A 1 285 ? 9.725 -4.727 10.142 1.00 98.62 285 PHE A N 1
ATOM 2198 C CA . PHE A 1 285 ? 8.736 -3.842 10.758 1.00 98.62 285 PHE A CA 1
ATOM 2199 C C . PHE A 1 285 ? 7.398 -4.566 10.895 1.00 98.62 285 PHE A C 1
ATOM 2201 O O . PHE A 1 285 ? 6.829 -5.017 9.896 1.00 98.62 285 PHE A O 1
ATOM 2208 N N . THR A 1 286 ? 6.908 -4.687 12.130 1.00 98.62 286 THR A N 1
ATOM 2209 C CA . THR A 1 286 ? 5.633 -5.344 12.432 1.00 98.62 286 THR A CA 1
ATOM 2210 C C . THR A 1 286 ? 4.792 -4.551 13.427 1.00 98.62 286 THR A C 1
ATOM 2212 O O . THR A 1 286 ? 5.323 -3.813 14.261 1.00 98.62 286 THR A O 1
ATOM 2215 N N . ILE A 1 287 ? 3.472 -4.740 13.362 1.00 98.75 287 ILE A N 1
ATOM 2216 C CA . ILE A 1 287 ? 2.539 -4.344 14.422 1.00 98.75 287 ILE A CA 1
ATOM 2217 C C . ILE A 1 287 ? 1.655 -5.530 14.778 1.00 98.75 287 ILE A C 1
ATOM 2219 O O . ILE A 1 287 ? 1.030 -6.123 13.899 1.00 98.75 287 ILE A O 1
ATOM 2223 N N . ASN A 1 288 ? 1.603 -5.889 16.063 1.00 97.81 288 ASN A N 1
ATOM 2224 C CA . ASN A 1 288 ? 0.893 -7.081 16.550 1.00 97.81 288 ASN A CA 1
ATOM 2225 C C . ASN A 1 288 ? 1.299 -8.340 15.754 1.00 97.81 288 ASN A C 1
ATOM 2227 O O . ASN A 1 288 ? 0.449 -9.132 15.336 1.00 97.81 288 ASN A O 1
ATOM 2231 N N . GLY A 1 289 ? 2.598 -8.458 15.445 1.00 96.19 289 GLY A N 1
ATOM 2232 C CA . GLY A 1 289 ? 3.181 -9.540 14.646 1.00 96.19 289 GLY A CA 1
ATOM 2233 C C . GLY A 1 289 ? 2.876 -9.505 13.142 1.00 96.19 289 GLY A C 1
ATOM 2234 O O . GLY A 1 289 ? 3.364 -10.365 12.414 1.00 96.19 289 GLY A O 1
ATOM 2235 N N . LYS A 1 290 ? 2.094 -8.537 12.645 1.00 97.25 290 LYS A N 1
ATOM 2236 C CA . LYS A 1 290 ? 1.751 -8.416 11.218 1.00 97.25 290 LYS A CA 1
ATOM 2237 C C . LYS A 1 290 ? 2.766 -7.521 10.502 1.00 97.25 290 LYS A C 1
ATOM 2239 O O . LYS A 1 290 ? 3.074 -6.454 11.032 1.00 97.25 290 LYS A O 1
ATOM 2244 N N . PRO A 1 291 ? 3.292 -7.923 9.334 1.00 97.81 291 PRO A N 1
ATOM 2245 C CA . PRO A 1 291 ? 4.365 -7.201 8.659 1.00 97.81 291 PRO A CA 1
ATOM 2246 C C . PRO A 1 291 ? 3.883 -5.911 7.991 1.00 97.81 291 PRO A C 1
ATOM 2248 O O . PRO A 1 291 ? 2.684 -5.707 7.773 1.00 97.81 291 PRO A O 1
ATOM 2251 N N . LEU A 1 292 ? 4.848 -5.071 7.619 1.00 98.25 292 LEU A N 1
ATOM 2252 C CA . LEU A 1 292 ? 4.661 -3.891 6.771 1.00 98.25 292 LEU A CA 1
ATOM 2253 C C . LEU A 1 292 ? 3.746 -4.153 5.560 1.00 98.25 292 LEU A C 1
ATOM 2255 O O . LEU A 1 292 ? 3.721 -5.258 5.019 1.00 98.25 292 LEU A O 1
ATOM 2259 N N . GLY A 1 293 ? 2.974 -3.141 5.155 1.00 98.06 293 GLY A N 1
ATOM 2260 C CA . GLY A 1 293 ? 1.993 -3.215 4.064 1.00 98.06 293 GLY A CA 1
ATOM 2261 C C . GLY A 1 293 ? 0.607 -3.741 4.470 1.00 98.06 293 GLY A C 1
ATOM 2262 O O . GLY A 1 293 ? -0.369 -3.566 3.725 1.00 98.06 293 GLY A O 1
ATOM 2263 N N . THR A 1 294 ? 0.494 -4.351 5.657 1.00 98.12 294 THR A N 1
ATOM 2264 C CA . THR A 1 294 ? -0.762 -4.926 6.163 1.00 98.12 294 THR A CA 1
ATOM 2265 C C . THR A 1 294 ? -1.758 -3.844 6.577 1.00 98.12 294 THR A C 1
ATOM 2267 O O . THR A 1 294 ? -1.404 -2.867 7.236 1.00 98.12 294 THR A O 1
ATOM 2270 N N . ILE A 1 295 ? -3.029 -4.069 6.243 1.00 98.31 295 ILE A N 1
ATOM 2271 C CA . ILE A 1 295 ? -4.181 -3.305 6.728 1.00 98.31 295 ILE A CA 1
ATOM 2272 C C . ILE A 1 295 ? -5.016 -4.265 7.569 1.00 98.31 295 ILE A C 1
ATOM 2274 O O . ILE A 1 295 ? -5.411 -5.321 7.072 1.00 98.31 295 ILE A O 1
ATOM 2278 N N . PHE A 1 296 ? -5.253 -3.952 8.840 1.00 97.62 296 PHE A N 1
ATOM 2279 C CA . PHE A 1 296 ? -6.014 -4.844 9.711 1.00 97.62 296 PHE A CA 1
ATOM 2280 C C . PHE A 1 296 ? -6.764 -4.118 10.824 1.00 97.62 296 PHE A C 1
ATOM 2282 O O . PHE A 1 296 ? -6.527 -2.953 11.140 1.00 97.62 296 PHE A O 1
ATOM 2289 N N . THR A 1 297 ? -7.691 -4.857 11.421 1.00 95.94 297 THR A N 1
ATOM 2290 C CA . THR A 1 297 ? -8.439 -4.459 12.609 1.00 95.94 297 THR A CA 1
ATOM 2291 C C . THR A 1 297 ? -8.065 -5.384 13.764 1.00 95.94 297 THR A C 1
ATOM 2293 O O . THR A 1 297 ? -7.913 -6.588 13.555 1.00 95.94 297 THR A O 1
ATOM 2296 N N . ASP A 1 298 ? -7.876 -4.835 14.963 1.00 94.12 298 ASP A N 1
ATOM 2297 C CA . ASP A 1 298 ? -7.441 -5.587 16.149 1.00 94.12 298 ASP A CA 1
ATOM 2298 C C . ASP A 1 298 ? -8.049 -4.998 17.427 1.00 94.12 298 ASP A C 1
ATOM 2300 O O . ASP A 1 298 ? -8.317 -3.801 17.491 1.00 94.12 298 ASP A O 1
ATOM 2304 N N . THR A 1 299 ? -8.280 -5.815 18.450 1.00 90.12 299 THR A N 1
ATOM 2305 C CA . THR A 1 299 ? -8.761 -5.334 19.757 1.00 90.12 299 THR A CA 1
ATOM 2306 C C . THR A 1 299 ? -7.615 -4.817 20.626 1.00 90.12 299 THR A C 1
ATOM 2308 O O . THR A 1 299 ? -7.821 -3.944 21.475 1.00 90.12 299 THR A O 1
ATOM 2311 N N . ALA A 1 300 ? -6.398 -5.325 20.406 1.00 93.81 300 ALA A N 1
ATOM 2312 C CA . ALA A 1 300 ? -5.203 -4.889 21.111 1.00 93.81 300 ALA A CA 1
ATOM 2313 C C . ALA A 1 300 ? -4.713 -3.518 20.618 1.00 93.81 300 ALA A C 1
ATOM 2315 O O . ALA A 1 300 ? -4.888 -3.138 19.460 1.00 93.81 300 ALA A O 1
ATOM 2316 N N . ASN A 1 301 ? -4.040 -2.777 21.502 1.00 97.56 301 ASN A N 1
ATOM 2317 C CA . ASN A 1 301 ? -3.282 -1.594 21.093 1.00 97.56 301 ASN A CA 1
ATOM 2318 C C . ASN A 1 301 ? -2.157 -1.986 20.116 1.00 97.56 301 ASN A C 1
ATOM 2320 O O . ASN A 1 301 ? -1.563 -3.047 20.307 1.00 97.56 301 ASN A O 1
ATOM 2324 N N . PRO A 1 302 ? -1.814 -1.135 19.131 1.00 98.44 302 PRO A N 1
ATOM 2325 C CA . PRO A 1 302 ? -0.650 -1.328 18.270 1.00 98.44 302 PRO A CA 1
ATOM 2326 C C . PRO A 1 302 ? 0.649 -1.582 19.054 1.00 98.44 302 PRO A C 1
ATOM 2328 O O . PRO A 1 302 ? 1.209 -0.669 19.663 1.00 98.44 302 PRO A O 1
ATOM 2331 N N . GLN A 1 303 ? 1.141 -2.820 19.009 1.00 98.62 303 GLN A N 1
ATOM 2332 C CA . GLN A 1 303 ? 2.453 -3.242 19.495 1.00 98.62 303 GLN A CA 1
ATOM 2333 C C . GLN A 1 303 ? 3.449 -3.185 18.340 1.00 98.62 303 GLN A C 1
ATOM 2335 O O . GLN A 1 303 ? 3.523 -4.099 17.522 1.00 98.62 303 GLN A O 1
ATOM 2340 N N . ILE A 1 304 ? 4.174 -2.078 18.264 1.00 98.81 304 ILE A N 1
ATOM 2341 C CA . ILE A 1 304 ? 5.121 -1.727 17.211 1.00 98.81 304 ILE A CA 1
ATOM 2342 C C . ILE A 1 304 ? 6.472 -2.372 17.509 1.00 98.81 304 ILE A C 1
ATOM 2344 O O . ILE A 1 304 ? 7.022 -2.168 18.593 1.00 98.81 304 ILE A O 1
ATOM 2348 N N . SER A 1 305 ? 7.024 -3.099 16.539 1.00 98.50 305 SER A N 1
ATOM 2349 C CA . SER A 1 305 ? 8.367 -3.674 16.620 1.00 98.50 305 SER A CA 1
ATOM 2350 C C . SER A 1 305 ? 9.148 -3.423 15.333 1.00 98.50 305 SER A C 1
ATOM 2352 O O . SER A 1 305 ? 8.672 -3.731 14.236 1.00 98.50 305 SER A O 1
ATOM 2354 N N . VAL A 1 306 ? 10.349 -2.862 15.477 1.00 98.56 306 VAL A N 1
ATOM 2355 C CA . VAL A 1 306 ? 11.336 -2.690 14.410 1.00 98.56 306 VAL A CA 1
ATOM 2356 C C . VAL A 1 306 ? 12.640 -3.351 14.830 1.00 98.56 306 VAL A C 1
ATOM 2358 O O . VAL A 1 306 ? 13.141 -3.109 15.927 1.00 98.56 306 VAL A O 1
ATOM 2361 N N . THR A 1 307 ? 13.206 -4.165 13.947 1.00 96.56 307 THR A N 1
ATOM 2362 C CA . THR A 1 307 ? 14.560 -4.714 14.086 1.00 96.56 307 THR A CA 1
ATOM 2363 C C . THR A 1 307 ? 15.323 -4.470 12.798 1.00 96.56 307 THR A C 1
ATOM 2365 O O . THR A 1 307 ? 14.793 -4.732 11.715 1.00 96.56 307 THR A O 1
ATOM 2368 N N . VAL A 1 308 ? 16.549 -3.972 12.923 1.00 97.12 308 VAL A N 1
ATOM 2369 C CA . VAL A 1 308 ? 17.450 -3.730 11.798 1.00 97.12 308 VAL A CA 1
ATOM 2370 C C . VAL A 1 308 ? 18.562 -4.765 11.849 1.00 97.12 308 VAL A C 1
ATOM 2372 O O . VAL A 1 308 ? 19.172 -4.984 12.896 1.00 97.12 308 VAL A O 1
ATOM 2375 N N . PHE A 1 309 ? 18.799 -5.424 10.724 1.00 95.00 309 PHE A N 1
ATOM 2376 C CA . PHE A 1 309 ? 19.941 -6.299 10.531 1.00 95.00 309 PHE A CA 1
ATOM 2377 C C . PHE A 1 309 ? 20.661 -5.879 9.263 1.00 95.00 309 PHE A C 1
ATOM 2379 O O . PHE A 1 309 ? 20.059 -5.893 8.190 1.00 95.00 309 PHE A O 1
ATOM 2386 N N . ASP A 1 310 ? 21.939 -5.559 9.405 1.00 94.44 310 ASP A N 1
ATOM 2387 C CA . ASP A 1 310 ? 22.792 -5.196 8.291 1.00 94.44 310 ASP A CA 1
ATOM 2388 C C . ASP A 1 310 ? 23.893 -6.259 8.086 1.00 94.44 310 ASP A C 1
ATOM 2390 O O . ASP A 1 310 ? 24.724 -6.462 8.981 1.00 94.44 310 ASP A O 1
ATOM 2394 N N . PRO A 1 311 ? 23.871 -7.004 6.963 1.00 94.19 311 PRO A N 1
ATOM 2395 C CA . PRO A 1 311 ? 24.904 -7.970 6.609 1.00 94.19 311 PRO A CA 1
ATOM 2396 C C . PRO A 1 311 ? 26.343 -7.444 6.557 1.00 94.19 311 PRO A C 1
ATOM 2398 O O . PRO A 1 311 ? 27.246 -8.237 6.841 1.00 94.19 311 PRO A O 1
ATOM 2401 N N . ASP A 1 312 ? 26.586 -6.188 6.177 1.00 91.88 312 ASP A N 1
ATOM 2402 C CA . ASP A 1 312 ? 27.945 -5.626 6.075 1.00 91.88 312 ASP A CA 1
ATOM 2403 C C . ASP A 1 312 ? 28.360 -4.780 7.292 1.00 91.88 312 ASP A C 1
ATOM 2405 O O . ASP A 1 312 ? 29.477 -4.262 7.348 1.00 91.88 312 ASP A O 1
ATOM 2409 N N . LEU A 1 313 ? 27.545 -4.849 8.353 1.00 88.81 313 LEU A N 1
ATOM 2410 C CA . LEU A 1 313 ? 27.806 -4.350 9.707 1.00 88.81 313 LEU A CA 1
ATOM 2411 C C . LEU A 1 313 ? 27.777 -2.827 9.847 1.00 88.81 313 LEU A C 1
ATOM 2413 O O . LEU A 1 313 ? 28.321 -2.285 10.818 1.00 88.81 313 LEU A O 1
ATOM 2417 N N . GLU A 1 314 ? 27.086 -2.138 8.948 1.00 90.00 314 GLU A N 1
ATOM 2418 C CA . GLU A 1 314 ? 26.717 -0.750 9.176 1.00 90.00 314 GLU A CA 1
ATOM 2419 C C . GLU A 1 314 ? 25.779 -0.601 10.381 1.00 90.00 314 GLU A C 1
ATOM 2421 O O . GLU A 1 314 ? 24.869 -1.395 10.644 1.00 90.00 314 GLU A O 1
ATOM 2426 N N . THR A 1 315 ? 26.031 0.428 11.189 1.00 92.19 315 THR A N 1
ATOM 2427 C CA . THR A 1 315 ? 25.297 0.642 12.435 1.00 92.19 315 THR A CA 1
ATOM 2428 C C . THR A 1 315 ? 24.144 1.613 12.235 1.00 92.19 315 THR A C 1
ATOM 2430 O O . THR A 1 315 ? 24.290 2.695 11.664 1.00 92.19 315 THR A O 1
ATOM 2433 N N . THR A 1 316 ? 22.985 1.257 12.787 1.00 95.50 316 THR A N 1
ATOM 2434 C CA . THR A 1 316 ? 21.824 2.148 12.858 1.00 95.50 316 THR A CA 1
ATOM 2435 C C . THR A 1 316 ? 22.089 3.305 13.817 1.00 95.50 316 THR A C 1
ATOM 2437 O O . THR A 1 316 ? 22.360 3.078 14.997 1.00 95.50 316 THR A O 1
ATOM 2440 N N . SER A 1 317 ? 21.945 4.538 13.333 1.00 96.25 317 SER A N 1
ATOM 2441 C CA . SER A 1 317 ? 22.030 5.749 14.152 1.00 96.25 317 SER A CA 1
ATOM 2442 C C . SER A 1 317 ? 20.680 6.126 14.763 1.00 96.25 317 SER A C 1
ATOM 2444 O O . SER A 1 317 ? 20.623 6.623 15.889 1.00 96.25 317 SER A O 1
ATOM 2446 N N . ASN A 1 318 ? 19.579 5.887 14.043 1.00 97.88 318 ASN A N 1
ATOM 2447 C CA . ASN A 1 318 ? 18.239 6.210 14.519 1.00 97.88 318 ASN A CA 1
ATOM 2448 C C . ASN A 1 318 ? 17.152 5.371 13.831 1.00 97.88 318 ASN A C 1
ATOM 2450 O O . ASN A 1 318 ? 17.171 5.172 12.622 1.00 97.88 318 ASN A O 1
ATOM 2454 N N . ILE A 1 319 ? 16.145 4.960 14.593 1.00 98.56 319 ILE A N 1
ATOM 2455 C CA . ILE A 1 319 ? 14.875 4.412 14.114 1.00 98.56 319 ILE A CA 1
ATOM 2456 C C . ILE A 1 319 ? 13.789 5.392 14.532 1.00 98.56 319 ILE A C 1
ATOM 2458 O O . ILE A 1 319 ? 13.610 5.638 15.720 1.00 98.56 319 ILE A O 1
ATOM 2462 N N . THR A 1 320 ? 13.034 5.929 13.578 1.00 98.62 320 THR A N 1
ATOM 2463 C CA . THR A 1 320 ? 11.891 6.815 13.836 1.00 98.62 320 THR A CA 1
ATOM 2464 C C . THR A 1 320 ? 10.601 6.137 13.411 1.00 98.62 320 THR A C 1
ATOM 2466 O O . THR A 1 320 ? 10.471 5.725 12.261 1.00 98.62 320 THR A O 1
ATOM 2469 N N . ILE A 1 321 ? 9.622 6.069 14.311 1.00 98.81 321 ILE A N 1
ATOM 2470 C CA . ILE A 1 321 ? 8.252 5.685 13.972 1.00 98.81 321 ILE A CA 1
ATOM 2471 C C . ILE A 1 321 ? 7.460 6.947 13.688 1.00 98.81 321 ILE A C 1
ATOM 2473 O O . ILE A 1 321 ? 7.343 7.830 14.539 1.00 98.81 321 ILE A O 1
ATOM 2477 N N . ILE A 1 322 ? 6.887 7.007 12.497 1.00 98.81 322 ILE A N 1
ATOM 2478 C CA . ILE A 1 322 ? 6.002 8.077 12.061 1.00 98.81 322 ILE A CA 1
ATOM 2479 C C . ILE A 1 322 ? 4.575 7.536 12.060 1.00 98.81 322 ILE A C 1
ATOM 2481 O O . ILE A 1 322 ? 4.341 6.410 11.624 1.00 98.81 322 ILE A O 1
ATOM 2485 N N . SER A 1 323 ? 3.623 8.329 12.550 1.00 98.69 323 SER A N 1
ATOM 2486 C CA . SER A 1 323 ? 2.209 7.956 12.598 1.00 98.69 323 SER A CA 1
ATOM 2487 C C . SER A 1 323 ? 1.301 9.046 12.049 1.00 98.69 323 SER A C 1
ATOM 2489 O O . SER A 1 323 ? 1.589 10.234 12.192 1.00 98.69 323 SER A O 1
ATOM 2491 N N . GLY A 1 324 ? 0.185 8.643 11.451 1.00 98.56 324 GLY A N 1
ATOM 2492 C CA . GLY A 1 324 ? -0.860 9.555 11.003 1.00 98.56 324 GLY A CA 1
ATOM 2493 C C . GLY A 1 324 ? -2.234 8.900 11.005 1.00 98.56 324 GLY A C 1
ATOM 2494 O O . GLY A 1 324 ? -2.363 7.689 11.190 1.00 98.56 324 GLY A O 1
ATOM 2495 N N . ILE A 1 325 ? -3.265 9.717 10.805 1.00 98.12 325 ILE A N 1
ATOM 2496 C CA . ILE A 1 325 ? -4.658 9.270 10.715 1.00 98.12 325 ILE A CA 1
ATOM 2497 C C . ILE A 1 325 ? -5.040 9.234 9.226 1.00 98.12 325 ILE A C 1
ATOM 2499 O O . ILE A 1 325 ? -4.960 10.284 8.572 1.00 98.12 325 ILE A O 1
ATOM 2503 N N . PRO A 1 326 ? -5.425 8.067 8.666 1.00 95.44 326 PRO A N 1
ATOM 2504 C CA . PRO A 1 326 ? -5.830 7.956 7.265 1.00 95.44 326 PRO A CA 1
ATOM 2505 C C . PRO A 1 326 ? -6.964 8.933 6.929 1.00 95.44 326 PRO A C 1
ATOM 2507 O O . PRO A 1 326 ? -7.933 9.032 7.677 1.00 95.44 326 PRO A O 1
ATOM 2510 N N . GLY A 1 327 ? -6.847 9.665 5.819 1.00 94.62 327 GLY A N 1
ATOM 2511 C CA . GLY A 1 327 ? -7.900 10.573 5.342 1.00 94.62 327 GLY A CA 1
ATOM 2512 C C . GLY A 1 327 ? -8.118 11.837 6.182 1.00 94.62 327 GLY A C 1
ATOM 2513 O O . GLY A 1 327 ? -9.044 12.594 5.906 1.00 94.62 327 GLY A O 1
ATOM 2514 N N . SER A 1 328 ? -7.281 12.099 7.191 1.00 95.94 328 SER A N 1
ATOM 2515 C CA . SER A 1 328 ? -7.410 13.293 8.042 1.00 95.94 328 SER A CA 1
ATOM 2516 C C . SER A 1 328 ? -7.046 14.604 7.340 1.00 95.94 328 SER A C 1
ATOM 2518 O O . SER A 1 328 ? -7.335 15.678 7.864 1.00 95.94 328 SER A O 1
ATOM 2520 N N . GLY A 1 329 ? -6.352 14.544 6.199 1.00 95.88 329 GLY A N 1
ATOM 2521 C CA . GLY A 1 329 ? -5.763 15.714 5.543 1.00 95.88 329 GLY A CA 1
ATOM 2522 C C . GLY A 1 329 ? -4.543 16.293 6.278 1.00 95.88 329 GLY A C 1
ATOM 2523 O O . GLY A 1 329 ? -3.919 17.231 5.778 1.00 95.88 329 GLY A O 1
ATOM 2524 N N . VAL A 1 330 ? -4.163 15.730 7.431 1.00 96.81 330 VAL A N 1
ATOM 2525 C CA . VAL A 1 330 ? -3.058 16.198 8.279 1.00 96.81 330 VAL A CA 1
ATOM 2526 C C . VAL A 1 330 ? -1.812 15.344 8.050 1.00 96.81 330 VAL A C 1
ATOM 2528 O O . VAL A 1 330 ? -1.873 14.115 8.044 1.00 96.81 330 VAL A O 1
ATOM 2531 N N . ASN A 1 331 ? -0.662 16.000 7.870 1.00 96.12 331 ASN A N 1
ATOM 2532 C CA . ASN A 1 331 ? 0.616 15.308 7.702 1.00 96.12 331 ASN A CA 1
ATOM 2533 C C . ASN A 1 331 ? 0.942 14.440 8.931 1.00 96.12 331 ASN A C 1
ATOM 2535 O O . ASN A 1 331 ? 0.708 14.878 10.060 1.00 96.12 331 ASN A O 1
ATOM 2539 N N . PRO A 1 332 ? 1.537 13.251 8.733 1.00 97.94 332 PRO A N 1
ATOM 2540 C CA . PRO A 1 332 ? 1.931 12.406 9.846 1.00 97.94 332 PRO A CA 1
ATOM 2541 C C . PRO A 1 332 ? 3.098 13.020 10.628 1.00 97.94 332 PRO A C 1
ATOM 2543 O O . PRO A 1 332 ? 3.915 13.770 10.083 1.00 97.94 332 PRO A O 1
ATOM 2546 N N . THR A 1 333 ? 3.198 12.664 11.904 1.00 98.25 333 THR A N 1
ATOM 2547 C CA . THR A 1 333 ? 4.208 13.170 12.841 1.00 98.25 333 THR A CA 1
ATOM 2548 C C . THR A 1 333 ? 5.020 12.032 13.448 1.00 98.25 333 THR A C 1
ATOM 2550 O O . THR A 1 333 ? 4.605 10.870 13.450 1.00 98.25 333 THR A O 1
ATOM 2553 N N . THR A 1 334 ? 6.202 12.359 13.969 1.00 98.56 334 THR A N 1
ATOM 2554 C CA . THR A 1 334 ? 7.004 11.411 14.747 1.00 98.56 334 THR A CA 1
ATOM 2555 C C . THR A 1 334 ? 6.249 10.999 16.007 1.00 98.56 334 THR A C 1
ATOM 2557 O O . THR A 1 334 ? 5.884 11.847 16.818 1.00 98.56 334 THR A O 1
ATOM 2560 N N . LEU A 1 335 ? 6.044 9.694 16.171 1.00 98.50 335 LEU A N 1
ATOM 2561 C CA . LEU A 1 335 ? 5.425 9.089 17.346 1.00 98.50 335 LEU A CA 1
ATOM 2562 C C . LEU A 1 335 ? 6.465 8.752 18.417 1.00 98.50 335 LEU A C 1
ATOM 2564 O O . LEU A 1 335 ? 6.260 9.011 19.597 1.00 98.50 335 LEU A O 1
ATOM 2568 N N . THR A 1 336 ? 7.571 8.135 18.003 1.00 98.50 336 THR A N 1
ATOM 2569 C CA . THR A 1 336 ? 8.663 7.717 18.887 1.00 98.50 336 THR A CA 1
ATOM 2570 C C . THR A 1 336 ? 9.937 7.481 18.076 1.00 98.50 336 THR A C 1
ATOM 2572 O O . THR A 1 336 ? 9.875 7.333 16.851 1.00 98.50 336 THR A O 1
ATOM 2575 N N . SER A 1 337 ? 11.088 7.437 18.741 1.00 97.88 337 SER A N 1
ATOM 2576 C CA . SER A 1 337 ? 12.370 7.117 18.118 1.00 97.88 337 SER A CA 1
ATOM 2577 C C . SER A 1 337 ? 13.304 6.353 19.059 1.00 97.88 337 SER A C 1
ATOM 2579 O O . SER A 1 337 ? 13.123 6.356 20.276 1.00 97.88 337 SER A O 1
ATOM 2581 N N . SER A 1 338 ? 14.306 5.687 18.487 1.00 95.56 338 SER A N 1
ATOM 2582 C CA . SER A 1 338 ? 15.318 4.895 19.191 1.00 95.56 338 SER A CA 1
ATOM 2583 C C . SER A 1 338 ? 16.668 5.053 18.497 1.00 95.56 338 SER A C 1
ATOM 2585 O O . SER A 1 338 ? 16.742 4.917 17.283 1.00 95.56 338 SER A O 1
ATOM 2587 N N . ALA A 1 339 ? 17.739 5.300 19.253 1.00 91.31 339 ALA A N 1
ATOM 2588 C CA . ALA A 1 339 ? 19.099 5.450 18.718 1.00 91.31 339 ALA A CA 1
ATOM 2589 C C . ALA A 1 339 ? 19.886 4.123 18.654 1.00 91.31 339 ALA A C 1
ATOM 2591 O O . ALA A 1 339 ? 21.109 4.119 18.562 1.00 91.31 339 ALA A O 1
ATOM 2592 N N . ILE A 1 340 ? 19.199 2.988 18.782 1.00 81.00 340 ILE A N 1
ATOM 2593 C CA . ILE A 1 340 ? 19.786 1.644 18.723 1.00 81.00 340 ILE A CA 1
ATOM 2594 C C . ILE A 1 340 ? 19.100 0.837 17.613 1.00 81.00 340 ILE A C 1
ATOM 2596 O O . ILE A 1 340 ? 17.970 1.144 17.241 1.00 81.00 340 ILE A O 1
ATOM 2600 N N . GLY A 1 341 ? 19.745 -0.227 17.116 1.00 83.75 341 GLY A N 1
ATOM 2601 C CA . GLY A 1 341 ? 19.266 -1.073 16.000 1.00 83.75 341 GLY A CA 1
ATOM 2602 C C . GLY A 1 341 ? 17.966 -1.866 16.237 1.00 83.75 341 GLY A C 1
ATOM 2603 O O . GLY A 1 341 ? 17.656 -2.797 15.495 1.00 83.75 341 GLY A O 1
ATOM 2604 N N . SER A 1 342 ? 17.188 -1.527 17.269 1.00 95.00 342 SER A N 1
ATOM 2605 C CA . SER A 1 342 ? 15.840 -2.052 17.493 1.00 95.00 342 SER A CA 1
ATOM 2606 C C . SER A 1 342 ? 14.936 -1.039 18.206 1.00 95.00 342 SER A C 1
ATOM 2608 O O . SER A 1 342 ? 15.397 -0.131 18.905 1.00 95.00 342 SER A O 1
ATOM 2610 N N . LEU A 1 343 ? 13.624 -1.195 18.030 1.00 97.88 343 LEU A N 1
ATOM 2611 C CA . LEU A 1 343 ? 12.599 -0.381 18.678 1.00 97.88 343 LEU A CA 1
ATOM 2612 C C . LEU A 1 343 ? 11.377 -1.248 18.979 1.00 97.88 343 LEU A C 1
ATOM 2614 O O . LEU A 1 343 ? 10.831 -1.878 18.079 1.00 97.88 343 LEU A O 1
ATOM 2618 N N . ASN A 1 344 ? 10.917 -1.240 20.231 1.00 98.19 344 ASN A N 1
ATOM 2619 C CA . ASN A 1 344 ? 9.634 -1.819 20.628 1.00 98.19 344 ASN A CA 1
ATOM 2620 C C . ASN A 1 344 ? 8.810 -0.752 21.353 1.00 98.19 344 ASN A C 1
ATOM 2622 O O . ASN A 1 344 ? 9.301 -0.124 22.290 1.00 98.19 344 ASN A O 1
ATOM 2626 N N . PHE A 1 345 ? 7.569 -0.535 20.924 1.00 98.12 345 PHE A N 1
ATOM 2627 C CA . PHE A 1 345 ? 6.706 0.520 21.454 1.00 98.12 345 PHE A CA 1
ATOM 2628 C C . PHE A 1 345 ? 5.237 0.104 21.393 1.00 98.12 345 PHE A C 1
ATOM 2630 O O . PHE A 1 345 ? 4.797 -0.472 20.406 1.00 98.12 345 PHE A O 1
ATOM 2637 N N . THR A 1 346 ? 4.449 0.409 22.425 1.00 98.56 346 THR A N 1
ATOM 2638 C CA . THR A 1 346 ? 2.991 0.207 22.388 1.00 98.56 346 THR A CA 1
ATOM 2639 C C . THR A 1 346 ? 2.296 1.556 22.318 1.00 98.56 346 THR A C 1
ATOM 2641 O O . THR A 1 346 ? 2.429 2.363 23.236 1.00 98.56 346 THR A O 1
ATOM 2644 N N . HIS A 1 347 ? 1.529 1.796 21.254 1.00 98.50 347 HIS A N 1
ATOM 2645 C CA . HIS A 1 347 ? 0.734 3.012 21.122 1.00 98.50 347 HIS A CA 1
ATOM 2646 C C . HIS A 1 347 ? -0.682 2.777 21.650 1.00 98.50 347 HIS A C 1
ATOM 2648 O O . HIS A 1 347 ? -1.470 2.057 21.042 1.00 98.50 347 HIS A O 1
ATOM 2654 N N . THR A 1 348 ? -1.024 3.385 22.783 1.00 97.25 348 THR A N 1
ATOM 2655 C CA . THR A 1 348 ? -2.389 3.316 23.317 1.00 97.25 348 THR A CA 1
ATOM 2656 C C . THR A 1 348 ? -3.318 4.215 22.509 1.00 97.25 348 THR A C 1
ATOM 2658 O O . THR A 1 348 ? -3.172 5.433 22.543 1.00 97.25 348 THR A O 1
ATOM 2661 N N . ILE A 1 349 ? -4.294 3.619 21.820 1.00 95.19 349 ILE A N 1
ATOM 2662 C CA . ILE A 1 349 ? -5.290 4.344 21.017 1.00 95.19 349 ILE A CA 1
ATOM 2663 C C . ILE A 1 349 ? -6.715 4.031 21.484 1.00 95.19 349 ILE A C 1
ATOM 2665 O O . ILE A 1 349 ? -6.979 2.979 22.081 1.00 95.19 349 ILE A O 1
ATOM 2669 N N . ALA A 1 350 ? -7.644 4.952 21.228 1.00 90.12 350 ALA A N 1
ATOM 2670 C CA . ALA A 1 350 ? -9.062 4.748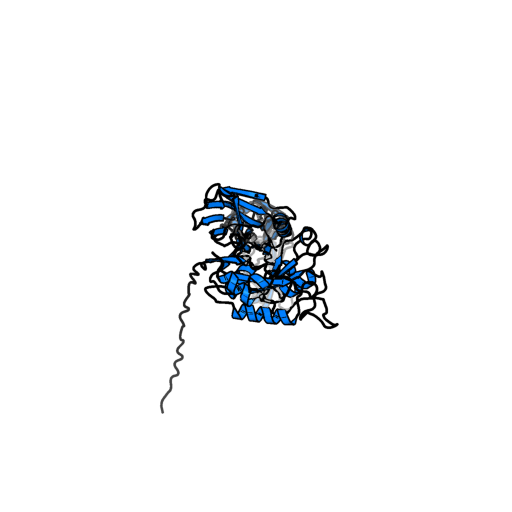 21.511 1.00 90.12 350 ALA A CA 1
ATOM 2671 C C . ALA A 1 350 ? -9.654 3.653 20.607 1.00 90.12 350 ALA A C 1
ATOM 2673 O O . ALA A 1 350 ? -9.183 3.416 19.496 1.00 90.12 350 ALA A O 1
ATOM 2674 N N . PHE A 1 351 ? -10.693 2.973 21.083 1.00 84.62 351 PHE A N 1
ATOM 2675 C CA . PHE A 1 351 ? -11.468 2.059 20.247 1.00 84.62 351 PHE A CA 1
ATOM 2676 C C . PHE A 1 351 ? -12.148 2.820 19.100 1.00 84.62 351 PHE A C 1
ATOM 2678 O O . PHE A 1 351 ? -12.527 3.978 19.254 1.00 84.62 351 PHE A O 1
ATOM 2685 N N . GLY A 1 352 ? -12.259 2.186 17.936 1.00 85.00 352 GLY A N 1
ATOM 2686 C CA . GLY A 1 352 ? -12.706 2.812 16.690 1.00 85.00 352 GLY A CA 1
ATOM 2687 C C . GLY A 1 352 ? -11.654 3.698 16.010 1.00 85.00 352 GLY A C 1
ATOM 2688 O O . GLY A 1 352 ? -11.812 4.026 14.836 1.00 85.00 352 GLY A O 1
ATOM 2689 N N . ALA A 1 353 ? -10.565 4.069 16.695 1.00 93.44 353 ALA A N 1
ATOM 2690 C CA . ALA A 1 353 ? -9.523 4.895 16.095 1.00 93.44 353 ALA A CA 1
ATOM 2691 C C . ALA A 1 353 ? -8.723 4.110 15.047 1.00 93.44 353 ALA A C 1
ATOM 2693 O O . ALA A 1 353 ? -8.399 2.934 15.234 1.00 93.44 353 ALA A O 1
ATOM 2694 N N . SER A 1 354 ? -8.372 4.798 13.962 1.00 96.56 354 SER A N 1
ATOM 2695 C CA . SER A 1 354 ? -7.577 4.260 12.859 1.00 96.56 354 SER A CA 1
ATOM 2696 C C . SER A 1 354 ? -6.300 5.066 12.683 1.00 96.56 354 SER A C 1
ATOM 2698 O O . SER A 1 354 ? -6.342 6.294 12.614 1.00 96.56 354 SER A O 1
ATOM 2700 N N . TYR A 1 355 ? -5.174 4.371 12.580 1.00 98.69 355 TYR A N 1
ATOM 2701 C CA . TYR A 1 355 ? -3.863 4.965 12.350 1.00 98.69 355 TYR A CA 1
ATOM 2702 C C . TYR A 1 355 ? -3.100 4.186 11.287 1.00 98.69 355 TYR A C 1
ATOM 2704 O O . TYR A 1 355 ? -3.298 2.983 11.115 1.00 98.69 355 TYR A O 1
ATOM 2712 N N . TYR A 1 356 ? -2.178 4.868 10.622 1.00 98.75 356 TYR A N 1
ATOM 2713 C CA . TYR A 1 356 ? -1.087 4.235 9.897 1.00 98.75 356 TYR A CA 1
ATOM 2714 C C . TYR A 1 356 ? 0.247 4.563 10.558 1.00 98.75 356 TYR A C 1
ATOM 2716 O O . TYR A 1 356 ? 0.415 5.639 11.139 1.00 98.75 356 TYR A O 1
ATOM 2724 N N . TYR A 1 357 ? 1.198 3.642 10.440 1.00 98.88 357 TYR A N 1
ATOM 2725 C CA . TYR A 1 357 ? 2.541 3.766 10.998 1.00 98.88 357 TYR A CA 1
ATOM 2726 C C . TYR A 1 357 ? 3.569 3.320 9.977 1.00 98.88 357 TYR A C 1
ATOM 2728 O O . TYR A 1 357 ? 3.386 2.266 9.381 1.00 98.88 357 TYR A O 1
ATOM 2736 N N . TYR A 1 358 ? 4.666 4.047 9.823 1.00 98.81 358 TYR A N 1
ATOM 2737 C CA . TYR A 1 358 ? 5.823 3.580 9.060 1.00 98.81 358 TYR A CA 1
ATOM 2738 C C . TYR A 1 358 ? 7.119 3.940 9.781 1.00 98.81 358 TYR A C 1
ATOM 2740 O O . TYR A 1 358 ? 7.147 4.845 10.619 1.00 98.81 358 TYR A O 1
ATOM 2748 N N . ALA A 1 359 ? 8.180 3.200 9.483 1.00 98.69 359 ALA A N 1
ATOM 2749 C CA . ALA A 1 359 ? 9.490 3.389 10.077 1.00 98.69 359 ALA A CA 1
ATOM 2750 C C . ALA A 1 359 ? 10.423 4.085 9.082 1.00 98.69 359 ALA A C 1
ATOM 2752 O O . ALA A 1 359 ? 10.412 3.784 7.887 1.00 98.69 359 ALA A O 1
ATOM 2753 N N . VAL A 1 360 ? 11.238 4.999 9.601 1.00 98.62 360 VAL A N 1
ATOM 2754 C CA . VAL A 1 360 ? 12.408 5.546 8.914 1.00 98.62 360 VAL A CA 1
ATOM 2755 C C . VAL A 1 360 ? 13.627 5.155 9.730 1.00 98.62 360 VAL A C 1
ATOM 2757 O O . VAL A 1 360 ? 13.771 5.585 10.877 1.00 98.62 360 VAL A O 1
ATOM 2760 N N . VAL A 1 361 ? 14.465 4.304 9.156 1.00 98.44 361 VAL A N 1
ATOM 2761 C CA . VAL A 1 361 ? 15.749 3.895 9.728 1.00 98.44 361 VAL A CA 1
ATOM 2762 C C . VAL A 1 361 ? 16.827 4.747 9.079 1.00 98.44 361 VAL A C 1
ATOM 2764 O O . VAL A 1 361 ? 16.812 4.903 7.865 1.00 98.44 361 VAL A O 1
ATOM 2767 N N . THR A 1 362 ? 17.732 5.294 9.880 1.00 97.81 362 THR A N 1
ATOM 2768 C CA . THR A 1 362 ? 18.914 6.023 9.420 1.00 97.81 362 THR A CA 1
ATOM 2769 C C . THR A 1 362 ? 20.156 5.277 9.899 1.00 97.81 362 THR A C 1
ATOM 2771 O O . THR A 1 362 ? 20.262 4.955 11.089 1.00 97.81 362 THR A O 1
ATOM 2774 N N . GLN A 1 363 ? 21.085 5.000 8.993 1.00 96.75 363 GLN A N 1
ATOM 2775 C CA . GLN A 1 363 ? 22.404 4.431 9.276 1.00 96.75 363 GLN A CA 1
ATOM 2776 C C . GLN A 1 363 ? 23.387 5.544 9.676 1.00 96.75 363 GLN A C 1
ATOM 2778 O O . GLN A 1 363 ? 23.025 6.722 9.747 1.00 96.75 363 GLN A O 1
ATOM 2783 N N . THR A 1 364 ? 24.597 5.190 10.099 1.00 94.88 364 THR A N 1
ATOM 2784 C CA . THR A 1 364 ? 25.572 6.166 10.630 1.00 94.88 364 THR A CA 1
ATOM 2785 C C . THR A 1 364 ? 26.212 7.024 9.538 1.00 94.88 364 THR A C 1
ATOM 2787 O O . THR A 1 364 ? 26.576 8.172 9.790 1.00 94.88 364 THR A O 1
ATOM 2790 N N . ASP A 1 365 ? 26.318 6.491 8.331 1.00 93.62 365 ASP A N 1
ATOM 2791 C CA . ASP A 1 365 ? 26.800 7.168 7.127 1.00 93.62 365 ASP A CA 1
ATOM 2792 C C . ASP A 1 365 ? 25.759 8.119 6.497 1.00 93.62 365 ASP A C 1
ATOM 2794 O O . ASP A 1 365 ? 26.109 8.996 5.707 1.00 93.62 365 ASP A O 1
ATOM 2798 N N . GLY A 1 366 ? 24.499 8.012 6.924 1.00 94.69 366 GLY A N 1
ATOM 2799 C CA . GLY A 1 366 ? 23.390 8.862 6.503 1.00 94.69 366 GLY A CA 1
ATOM 2800 C C . GLY A 1 366 ? 22.371 8.166 5.607 1.00 94.69 366 GLY A C 1
ATOM 2801 O O . GLY A 1 366 ? 21.332 8.783 5.329 1.00 94.69 366 GLY A O 1
ATOM 2802 N N . ASP A 1 367 ? 22.619 6.914 5.220 1.00 95.94 367 ASP A N 1
ATOM 2803 C CA . ASP A 1 367 ? 21.692 6.122 4.420 1.00 95.94 367 ASP A CA 1
ATOM 2804 C C . ASP A 1 367 ? 20.386 5.876 5.167 1.00 95.94 367 ASP A C 1
ATOM 2806 O O . ASP A 1 367 ? 20.325 5.821 6.404 1.00 95.94 367 ASP A O 1
ATOM 2810 N N . LYS A 1 368 ? 19.289 5.818 4.408 1.00 97.38 368 LYS A N 1
ATOM 2811 C CA . LYS A 1 368 ? 17.945 5.693 4.961 1.00 97.38 368 LYS A CA 1
ATOM 2812 C C . LYS A 1 368 ? 17.168 4.543 4.360 1.00 97.38 368 LYS A C 1
ATOM 2814 O O . LYS A 1 368 ? 17.195 4.299 3.157 1.00 97.38 368 LYS A O 1
ATOM 2819 N N . VAL A 1 369 ? 16.346 3.936 5.210 1.00 98.44 369 VAL A N 1
ATOM 2820 C CA . VAL A 1 369 ? 15.326 2.967 4.816 1.00 98.44 369 VAL A CA 1
ATOM 2821 C C . VAL A 1 369 ? 13.954 3.472 5.239 1.00 98.44 369 VAL A C 1
ATOM 2823 O O . VAL A 1 369 ? 13.707 3.713 6.422 1.00 98.44 369 VAL A O 1
ATOM 2826 N N . PHE A 1 370 ? 13.040 3.596 4.282 1.00 98.69 370 PHE A N 1
ATOM 2827 C CA . PHE A 1 370 ? 11.636 3.929 4.510 1.00 98.69 370 PHE A CA 1
ATOM 2828 C C . PHE A 1 370 ? 10.794 2.677 4.309 1.00 98.69 370 PHE A C 1
ATOM 2830 O O . PHE A 1 370 ? 10.761 2.116 3.212 1.00 98.69 370 PHE A O 1
ATOM 2837 N N . THR A 1 371 ? 10.083 2.240 5.345 1.00 98.81 371 THR A N 1
ATOM 2838 C CA . THR A 1 371 ? 9.162 1.107 5.214 1.00 98.81 371 THR A CA 1
ATOM 2839 C C . THR A 1 371 ? 7.816 1.545 4.644 1.00 98.81 371 THR A C 1
ATOM 2841 O O . THR A 1 371 ? 7.380 2.688 4.816 1.00 98.81 371 THR A O 1
ATOM 2844 N N . ALA A 1 372 ? 7.113 0.622 3.986 1.00 98.62 372 ALA A N 1
ATOM 2845 C CA . ALA A 1 372 ? 5.687 0.800 3.762 1.00 98.62 372 ALA A CA 1
ATOM 2846 C C . ALA A 1 372 ? 4.924 0.868 5.099 1.00 98.62 372 ALA A C 1
ATOM 2848 O O . ALA A 1 372 ? 5.335 0.232 6.082 1.00 98.62 372 ALA A O 1
ATOM 2849 N N . PRO A 1 373 ? 3.790 1.585 5.154 1.00 98.81 373 PRO A N 1
ATOM 2850 C CA . PRO A 1 373 ? 3.025 1.700 6.374 1.00 98.81 373 PRO A CA 1
ATOM 2851 C C . PRO A 1 373 ? 2.314 0.399 6.747 1.00 98.81 373 PRO A C 1
ATOM 2853 O O . PRO A 1 373 ? 2.114 -0.503 5.933 1.00 98.81 373 PRO A O 1
ATOM 2856 N N . ILE A 1 374 ? 1.911 0.324 8.008 1.00 98.88 374 ILE A N 1
ATOM 2857 C CA . ILE A 1 374 ? 0.948 -0.638 8.534 1.00 98.88 374 ILE A CA 1
ATOM 2858 C C . ILE A 1 374 ? -0.259 0.156 9.011 1.00 98.88 374 ILE A C 1
ATOM 2860 O O . ILE A 1 374 ? -0.101 1.101 9.787 1.00 98.88 374 ILE A O 1
ATOM 2864 N N . TRP A 1 375 ? -1.450 -0.237 8.569 1.00 98.75 375 TRP A N 1
ATOM 2865 C CA . TRP A 1 375 ? -2.707 0.405 8.939 1.00 98.75 375 TRP A CA 1
ATOM 2866 C C . TRP A 1 375 ? -3.434 -0.444 9.967 1.00 98.75 375 TRP A C 1
ATOM 2868 O O . TRP A 1 375 ? -3.691 -1.630 9.743 1.00 98.75 375 TRP A O 1
ATOM 2878 N N . VAL A 1 376 ? -3.770 0.178 11.093 1.00 98.44 376 VAL A N 1
ATOM 2879 C CA . VAL A 1 376 ? -4.432 -0.477 12.216 1.00 98.44 376 VAL A CA 1
ATOM 2880 C C . VAL A 1 376 ? -5.674 0.305 12.588 1.00 98.44 376 VAL A C 1
ATOM 2882 O O . VAL A 1 376 ? -5.601 1.487 12.924 1.00 98.44 376 VAL A O 1
ATOM 2885 N N . THR A 1 377 ? -6.812 -0.378 12.563 1.00 97.56 377 THR A N 1
ATOM 2886 C CA . THR A 1 377 ? -8.041 0.087 13.208 1.00 97.56 377 THR A CA 1
ATOM 2887 C C . THR A 1 377 ? -8.196 -0.652 14.525 1.00 97.56 377 THR A C 1
ATOM 2889 O O . THR A 1 377 ? -8.204 -1.885 14.545 1.00 97.56 377 THR A O 1
ATOM 2892 N N . LYS A 1 378 ? -8.333 0.067 15.639 1.00 94.06 378 LYS A N 1
ATOM 2893 C CA . LYS A 1 378 ? -8.687 -0.588 16.897 1.00 94.06 378 LYS A CA 1
ATOM 2894 C C . LYS A 1 378 ? -10.168 -0.932 16.856 1.00 94.06 378 LYS A C 1
ATOM 2896 O O . LYS A 1 378 ? -11.003 -0.032 16.862 1.00 94.06 378 LYS A O 1
ATOM 2901 N N . ALA A 1 379 ? -10.490 -2.217 16.774 1.00 85.38 379 ALA A N 1
ATOM 2902 C CA . ALA A 1 379 ? -11.851 -2.717 16.631 1.00 85.38 379 ALA A CA 1
ATOM 2903 C C . ALA A 1 379 ? -12.742 -2.135 17.729 1.00 85.38 379 ALA A C 1
ATOM 2905 O O . ALA A 1 379 ? -12.457 -2.356 18.904 1.00 85.38 379 ALA A O 1
ATOM 2906 N N . SER A 1 380 ? -13.816 -1.422 17.381 1.00 73.12 380 SER A N 1
ATOM 2907 C CA . SER A 1 380 ? -14.860 -1.139 18.363 1.00 73.12 380 SER A CA 1
ATOM 2908 C C . SER A 1 380 ? -15.441 -2.471 18.830 1.00 73.12 380 SER A C 1
ATOM 2910 O O . SER A 1 380 ? -15.743 -3.357 18.029 1.00 73.12 380 SER A O 1
ATOM 2912 N N . MET A 1 381 ? -15.528 -2.657 20.143 1.00 62.53 381 MET A N 1
ATOM 2913 C CA . MET A 1 381 ? -16.154 -3.857 20.675 1.00 62.53 381 MET A CA 1
ATOM 2914 C C . MET A 1 381 ? -17.666 -3.763 20.449 1.00 62.53 381 MET A C 1
ATOM 2916 O O . MET A 1 381 ? -18.223 -2.667 20.393 1.00 62.53 381 MET A O 1
ATOM 2920 N N . LEU A 1 382 ? -18.316 -4.911 20.241 1.00 58.88 382 LEU A N 1
ATOM 2921 C CA . LEU A 1 382 ? -19.761 -4.985 20.009 1.00 58.88 382 LEU A CA 1
ATOM 2922 C C . LEU A 1 382 ? -20.533 -4.232 21.118 1.00 58.88 382 LEU A C 1
ATOM 2924 O O . LEU A 1 382 ? -20.060 -4.225 22.259 1.00 58.88 382 LEU A O 1
ATOM 2928 N N . PRO A 1 383 ? -21.703 -3.633 20.806 1.00 64.56 383 PRO A N 1
ATOM 2929 C CA . PRO A 1 383 ? -22.549 -2.951 21.789 1.00 64.56 383 PRO A CA 1
ATOM 2930 C C . PRO A 1 383 ? -22.821 -3.826 23.015 1.00 64.56 383 PRO A C 1
ATOM 2932 O O . PRO A 1 383 ? -22.730 -5.056 22.926 1.00 64.56 383 PRO A O 1
ATOM 2935 N N . VAL A 1 384 ? -23.190 -3.206 24.143 1.00 73.06 384 VAL A N 1
ATOM 2936 C CA . VAL A 1 384 ? -23.571 -3.927 25.372 1.00 73.06 384 VAL A CA 1
ATOM 2937 C C . VAL A 1 384 ? -24.445 -5.137 25.043 1.00 73.06 384 VAL A C 1
ATOM 2939 O O . VAL A 1 384 ? -25.507 -5.019 24.427 1.00 73.06 384 VAL A O 1
ATOM 2942 N N . LYS A 1 385 ? -24.013 -6.318 25.486 1.00 80.44 385 LYS A N 1
ATOM 2943 C CA . LYS A 1 385 ? -24.758 -7.558 25.276 1.00 80.44 385 LYS A CA 1
ATOM 2944 C C . LYS A 1 385 ? -25.469 -7.946 26.562 1.00 80.44 385 LYS A C 1
ATOM 2946 O O . LYS A 1 385 ? -24.903 -8.649 27.398 1.00 80.44 385 LYS A O 1
ATOM 2951 N N . LEU A 1 386 ? -26.714 -7.500 26.706 1.00 87.38 386 LEU A N 1
ATOM 2952 C CA . LEU A 1 386 ? -27.606 -7.948 27.775 1.00 87.38 386 LEU A CA 1
ATOM 2953 C C . LEU A 1 386 ? -27.900 -9.445 27.595 1.00 87.38 386 LEU A C 1
ATOM 2955 O O . LEU A 1 386 ? -28.413 -9.858 26.554 1.00 87.38 386 LEU A O 1
ATOM 2959 N N . THR A 1 387 ? -27.555 -10.265 28.585 1.00 89.19 387 THR A N 1
ATOM 2960 C CA . THR A 1 387 ? -27.783 -11.719 28.547 1.00 89.19 387 THR A CA 1
ATOM 2961 C C . THR A 1 387 ? -29.006 -12.135 29.348 1.00 89.19 387 THR A C 1
ATOM 2963 O O . THR A 1 387 ? -29.665 -13.105 28.982 1.00 89.19 387 THR A O 1
ATOM 2966 N N . GLU A 1 388 ? -29.338 -11.400 30.409 1.00 91.50 388 GLU A N 1
ATOM 2967 C CA . GLU A 1 388 ? -30.502 -11.664 31.251 1.00 91.50 388 GLU A CA 1
ATOM 2968 C C . GLU A 1 388 ? -31.064 -10.356 31.815 1.00 91.50 388 GLU A C 1
ATOM 2970 O O . GLU A 1 388 ? -30.313 -9.464 32.210 1.00 91.50 388 GLU A O 1
ATOM 2975 N N . PHE A 1 389 ? -32.392 -10.271 31.898 1.00 95.38 389 PHE A N 1
ATOM 2976 C CA . PHE A 1 389 ? -33.090 -9.311 32.746 1.00 95.38 389 PHE A CA 1
ATOM 2977 C C . PHE A 1 389 ? -34.293 -9.997 33.390 1.00 95.38 389 PHE A C 1
ATOM 2979 O O . PHE A 1 389 ? -35.140 -10.557 32.690 1.00 95.38 389 PHE A O 1
ATOM 2986 N N . LYS A 1 390 ? -34.358 -9.970 34.721 1.00 93.50 390 LYS A N 1
ATOM 2987 C CA . LYS A 1 390 ? -35.424 -10.592 35.509 1.00 93.50 390 LYS A CA 1
ATOM 2988 C C . LYS A 1 390 ? -35.819 -9.732 36.701 1.00 93.50 390 LYS A C 1
ATOM 2990 O O . LYS A 1 390 ? -35.046 -8.916 37.191 1.00 93.50 390 LYS A O 1
ATOM 2995 N N . ALA A 1 391 ? -37.029 -9.971 37.182 1.00 91.56 391 ALA A N 1
ATOM 2996 C CA . ALA A 1 391 ? -37.593 -9.358 38.366 1.00 91.56 391 ALA A CA 1
ATOM 2997 C C . ALA A 1 391 ? -38.020 -10.486 39.299 1.00 91.56 391 ALA A C 1
ATOM 2999 O O . ALA A 1 391 ? -38.591 -11.486 38.860 1.00 91.56 391 ALA A O 1
ATOM 3000 N N . ILE A 1 392 ? -37.709 -10.345 40.579 1.00 90.38 392 ILE A N 1
ATOM 3001 C CA . ILE A 1 392 ? -38.001 -11.333 41.608 1.00 90.38 392 ILE A CA 1
ATOM 3002 C C . ILE A 1 392 ? -38.729 -10.613 42.731 1.00 90.38 392 ILE A C 1
ATOM 3004 O O . ILE A 1 392 ? -38.200 -9.682 43.340 1.00 90.38 392 ILE A O 1
ATOM 3008 N N . LYS A 1 393 ? -39.947 -11.065 43.022 1.00 86.75 393 LYS A N 1
ATOM 3009 C CA . LYS A 1 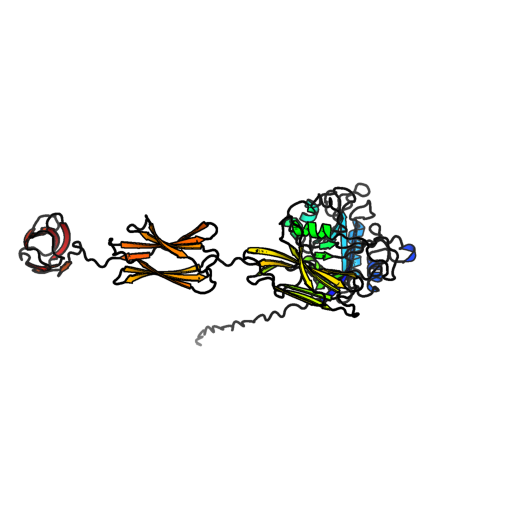393 ? -40.716 -10.566 44.158 1.00 86.75 393 LYS A CA 1
ATOM 3010 C C . LYS A 1 393 ? -40.004 -10.918 45.469 1.00 86.75 393 LYS A C 1
ATOM 3012 O O . LYS A 1 393 ? -39.573 -12.054 45.664 1.00 86.75 393 LYS A O 1
ATOM 3017 N N . ARG A 1 394 ? -39.881 -9.941 46.364 1.00 85.25 394 ARG A N 1
ATOM 3018 C CA . ARG A 1 394 ? -39.321 -10.060 47.717 1.00 85.25 394 ARG A CA 1
ATOM 3019 C C . ARG A 1 394 ? -40.357 -9.577 48.734 1.00 85.25 394 ARG A C 1
ATOM 3021 O O . ARG A 1 394 ? -41.340 -8.936 48.376 1.00 85.25 394 ARG A O 1
ATOM 3028 N N . THR A 1 395 ? -40.131 -9.862 50.013 1.00 80.25 395 THR A N 1
ATOM 3029 C CA . THR A 1 395 ? -40.991 -9.370 51.106 1.00 80.25 395 THR A CA 1
ATOM 3030 C C . THR A 1 395 ? -40.987 -7.845 51.220 1.00 80.25 395 THR A C 1
ATOM 3032 O O . THR A 1 395 ? -41.967 -7.267 51.671 1.00 80.25 395 THR A O 1
ATOM 3035 N N . THR A 1 396 ? -39.902 -7.198 50.794 1.00 83.31 396 THR A N 1
ATOM 3036 C CA . THR A 1 396 ? -39.682 -5.749 50.892 1.00 83.31 396 THR A CA 1
ATOM 3037 C C . THR A 1 396 ? -39.853 -5.004 49.566 1.00 83.31 396 THR A C 1
ATOM 3039 O O . THR A 1 396 ? -39.569 -3.813 49.517 1.00 83.31 396 THR A O 1
ATOM 3042 N N . GLY A 1 397 ? -40.282 -5.671 48.485 1.00 88.69 397 GLY A N 1
ATOM 3043 C CA . GLY A 1 397 ? -40.405 -5.041 47.167 1.00 88.69 397 GLY A CA 1
ATOM 3044 C C . GLY A 1 397 ? -40.131 -5.984 45.995 1.00 88.69 397 GLY A C 1
ATOM 3045 O O . GLY A 1 397 ? -40.324 -7.197 46.094 1.00 88.69 397 GLY A O 1
ATOM 3046 N N . VAL A 1 398 ? -39.659 -5.439 44.873 1.00 90.94 398 VAL A N 1
ATOM 3047 C CA . VAL A 1 398 ? -39.276 -6.215 43.680 1.00 90.94 398 VAL A CA 1
ATOM 3048 C C . VAL A 1 398 ? -37.795 -6.004 43.373 1.00 90.94 398 VAL A C 1
ATOM 3050 O O . VAL A 1 398 ? -37.365 -4.895 43.068 1.00 90.94 398 VAL A O 1
ATOM 3053 N N . SER A 1 399 ? -37.007 -7.079 43.431 1.00 94.06 399 SER A N 1
ATOM 3054 C CA . SER A 1 399 ? -35.590 -7.062 43.052 1.00 94.06 399 SER A CA 1
ATOM 3055 C C . SER A 1 399 ? -35.460 -7.259 41.542 1.00 94.06 399 SER A C 1
ATOM 3057 O O . SER A 1 399 ? -35.864 -8.291 41.002 1.00 94.06 399 SER A O 1
ATOM 3059 N N . CYS A 1 400 ? -34.928 -6.252 40.859 1.00 95.38 400 CYS A N 1
ATOM 3060 C CA . CYS A 1 400 ? -34.632 -6.262 39.433 1.00 95.38 400 CYS A CA 1
ATOM 3061 C C . CYS A 1 400 ? -33.152 -6.582 39.233 1.00 95.38 400 CYS A C 1
ATOM 3063 O O . CYS A 1 400 ? -32.288 -5.849 39.711 1.00 95.38 400 CYS A O 1
ATOM 3065 N N . ILE A 1 401 ? -32.865 -7.665 38.516 1.00 96.19 401 ILE A N 1
ATOM 3066 C CA . ILE A 1 401 ? -31.513 -8.188 38.312 1.00 96.19 401 ILE A CA 1
ATOM 3067 C C . ILE A 1 401 ? -31.253 -8.280 36.817 1.00 96.19 401 ILE A C 1
ATOM 3069 O O . ILE A 1 401 ? -32.068 -8.835 36.072 1.00 96.19 401 ILE A O 1
ATOM 3073 N N . TRP A 1 402 ? -30.105 -7.775 36.379 1.00 96.31 402 TRP A N 1
ATOM 3074 C CA . TRP A 1 402 ? -29.644 -7.967 35.011 1.00 96.31 402 TRP A CA 1
ATOM 3075 C C . TRP A 1 402 ? -28.175 -8.301 34.935 1.00 96.31 402 TRP A C 1
ATOM 3077 O O . TRP A 1 402 ? -27.378 -7.915 35.790 1.00 96.31 402 TRP A O 1
ATOM 3087 N N . THR A 1 403 ? -27.837 -9.000 33.860 1.00 94.88 403 THR A N 1
ATOM 3088 C CA . THR A 1 403 ? -26.475 -9.408 33.566 1.00 94.88 403 THR A CA 1
ATOM 3089 C C . THR A 1 403 ? -26.116 -8.991 32.151 1.00 94.88 403 THR A C 1
ATOM 3091 O O . THR A 1 403 ? -26.868 -9.212 31.197 1.00 94.88 403 THR A O 1
ATOM 3094 N N . THR A 1 404 ? -24.947 -8.381 32.020 1.00 93.38 404 THR A N 1
ATOM 3095 C CA . THR A 1 404 ? -24.308 -8.057 30.748 1.00 93.38 404 THR A CA 1
ATOM 3096 C C . THR A 1 404 ? -23.154 -9.033 30.533 1.00 93.38 404 THR A C 1
ATOM 3098 O O . THR A 1 404 ? -22.425 -9.357 31.465 1.00 93.38 404 THR A O 1
ATOM 3101 N N . ALA A 1 405 ? -22.991 -9.551 29.315 1.00 84.94 405 ALA A N 1
ATOM 3102 C CA . ALA A 1 405 ? -21.802 -10.329 28.942 1.00 84.94 405 ALA A CA 1
ATOM 3103 C C . ALA A 1 405 ? -20.581 -9.422 28.724 1.00 84.94 405 ALA A C 1
ATOM 3105 O O . ALA A 1 405 ? -19.449 -9.824 28.972 1.00 84.94 405 ALA A O 1
ATOM 3106 N N . SER A 1 406 ? -20.835 -8.216 28.222 1.00 80.81 406 SER A N 1
ATOM 3107 C CA . SER A 1 406 ? -19.858 -7.159 28.000 1.00 80.81 406 SER A CA 1
ATOM 3108 C C . SER A 1 406 ? -20.590 -5.830 27.900 1.00 80.81 406 SER A C 1
ATOM 3110 O O . SER A 1 406 ? -21.736 -5.783 27.438 1.00 80.81 406 SER A O 1
ATOM 3112 N N . GLU A 1 407 ? -19.912 -4.756 28.274 1.00 85.94 407 GLU A N 1
ATOM 3113 C CA . GLU A 1 407 ? -20.401 -3.391 28.170 1.00 85.94 407 GLU A CA 1
ATOM 3114 C C . GLU A 1 407 ? -19.420 -2.532 27.389 1.00 85.94 407 GLU A C 1
ATOM 3116 O O . GLU A 1 407 ? -18.229 -2.490 27.696 1.00 85.94 407 GLU A O 1
ATOM 3121 N N . TRP A 1 408 ? -19.933 -1.834 26.381 1.00 75.94 408 TRP A N 1
ATOM 3122 C CA . TRP A 1 408 ? -19.154 -0.916 25.571 1.00 75.94 408 TRP A CA 1
ATOM 3123 C C . TRP A 1 408 ? -19.994 0.305 25.225 1.00 75.94 408 TRP A C 1
ATOM 3125 O O . TRP A 1 408 ? -21.160 0.156 24.865 1.00 75.94 408 TRP A O 1
ATOM 3135 N N . ASN A 1 409 ? -19.373 1.483 25.310 1.00 80.06 409 ASN A N 1
ATOM 3136 C CA . ASN A 1 409 ? -19.981 2.778 25.012 1.00 80.06 409 ASN A CA 1
ATOM 3137 C C . ASN A 1 409 ? -21.242 3.103 25.832 1.00 80.06 409 ASN A C 1
ATOM 3139 O O . ASN A 1 409 ? -21.990 3.993 25.450 1.00 80.06 409 ASN A O 1
ATOM 3143 N N . ALA A 1 410 ? -21.477 2.424 26.954 1.00 86.38 410 ALA A N 1
ATOM 3144 C CA . ALA A 1 410 ? -22.673 2.619 27.760 1.00 86.38 410 ALA A CA 1
ATOM 3145 C C . ALA A 1 410 ? -22.440 3.713 28.801 1.00 86.38 410 ALA A C 1
ATOM 3147 O O . ALA A 1 410 ? -21.520 3.611 29.606 1.00 86.38 410 ALA A O 1
ATOM 3148 N N . ASP A 1 411 ? -23.282 4.738 28.830 1.00 91.88 411 ASP A N 1
ATOM 3149 C CA . ASP A 1 411 ? -23.271 5.730 29.906 1.00 91.88 411 ASP A CA 1
ATOM 3150 C C . ASP A 1 411 ? -23.963 5.140 31.152 1.00 91.88 411 ASP A C 1
ATOM 3152 O O . ASP A 1 411 ? -23.365 4.986 32.223 1.00 91.88 411 ASP A O 1
ATOM 3156 N N . TYR A 1 412 ? -25.223 4.710 31.015 1.00 95.38 412 TYR A N 1
ATOM 3157 C CA . TYR A 1 412 ? -25.988 4.147 32.132 1.00 95.38 412 TYR A CA 1
ATOM 3158 C C . TYR A 1 412 ? -27.166 3.267 31.708 1.00 95.38 412 TYR A C 1
ATOM 3160 O O . TYR A 1 412 ? -27.664 3.330 30.583 1.00 95.38 412 TYR A O 1
ATOM 3168 N N . PHE A 1 413 ? -27.674 2.505 32.675 1.00 97.25 413 PHE A N 1
ATOM 3169 C CA . PHE A 1 413 ? -28.961 1.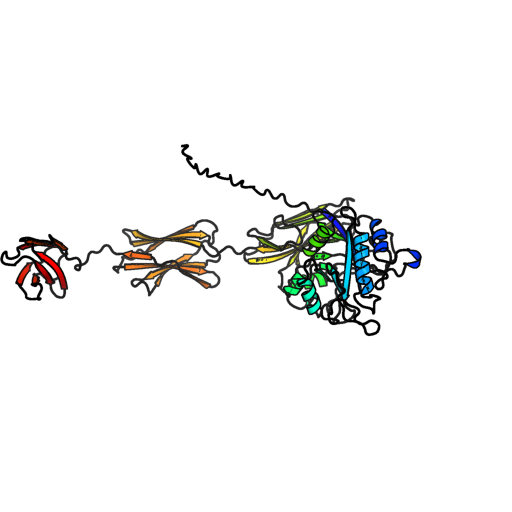823 32.626 1.00 97.25 413 PHE A CA 1
ATOM 3170 C C . PHE A 1 413 ? -30.007 2.607 33.426 1.00 97.25 413 PHE A C 1
ATOM 3172 O O . PHE A 1 413 ? -29.841 2.874 34.617 1.00 97.25 413 PHE A O 1
ATOM 3179 N N . GLY A 1 414 ? -31.098 2.987 32.771 1.00 97.19 414 GLY A N 1
ATOM 3180 C CA . GLY A 1 414 ? -32.330 3.444 33.397 1.00 97.19 414 GLY A CA 1
ATOM 3181 C C . GLY A 1 414 ? -33.247 2.254 33.661 1.00 97.19 414 GLY A C 1
ATOM 3182 O O . GLY A 1 414 ? -33.745 1.643 32.714 1.00 97.19 414 GLY A O 1
ATOM 3183 N N . LEU A 1 415 ? -33.487 1.924 34.929 1.00 97.00 415 LEU A N 1
ATOM 3184 C CA . LEU A 1 415 ? -34.534 0.973 35.295 1.00 97.00 415 LEU A CA 1
ATOM 3185 C C . LEU A 1 415 ? -35.873 1.698 35.236 1.00 97.00 415 LEU A C 1
ATOM 3187 O O . LEU A 1 415 ? -36.071 2.702 35.923 1.00 97.00 415 LEU A O 1
ATOM 3191 N N . GLU A 1 416 ? -36.789 1.195 34.418 1.00 96.50 416 GLU A N 1
ATOM 3192 C CA . GLU A 1 416 ? -38.097 1.801 34.219 1.00 96.50 416 GLU A CA 1
ATOM 3193 C C . GLU A 1 416 ? -39.224 0.884 34.690 1.00 96.50 416 GLU A C 1
ATOM 3195 O O . GLU A 1 416 ? -39.177 -0.331 34.492 1.00 96.50 416 GLU A O 1
ATOM 3200 N N . ARG A 1 417 ? -40.259 1.490 35.278 1.00 94.19 417 ARG A N 1
ATOM 3201 C CA . ARG A 1 417 ? -41.443 0.827 35.830 1.00 94.19 417 ARG A CA 1
ATOM 3202 C C . ARG A 1 417 ? -42.717 1.345 35.175 1.00 94.19 417 ARG A C 1
ATOM 3204 O O . ARG A 1 417 ? -42.839 2.540 34.922 1.00 94.19 417 ARG A O 1
ATOM 3211 N N . SER A 1 418 ? -43.690 0.463 34.967 1.00 90.25 418 SER A N 1
ATOM 3212 C CA . SER A 1 418 ? -45.037 0.802 34.500 1.00 90.25 418 SER A CA 1
ATOM 3213 C C . SER A 1 418 ? -46.103 -0.017 35.231 1.00 90.25 418 SER A C 1
ATOM 3215 O O . SER A 1 418 ? -45.850 -1.148 35.638 1.00 90.25 418 SER A O 1
ATOM 3217 N N . ILE A 1 419 ? -47.312 0.531 35.367 1.00 87.81 419 ILE A N 1
ATOM 3218 C CA . ILE A 1 419 ? -48.495 -0.190 35.880 1.00 87.81 419 ILE A CA 1
ATOM 3219 C C . ILE A 1 419 ? -49.439 -0.663 34.765 1.00 87.81 419 ILE A C 1
ATOM 3221 O O . ILE A 1 419 ? -50.352 -1.440 35.020 1.00 87.81 419 ILE A O 1
ATOM 3225 N N . ASN A 1 420 ? -49.226 -0.212 33.526 1.00 82.44 420 ASN A N 1
ATOM 3226 C CA . ASN A 1 420 ? -50.073 -0.536 32.373 1.00 82.44 420 ASN A CA 1
ATOM 3227 C C . ASN A 1 420 ? -49.291 -1.129 31.186 1.00 82.44 420 ASN A C 1
ATOM 3229 O O . ASN A 1 420 ? -49.885 -1.446 30.156 1.00 82.44 420 ASN A O 1
ATOM 3233 N N . GLY A 1 421 ? -47.966 -1.256 31.316 1.00 85.62 421 GLY A N 1
ATOM 3234 C CA . GLY A 1 421 ? -47.075 -1.794 30.288 1.00 85.62 421 GLY A CA 1
ATOM 3235 C C . GLY A 1 421 ? -46.831 -0.853 29.103 1.00 85.62 421 GLY A C 1
ATOM 3236 O O . GLY A 1 421 ? -46.209 -1.272 28.129 1.00 85.62 421 GLY A O 1
ATOM 3237 N N . LYS A 1 422 ? -47.309 0.397 29.161 1.00 84.69 422 LYS A N 1
ATOM 3238 C CA . LYS A 1 422 ? -47.184 1.409 28.097 1.00 84.69 422 LYS A CA 1
ATOM 3239 C C . LYS A 1 422 ? -46.449 2.653 28.579 1.00 84.69 422 LYS A C 1
ATOM 3241 O O . LYS A 1 422 ? -45.470 3.061 27.960 1.00 84.69 422 LYS A O 1
ATOM 3246 N N . ASP A 1 423 ? -46.894 3.212 29.698 1.00 91.12 423 ASP A N 1
ATOM 3247 C CA . ASP A 1 423 ? -46.342 4.433 30.275 1.00 91.12 423 ASP A CA 1
ATOM 3248 C C . ASP A 1 423 ? -45.299 4.055 31.321 1.00 91.12 423 ASP A C 1
ATOM 3250 O O . ASP A 1 423 ? -45.630 3.535 32.390 1.00 91.12 423 ASP A O 1
ATOM 3254 N N . PHE A 1 424 ? -44.030 4.258 30.977 1.00 94.38 424 PHE A N 1
ATOM 3255 C CA . PHE A 1 424 ? -42.886 3.900 31.808 1.00 94.38 424 PHE A CA 1
ATOM 3256 C C . PHE A 1 424 ? -42.283 5.141 32.463 1.00 94.38 424 PHE A C 1
ATOM 3258 O O . PHE A 1 424 ? -42.030 6.143 31.796 1.00 94.38 424 PHE A O 1
ATOM 3265 N N . ILE A 1 425 ? -42.010 5.045 33.762 1.00 94.31 425 ILE A N 1
ATOM 3266 C CA . ILE A 1 425 ? -41.244 6.035 34.522 1.00 94.31 425 ILE A CA 1
ATOM 3267 C C . ILE A 1 425 ? -39.888 5.449 34.906 1.00 94.31 425 ILE A C 1
ATOM 3269 O O . ILE A 1 425 ? -39.802 4.285 35.294 1.00 94.31 425 ILE A O 1
ATOM 3273 N N . THR A 1 426 ? -38.822 6.240 34.820 1.00 96.12 426 THR A N 1
ATOM 3274 C CA . THR A 1 426 ? -37.504 5.828 35.315 1.00 96.12 426 THR A CA 1
ATOM 3275 C C . THR A 1 426 ? -37.493 5.874 36.841 1.00 96.12 426 THR A C 1
ATOM 3277 O O . THR A 1 426 ? -37.733 6.926 37.429 1.00 96.12 426 THR A O 1
ATOM 3280 N N . ILE A 1 427 ? -37.218 4.736 37.476 1.00 95.31 427 ILE A N 1
ATOM 3281 C CA . ILE A 1 427 ? -37.170 4.588 38.938 1.00 95.31 427 ILE A CA 1
ATOM 3282 C C . ILE A 1 427 ? -35.742 4.498 39.481 1.00 95.31 427 ILE A C 1
ATOM 3284 O O . ILE A 1 427 ? -35.528 4.757 40.660 1.00 95.31 427 ILE A O 1
ATOM 3288 N N . ALA A 1 428 ? -34.762 4.168 38.635 1.00 95.56 428 ALA A N 1
ATOM 3289 C CA . ALA A 1 428 ? -33.352 4.185 39.008 1.00 95.56 428 ALA A CA 1
ATOM 3290 C C . ALA A 1 428 ? -32.455 4.471 37.801 1.00 95.56 428 ALA A C 1
ATOM 3292 O O . ALA A 1 428 ? -32.791 4.127 36.666 1.00 95.56 428 ALA A O 1
ATOM 3293 N N . LYS A 1 429 ? -31.296 5.076 38.068 1.00 97.19 429 LYS A N 1
ATOM 3294 C CA . LYS A 1 429 ? -30.220 5.319 37.103 1.00 97.19 429 LYS A CA 1
ATOM 3295 C C . LYS A 1 429 ? -28.935 4.697 37.644 1.00 97.19 429 LYS A C 1
ATOM 3297 O O . LYS A 1 429 ? -28.456 5.114 38.694 1.00 97.19 429 LYS A O 1
ATOM 3302 N N . ILE A 1 430 ? -28.394 3.716 36.931 1.00 96.75 430 ILE A N 1
ATOM 3303 C CA . ILE A 1 430 ? -27.221 2.941 37.340 1.00 96.75 430 ILE A CA 1
ATOM 3304 C C . ILE A 1 430 ? -26.139 3.116 36.278 1.00 96.75 430 ILE A C 1
ATOM 3306 O O . ILE A 1 430 ? -26.341 2.717 35.134 1.00 96.75 430 ILE A O 1
ATOM 3310 N N . SER A 1 431 ? -25.008 3.727 36.637 1.00 94.50 431 SER A N 1
ATOM 3311 C CA . SER A 1 431 ? -23.868 3.880 35.724 1.00 94.50 431 SER A CA 1
ATOM 3312 C C . SER A 1 431 ? -23.382 2.523 35.229 1.00 94.50 431 SER A C 1
ATOM 3314 O O . SER A 1 431 ? -23.236 1.588 36.020 1.00 94.50 431 SER A O 1
ATOM 3316 N N . ALA A 1 432 ? -23.124 2.423 33.928 1.00 92.62 432 ALA A N 1
ATOM 3317 C CA . ALA A 1 432 ? -22.534 1.221 33.365 1.00 92.62 432 ALA A CA 1
ATOM 3318 C C . ALA A 1 432 ? -21.046 1.151 33.731 1.00 92.62 432 ALA A C 1
ATOM 3320 O O . ALA A 1 432 ? -20.334 2.156 33.777 1.00 92.62 432 ALA A O 1
ATOM 3321 N N . THR A 1 433 ? -20.564 -0.057 33.984 1.00 88.75 433 THR A N 1
ATOM 3322 C CA . THR A 1 433 ? -19.164 -0.320 34.331 1.00 88.75 433 THR A CA 1
ATOM 3323 C C . THR A 1 433 ? -18.233 -0.330 33.119 1.00 88.75 433 THR A C 1
ATOM 3325 O O . THR A 1 433 ? -17.028 -0.156 33.286 1.00 88.75 433 THR A O 1
ATOM 3328 N N . ASN A 1 434 ? -18.771 -0.510 31.905 1.00 81.62 434 ASN A N 1
ATOM 3329 C CA . ASN A 1 434 ? -18.006 -0.605 30.653 1.00 81.62 434 ASN A CA 1
ATOM 3330 C C . ASN A 1 434 ? -16.902 -1.682 30.702 1.00 81.62 434 ASN A C 1
ATOM 3332 O O . ASN A 1 434 ? -15.809 -1.493 30.162 1.00 81.62 434 ASN A O 1
ATOM 3336 N N . THR A 1 435 ? -17.168 -2.812 31.377 1.00 79.06 435 THR A N 1
ATOM 3337 C CA . THR A 1 435 ? -16.227 -3.945 31.426 1.00 79.06 435 THR A CA 1
ATOM 3338 C C . THR A 1 435 ? -16.481 -4.967 30.318 1.00 79.06 435 THR A C 1
ATOM 3340 O O . THR A 1 435 ? -17.586 -5.109 29.803 1.00 79.06 435 THR A O 1
ATOM 3343 N N . GLN A 1 436 ? -15.444 -5.738 29.985 1.00 72.75 436 GLN A N 1
ATOM 3344 C CA . GLN A 1 436 ? -15.518 -6.856 29.033 1.00 72.75 436 GLN A CA 1
ATOM 3345 C C . GLN A 1 436 ? -15.799 -8.205 29.709 1.00 72.75 436 GLN A C 1
ATOM 3347 O O . GLN A 1 436 ? -15.696 -9.254 29.076 1.00 72.75 436 GLN A O 1
ATOM 3352 N N . THR A 1 437 ? -16.085 -8.188 31.006 1.00 79.44 437 THR A N 1
ATOM 3353 C CA . THR A 1 437 ? -16.430 -9.373 31.786 1.00 79.44 437 THR A CA 1
ATOM 3354 C C . THR A 1 437 ? -17.898 -9.332 32.156 1.00 79.44 437 THR A C 1
ATOM 3356 O O . THR A 1 437 ? -18.515 -8.270 32.159 1.00 79.44 437 THR A O 1
ATOM 3359 N N . THR A 1 438 ? -18.443 -10.495 32.499 1.00 88.94 438 THR A N 1
ATOM 3360 C CA . THR A 1 438 ? -19.814 -10.590 32.978 1.00 88.94 438 THR A CA 1
ATOM 3361 C C . THR A 1 438 ? -20.012 -9.691 34.195 1.00 88.94 438 THR A C 1
ATOM 3363 O O . THR A 1 438 ? -19.408 -9.937 35.240 1.00 88.94 438 THR A O 1
ATOM 3366 N N . THR A 1 439 ? -20.882 -8.692 34.073 1.00 92.94 439 THR A N 1
ATOM 3367 C CA . THR A 1 439 ? -21.284 -7.835 35.189 1.00 92.94 439 THR A CA 1
ATOM 3368 C C . THR A 1 439 ? -22.743 -8.117 35.516 1.00 92.94 439 THR A C 1
ATOM 3370 O O . THR A 1 439 ? -23.596 -8.142 34.629 1.00 92.94 439 THR A O 1
ATOM 3373 N N . THR A 1 440 ? -23.037 -8.328 36.798 1.00 95.69 440 THR A N 1
ATOM 3374 C CA . THR A 1 440 ? -24.408 -8.461 37.298 1.00 95.69 440 THR A CA 1
ATOM 3375 C C . THR A 1 440 ? -24.736 -7.266 38.172 1.00 95.69 440 THR A C 1
ATOM 3377 O O . THR A 1 440 ? -23.970 -6.914 39.067 1.00 95.69 440 THR A O 1
ATOM 3380 N N . TYR A 1 441 ? -25.898 -6.682 37.923 1.00 96.31 441 TYR A N 1
ATOM 3381 C CA . TYR A 1 441 ? -26.455 -5.586 38.696 1.00 96.31 441 TYR A CA 1
ATOM 3382 C C . TYR A 1 441 ? -27.736 -6.048 39.372 1.00 96.31 441 TYR A C 1
ATOM 3384 O O . TYR A 1 441 ? -28.471 -6.885 38.841 1.00 96.31 441 TYR A O 1
ATOM 3392 N N . GLU A 1 442 ? -28.022 -5.455 40.521 1.00 95.94 442 GLU A N 1
ATOM 3393 C CA . GLU A 1 442 ? -29.270 -5.645 41.240 1.00 95.94 442 GLU A CA 1
ATOM 3394 C C . GLU A 1 442 ? -29.760 -4.292 41.751 1.00 95.94 442 GLU A C 1
ATOM 3396 O O . GLU A 1 442 ? -28.983 -3.485 42.265 1.00 95.94 442 GLU A O 1
ATOM 3401 N N . TRP A 1 443 ? -31.058 -4.051 41.600 1.00 96.12 443 TRP A N 1
ATOM 3402 C CA . TRP A 1 443 ? -31.734 -2.899 42.174 1.00 96.12 443 TRP A CA 1
ATOM 3403 C C . TRP A 1 443 ? -33.051 -3.326 42.817 1.00 96.12 443 TRP A C 1
ATOM 3405 O O . TRP A 1 443 ? -33.848 -4.030 42.195 1.00 96.12 443 TRP A O 1
ATOM 3415 N N . LEU A 1 444 ? -33.299 -2.879 44.047 1.00 94.62 444 LEU A N 1
ATOM 3416 C CA . LEU A 1 444 ? -34.542 -3.145 44.765 1.00 94.62 444 LEU A CA 1
ATOM 3417 C C . LEU A 1 444 ? -35.521 -1.980 44.578 1.00 94.62 444 LEU A C 1
ATOM 3419 O O . LEU A 1 444 ? -35.252 -0.854 44.990 1.00 94.62 444 LEU A O 1
ATOM 3423 N N . ASP A 1 445 ? -36.675 -2.253 43.974 1.00 92.56 445 ASP A N 1
ATOM 3424 C CA . ASP A 1 445 ? -37.831 -1.359 44.044 1.00 92.56 445 ASP A CA 1
ATOM 3425 C C . ASP A 1 445 ? -38.572 -1.614 45.361 1.00 92.56 445 ASP A C 1
ATOM 3427 O O . ASP A 1 445 ? -39.346 -2.565 45.464 1.00 92.56 445 ASP A O 1
ATOM 3431 N N . GLU A 1 446 ? -38.306 -0.779 46.367 1.00 89.00 446 GLU A N 1
ATOM 3432 C CA . GLU A 1 446 ? -38.900 -0.855 47.714 1.00 89.00 446 GLU A CA 1
ATOM 3433 C C . GLU A 1 446 ? -40.351 -0.354 47.771 1.00 89.00 446 GLU A C 1
ATOM 3435 O O . GLU A 1 446 ? -40.983 -0.351 48.828 1.00 89.00 446 GLU A O 1
ATOM 3440 N N . THR A 1 447 ? -40.908 0.088 46.641 1.00 76.19 447 THR A N 1
ATOM 3441 C CA . THR A 1 447 ? -42.290 0.563 46.612 1.00 76.19 447 THR A CA 1
ATOM 3442 C C . THR A 1 447 ? -43.242 -0.637 46.654 1.00 76.19 447 THR A C 1
ATOM 3444 O O . THR A 1 447 ? -43.153 -1.506 45.781 1.00 76.19 447 THR A O 1
ATOM 3447 N N . PRO A 1 448 ? -44.201 -0.693 47.597 1.00 62.38 448 PRO A N 1
ATOM 3448 C CA . PRO A 1 448 ? -45.234 -1.724 47.591 1.00 62.38 448 PRO A CA 1
ATOM 3449 C C . PRO A 1 448 ? -45.987 -1.735 46.254 1.00 62.38 448 PRO A C 1
ATOM 3451 O O . PRO A 1 448 ? -46.296 -0.675 45.703 1.00 62.38 448 PRO A O 1
ATOM 3454 N N . MET A 1 449 ? -46.294 -2.923 45.723 1.00 63.75 449 MET A N 1
ATOM 3455 C CA . MET A 1 449 ? -47.047 -3.056 44.472 1.00 63.75 449 MET A CA 1
ATOM 3456 C C . MET A 1 449 ? -48.465 -2.495 44.647 1.00 63.75 449 MET A C 1
ATOM 3458 O O . MET A 1 449 ? -49.321 -3.150 45.223 1.00 63.75 449 MET A O 1
ATOM 3462 N N . GLN A 1 450 ? -48.732 -1.301 44.115 1.00 64.69 450 GLN A N 1
ATOM 3463 C CA . GLN A 1 450 ? -50.066 -0.673 44.146 1.00 64.69 450 GLN A CA 1
ATOM 3464 C C . GLN A 1 450 ? -50.993 -1.155 43.011 1.00 64.69 450 GLN A C 1
ATOM 3466 O O . GLN A 1 450 ? -52.082 -0.624 42.820 1.00 64.69 450 GLN A O 1
ATOM 3471 N N . SER A 1 451 ? -50.543 -2.123 42.209 1.00 70.56 451 SER A N 1
ATOM 3472 C CA . SER A 1 451 ? -51.247 -2.636 41.034 1.00 70.56 451 SER A CA 1
ATOM 3473 C C . SER A 1 451 ? -51.158 -4.159 40.986 1.00 70.56 451 SER A C 1
ATOM 3475 O O . SER A 1 451 ? -50.142 -4.743 41.370 1.00 70.56 451 SER A O 1
ATOM 3477 N N . LEU A 1 452 ? -52.198 -4.798 40.439 1.00 70.94 452 LEU A N 1
ATOM 3478 C CA . LEU A 1 452 ? -52.237 -6.242 40.181 1.00 70.94 452 LEU A CA 1
ATOM 3479 C C . LEU A 1 452 ? -51.086 -6.704 39.280 1.00 70.94 452 LEU A C 1
ATOM 3481 O O . LEU A 1 452 ? -50.633 -7.842 39.400 1.00 70.94 452 LEU A O 1
ATOM 3485 N N . MET A 1 453 ? -50.618 -5.826 38.390 1.00 79.62 453 MET A N 1
ATOM 3486 C CA . MET A 1 453 ? -49.474 -6.054 37.513 1.00 79.62 453 MET A CA 1
ATOM 3487 C C . MET A 1 453 ? -48.539 -4.849 37.543 1.00 79.62 453 MET A C 1
ATOM 3489 O O . MET A 1 453 ? -48.972 -3.706 37.376 1.00 79.62 453 MET A O 1
ATOM 3493 N N . VAL A 1 454 ? -47.247 -5.121 37.705 1.00 89.25 454 VAL A N 1
ATOM 3494 C CA . VAL A 1 454 ? -46.177 -4.129 37.577 1.00 89.25 454 VAL A CA 1
ATOM 3495 C C . VAL A 1 454 ? -45.177 -4.634 36.546 1.00 89.25 454 VAL A C 1
ATOM 3497 O O . VAL A 1 454 ? -44.755 -5.788 36.595 1.00 89.25 454 VAL A O 1
ATOM 3500 N N . TYR A 1 455 ? -44.825 -3.774 35.598 1.00 92.06 455 TYR A N 1
ATOM 3501 C CA . TYR A 1 455 ? -43.944 -4.067 34.475 1.00 92.06 455 TYR A CA 1
ATOM 3502 C C . TYR A 1 455 ? -42.615 -3.346 34.657 1.00 92.06 455 TYR A C 1
ATOM 3504 O O . TYR A 1 455 ? -42.597 -2.182 35.059 1.00 92.06 455 TYR A O 1
ATOM 3512 N N . TYR A 1 456 ? -41.525 -4.006 34.284 1.00 95.19 456 TYR A N 1
ATOM 3513 C CA . TYR A 1 456 ? -40.176 -3.460 34.321 1.00 95.19 456 TYR A CA 1
ATOM 3514 C C . TYR A 1 456 ? -39.493 -3.619 32.964 1.00 95.19 456 TYR A C 1
ATOM 3516 O O . TYR A 1 456 ? -39.705 -4.607 32.256 1.00 95.19 456 TYR A O 1
ATOM 3524 N N . ARG A 1 457 ? -38.647 -2.653 32.612 1.00 96.25 457 ARG A N 1
ATOM 3525 C CA . ARG A 1 457 ? -37.695 -2.741 31.496 1.00 96.25 457 ARG A CA 1
ATOM 3526 C C . ARG A 1 457 ? -36.416 -1.991 31.838 1.00 96.25 457 ARG A C 1
ATOM 3528 O O . ARG A 1 457 ? -36.434 -1.075 32.658 1.00 96.25 457 ARG A O 1
ATOM 3535 N N . LEU A 1 458 ? -35.329 -2.347 31.171 1.00 96.69 458 LEU A N 1
ATOM 3536 C CA . LEU A 1 458 ? -34.109 -1.556 31.159 1.00 96.69 458 LEU A CA 1
ATOM 3537 C C . LEU A 1 458 ? -34.071 -0.695 29.908 1.00 96.69 458 LEU A C 1
ATOM 3539 O O . LEU A 1 458 ? -34.377 -1.154 28.806 1.00 96.69 458 LEU A O 1
ATOM 3543 N N . LYS A 1 459 ? -33.654 0.547 30.103 1.00 96.31 459 LYS A N 1
ATOM 3544 C CA . LYS A 1 459 ? -33.305 1.501 29.063 1.00 96.31 459 LYS A CA 1
ATOM 3545 C C . LYS A 1 459 ? -31.814 1.783 29.185 1.00 96.31 459 LYS A C 1
ATOM 3547 O O . LYS A 1 459 ? -31.398 2.471 30.107 1.00 96.31 459 LYS A O 1
ATOM 3552 N N . GLN A 1 460 ? -31.006 1.233 28.297 1.00 94.44 460 GLN A N 1
ATOM 3553 C CA . GLN A 1 460 ? -29.587 1.556 28.199 1.00 94.44 460 GLN A CA 1
ATOM 3554 C C . GLN A 1 460 ? -29.412 2.827 27.369 1.00 94.44 460 GLN A C 1
ATOM 3556 O O . GLN A 1 460 ? -30.062 2.976 26.332 1.00 94.44 460 GLN A O 1
ATOM 3561 N N . ILE A 1 461 ? -28.549 3.726 27.836 1.00 92.44 461 ILE A N 1
ATOM 3562 C CA . ILE A 1 461 ? -28.138 4.937 27.130 1.00 92.44 461 ILE A CA 1
ATOM 3563 C C . ILE A 1 461 ? -26.632 4.852 26.908 1.00 92.44 461 ILE A C 1
ATOM 3565 O O . ILE A 1 461 ? -25.888 4.630 27.864 1.00 92.44 461 ILE A O 1
ATOM 3569 N N . ASP A 1 462 ? -26.204 5.062 25.671 1.00 88.69 462 ASP A N 1
ATOM 3570 C CA . ASP A 1 462 ? -24.798 5.127 25.285 1.00 88.69 462 ASP A CA 1
ATOM 3571 C C . ASP A 1 462 ? -24.245 6.561 25.400 1.00 88.69 462 ASP A C 1
ATOM 3573 O O . ASP A 1 462 ? -25.008 7.529 25.436 1.00 88.69 462 ASP A O 1
ATOM 3577 N N . PHE A 1 463 ? -22.918 6.734 25.431 1.00 78.69 463 PHE A N 1
ATOM 3578 C CA . PHE A 1 463 ? -22.287 8.067 25.514 1.00 78.69 463 PHE A CA 1
ATOM 3579 C C . PHE A 1 463 ? -22.594 8.971 24.309 1.00 78.69 463 PHE A C 1
ATOM 3581 O O . PHE A 1 463 ? -22.509 10.193 24.423 1.00 78.69 463 PHE A O 1
ATOM 3588 N N . ASP A 1 464 ? -22.962 8.391 23.165 1.00 77.56 464 ASP A N 1
ATOM 3589 C CA . ASP A 1 464 ? -23.410 9.123 21.973 1.00 77.56 464 ASP A CA 1
ATOM 3590 C C . ASP A 1 464 ? -24.920 9.438 21.977 1.00 77.56 464 ASP A C 1
ATOM 3592 O O . ASP A 1 464 ? -25.430 10.068 21.050 1.00 77.56 464 ASP A O 1
ATOM 3596 N N . GLY A 1 465 ? -25.635 9.033 23.032 1.00 82.88 465 GLY A N 1
ATOM 3597 C CA . GLY A 1 465 ? -27.072 9.229 23.198 1.00 82.88 465 GLY A CA 1
ATOM 3598 C C . GLY A 1 465 ? -27.946 8.139 22.574 1.00 82.88 465 GLY A C 1
ATOM 3599 O O . GLY A 1 465 ? -29.173 8.244 22.659 1.00 82.88 465 GLY A O 1
ATOM 3600 N N . THR A 1 466 ? -27.365 7.096 21.974 1.00 82.19 466 THR A N 1
ATOM 3601 C CA . THR A 1 466 ? -28.117 5.945 21.453 1.00 82.19 466 THR A CA 1
ATOM 3602 C C . THR A 1 466 ? -28.843 5.218 22.585 1.00 82.19 466 THR A C 1
ATOM 3604 O O . THR A 1 466 ? -28.341 5.115 23.704 1.00 82.19 466 THR A O 1
ATOM 3607 N N . ILE A 1 467 ? -30.061 4.735 22.311 1.00 91.44 467 ILE A N 1
ATOM 3608 C CA . ILE A 1 467 ? -30.924 4.094 23.308 1.00 91.44 467 ILE A CA 1
ATOM 3609 C C . ILE A 1 467 ? -31.239 2.659 22.893 1.00 91.44 467 ILE A C 1
ATOM 3611 O O . ILE A 1 467 ? -31.736 2.418 21.791 1.00 91.44 467 ILE A O 1
ATOM 3615 N N . HIS A 1 468 ? -31.061 1.725 23.827 1.00 88.94 468 HIS A N 1
ATOM 3616 C CA . HIS A 1 468 ? -31.453 0.324 23.682 1.00 88.94 468 HIS A CA 1
ATOM 3617 C C . HIS A 1 468 ? -32.402 -0.089 24.811 1.00 88.94 468 HIS A C 1
ATOM 3619 O O . HIS A 1 468 ? -32.184 0.251 25.972 1.00 88.94 468 HIS A O 1
ATOM 3625 N N . TYR A 1 469 ? -33.456 -0.838 24.485 1.00 93.19 469 TYR A N 1
ATOM 3626 C CA . TYR A 1 469 ? -34.398 -1.363 25.477 1.00 93.19 469 TYR A CA 1
ATOM 3627 C C . TYR A 1 469 ? -34.245 -2.875 25.632 1.00 93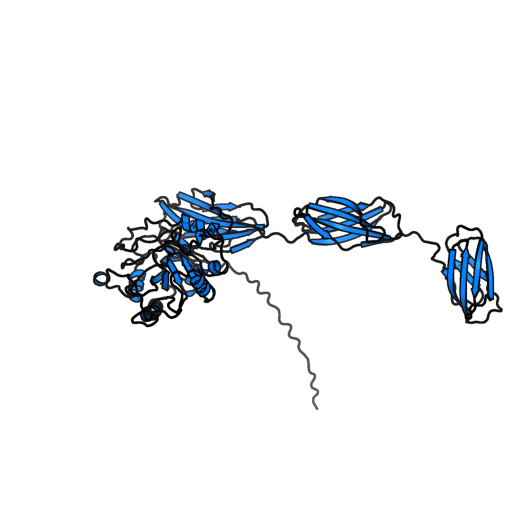.19 469 TYR A C 1
ATOM 3629 O O . TYR A 1 469 ? -34.047 -3.588 24.647 1.00 93.19 469 TYR A O 1
ATOM 3637 N N . SER A 1 470 ? -34.387 -3.369 26.861 1.00 93.19 470 SER A N 1
ATOM 3638 C CA . SER A 1 470 ? -34.579 -4.798 27.114 1.00 93.19 470 SER A CA 1
ATOM 3639 C C . SER A 1 470 ? -35.990 -5.251 26.729 1.00 93.19 470 SER A C 1
ATOM 3641 O O . SER A 1 470 ? -36.887 -4.445 26.472 1.00 93.19 470 SER A O 1
ATOM 3643 N N . ASN A 1 471 ? -36.226 -6.562 26.816 1.00 88.38 471 ASN A N 1
ATOM 3644 C CA . ASN A 1 471 ? -37.584 -7.088 26.926 1.00 88.38 471 ASN A CA 1
ATOM 3645 C C . ASN A 1 471 ? -38.289 -6.512 28.168 1.00 88.38 471 ASN A C 1
ATOM 3647 O O . ASN A 1 471 ? -37.640 -6.216 29.177 1.00 88.38 471 ASN A O 1
ATOM 3651 N N . ILE A 1 472 ? -39.615 -6.389 28.092 1.00 91.44 472 ILE A N 1
ATOM 3652 C CA . ILE A 1 472 ? -40.460 -6.038 29.236 1.00 91.44 472 ILE A CA 1
ATOM 3653 C C . ILE A 1 472 ? -40.759 -7.315 30.021 1.00 91.44 472 ILE A C 1
ATOM 3655 O O . ILE A 1 472 ? -41.181 -8.320 29.447 1.00 91.44 472 ILE A O 1
ATOM 3659 N N . ILE A 1 473 ? -40.581 -7.256 31.333 1.00 90.25 473 ILE A N 1
ATOM 3660 C CA . ILE A 1 473 ? -40.945 -8.321 32.273 1.00 90.25 473 ILE A CA 1
ATOM 3661 C C . ILE A 1 473 ? -42.019 -7.807 33.229 1.00 90.25 473 ILE A C 1
ATOM 3663 O O . ILE A 1 473 ? -42.123 -6.601 33.441 1.00 90.25 473 ILE A O 1
ATOM 3667 N N . PHE A 1 474 ? -42.825 -8.692 33.812 1.00 86.56 474 PHE A N 1
ATOM 3668 C CA . PHE A 1 474 ? -43.886 -8.291 34.735 1.00 86.56 474 PHE A CA 1
ATOM 3669 C C . PHE A 1 474 ? -43.932 -9.173 35.980 1.00 86.56 474 PHE A C 1
ATOM 3671 O O . PHE A 1 474 ? -43.582 -10.351 35.937 1.00 86.56 474 PHE A O 1
ATOM 3678 N N . ILE A 1 475 ? -44.402 -8.588 37.080 1.00 85.25 475 ILE A N 1
ATOM 3679 C CA . ILE A 1 475 ? -44.710 -9.266 38.340 1.00 85.25 475 ILE A CA 1
ATOM 3680 C C . ILE A 1 475 ? -46.192 -9.071 38.638 1.00 85.25 475 ILE A C 1
ATOM 3682 O O . ILE A 1 475 ? -46.735 -7.976 38.468 1.00 85.25 475 ILE A O 1
ATOM 3686 N N . ARG A 1 476 ? -46.843 -10.148 39.083 1.00 79.38 476 ARG A N 1
ATOM 3687 C CA . ARG A 1 476 ? -48.243 -10.151 39.508 1.00 79.38 476 ARG A CA 1
ATOM 3688 C C . ARG A 1 476 ? -48.330 -10.084 41.036 1.00 79.38 476 ARG A C 1
ATOM 3690 O O . ARG A 1 476 ? -47.521 -10.704 41.725 1.00 79.38 476 ARG A O 1
ATOM 3697 N N . SER A 1 477 ? -49.287 -9.317 41.556 1.00 69.38 477 SER A N 1
ATOM 3698 C CA . SER A 1 477 ? -49.592 -9.303 42.992 1.00 69.38 477 SER A CA 1
ATOM 3699 C C . SER A 1 477 ? -50.260 -10.619 43.421 1.00 69.38 477 SER A C 1
ATOM 3701 O O . SER A 1 477 ? -50.972 -11.233 42.627 1.00 69.38 477 SER A O 1
ATOM 3703 N N . ASP A 1 478 ? -50.042 -11.028 44.677 1.00 60.50 478 ASP A N 1
ATOM 3704 C CA . ASP A 1 478 ? -50.659 -12.232 45.270 1.00 60.50 478 ASP A CA 1
ATOM 3705 C C . ASP A 1 478 ? -51.997 -11.917 45.968 1.00 60.50 478 ASP A C 1
ATOM 3707 O O . ASP A 1 478 ? -52.602 -12.793 46.584 1.00 60.50 478 ASP A O 1
ATOM 3711 N N . GLU A 1 479 ? -52.472 -10.670 45.900 1.00 53.72 479 GLU A N 1
ATOM 3712 C CA . GLU A 1 479 ? -53.757 -10.284 46.485 1.00 53.72 479 GLU A CA 1
ATOM 3713 C C . GLU A 1 479 ? -54.922 -10.961 45.737 1.00 53.72 479 GLU A C 1
ATOM 3715 O O . GLU A 1 479 ? -55.180 -10.690 44.560 1.00 53.72 479 GLU A O 1
ATOM 3720 N N . LYS A 1 480 ? -55.625 -11.870 46.432 1.00 47.00 480 LYS A N 1
ATOM 3721 C CA . LYS A 1 480 ? -56.884 -12.484 45.980 1.00 47.00 480 LYS A CA 1
ATOM 3722 C C . LYS A 1 480 ? -58.000 -11.430 45.956 1.00 47.00 480 LYS A C 1
ATOM 3724 O O . LYS A 1 480 ? -58.113 -10.640 46.887 1.00 47.00 480 LYS A O 1
ATOM 3729 N N . GLN A 1 481 ? -58.847 -11.443 44.923 1.00 50.12 481 GLN A N 1
ATOM 3730 C CA . GLN A 1 481 ? -60.012 -10.552 44.804 1.00 50.12 481 GLN A CA 1
ATOM 3731 C C . GLN A 1 481 ? -61.337 -11.329 44.739 1.00 50.12 481 GLN A C 1
ATOM 3733 O O . GLN A 1 481 ? -61.364 -12.482 44.319 1.00 50.12 481 GLN A O 1
ATOM 3738 N N . MET A 1 482 ? -62.446 -10.657 45.077 1.00 51.75 482 MET A N 1
ATOM 3739 C CA . MET A 1 482 ? -63.831 -11.173 45.128 1.00 51.75 482 MET A CA 1
ATOM 3740 C C . MET A 1 482 ? -64.367 -11.773 43.806 1.00 51.75 482 MET A C 1
ATOM 3742 O O . MET A 1 482 ? -65.419 -12.401 43.786 1.00 51.75 482 MET A O 1
ATOM 3746 N N . ASN A 1 483 ? -63.642 -11.621 42.692 1.00 53.97 483 ASN A N 1
ATOM 3747 C CA . ASN A 1 483 ? -64.002 -12.204 41.393 1.00 53.97 483 ASN A CA 1
ATOM 3748 C C . ASN A 1 483 ? -63.770 -13.726 41.300 1.00 53.97 483 ASN A C 1
ATOM 3750 O O . ASN A 1 483 ? -64.131 -14.335 40.290 1.00 53.97 483 ASN A O 1
ATOM 3754 N N . ASP A 1 484 ? -63.204 -14.342 42.339 1.00 62.56 484 ASP A N 1
ATOM 3755 C CA . ASP A 1 484 ? -62.865 -15.767 42.395 1.00 62.56 484 ASP A CA 1
ATOM 3756 C C . ASP A 1 484 ? -63.906 -16.573 43.204 1.00 62.56 484 ASP A C 1
ATOM 3758 O O . ASP A 1 484 ? -63.582 -17.241 44.181 1.00 62.56 484 ASP A O 1
ATOM 3762 N N . VAL A 1 485 ? -65.190 -16.493 42.817 1.00 73.75 485 VAL A N 1
ATOM 3763 C CA . VAL A 1 485 ? -66.246 -17.345 43.404 1.00 73.75 485 VAL A CA 1
ATOM 3764 C C . VAL A 1 485 ? -66.049 -18.785 42.936 1.00 73.75 485 VAL A C 1
ATOM 3766 O O . VAL A 1 485 ? -66.169 -19.080 41.738 1.00 73.75 485 VAL A O 1
ATOM 3769 N N . ILE A 1 486 ? -65.782 -19.680 43.882 1.00 78.62 486 ILE A N 1
ATOM 3770 C CA . ILE A 1 486 ? -65.659 -21.122 43.654 1.00 78.62 486 ILE A CA 1
ATOM 3771 C C . ILE A 1 486 ? -66.969 -21.779 44.080 1.00 78.62 486 ILE A C 1
ATOM 3773 O O . ILE A 1 486 ? -67.475 -21.507 45.163 1.00 78.62 486 ILE A O 1
ATOM 3777 N N . ILE A 1 487 ? -67.526 -22.634 43.221 1.00 84.50 487 ILE A N 1
ATOM 3778 C CA . ILE A 1 487 ? -68.738 -23.401 43.529 1.00 84.50 487 ILE A CA 1
ATOM 3779 C C . ILE A 1 487 ? -68.420 -24.877 43.369 1.00 84.50 487 ILE A C 1
ATOM 3781 O O . ILE A 1 487 ? -67.982 -25.301 42.296 1.00 84.50 487 ILE A O 1
ATOM 3785 N N . SER A 1 488 ? -68.612 -25.645 44.436 1.00 77.94 488 SER A N 1
ATOM 3786 C CA . SER A 1 488 ? -68.279 -27.066 44.468 1.00 77.94 488 SER A CA 1
ATOM 3787 C C . SER A 1 488 ? -69.252 -27.865 45.342 1.00 77.94 488 SER A C 1
ATOM 3789 O O . SER A 1 488 ? -69.678 -27.349 46.366 1.00 77.94 488 SER A O 1
ATOM 3791 N N . PRO A 1 489 ? -69.585 -29.116 44.988 1.00 77.00 489 PRO A N 1
ATOM 3792 C CA . PRO A 1 489 ? -69.205 -29.788 43.751 1.00 77.00 489 PRO A CA 1
ATOM 3793 C C . PRO A 1 489 ? -69.985 -29.242 42.539 1.00 77.00 489 PRO A C 1
ATOM 3795 O O . PRO A 1 489 ? -71.043 -28.635 42.670 1.00 77.00 489 PRO A O 1
ATOM 3798 N N . ASN A 1 490 ? -69.430 -29.426 41.344 1.00 83.69 490 ASN A N 1
ATOM 3799 C CA . ASN A 1 490 ? -70.127 -29.225 40.076 1.00 83.69 490 ASN A CA 1
ATOM 3800 C C . ASN A 1 490 ? -69.588 -30.268 39.078 1.00 83.69 490 ASN A C 1
ATOM 3802 O O . ASN A 1 490 ? -68.421 -30.146 38.691 1.00 83.69 490 ASN A O 1
ATOM 3806 N N . PRO A 1 491 ? -70.365 -31.293 38.674 1.00 86.38 491 PRO A N 1
ATOM 3807 C CA . PRO A 1 491 ? -71.803 -31.490 38.922 1.00 86.38 491 PRO A CA 1
ATOM 3808 C C . PRO A 1 491 ? -72.200 -31.711 40.395 1.00 86.38 491 PRO A C 1
ATOM 3810 O O . PRO A 1 491 ? -71.363 -32.121 41.196 1.00 86.38 491 PRO A O 1
ATOM 3813 N N . PHE A 1 492 ? -73.461 -31.444 40.747 1.00 85.12 492 PHE A N 1
ATOM 3814 C CA . PHE A 1 492 ? -74.014 -31.582 42.105 1.00 85.12 492 PHE A CA 1
ATOM 3815 C C . PHE A 1 492 ? -75.333 -32.376 42.120 1.00 85.12 492 PHE A C 1
ATOM 3817 O O . PHE A 1 492 ? -76.045 -32.407 41.117 1.00 85.12 492 PHE A O 1
ATOM 3824 N N . GLU A 1 493 ? -75.674 -32.996 43.256 1.00 82.81 493 GLU A N 1
ATOM 3825 C CA . GLU A 1 493 ? -76.941 -33.732 43.444 1.00 82.81 493 GLU A CA 1
ATOM 3826 C C . GLU A 1 493 ? -77.975 -32.892 44.211 1.00 82.81 493 GLU A C 1
ATOM 3828 O O . GLU A 1 493 ? -79.019 -32.526 43.668 1.00 82.81 493 GLU A O 1
ATOM 3833 N N . SER A 1 494 ? -77.673 -32.539 45.465 1.00 83.06 494 SER A N 1
ATOM 3834 C CA . SER A 1 494 ? -78.600 -31.822 46.354 1.00 83.06 494 SER A CA 1
ATOM 3835 C C . SER A 1 494 ? -78.029 -30.549 46.976 1.00 83.06 494 SER A C 1
ATOM 3837 O O . SER A 1 494 ? -78.799 -29.685 47.383 1.00 83.06 494 SER A O 1
ATOM 3839 N N . GLU A 1 495 ? -76.705 -30.397 47.050 1.00 85.69 495 GLU A N 1
ATOM 3840 C CA . GLU A 1 495 ? -76.059 -29.287 47.760 1.00 85.69 495 GLU A CA 1
ATOM 3841 C C . GLU A 1 495 ? -74.836 -28.769 47.003 1.00 85.69 495 GLU A C 1
ATOM 3843 O O . GLU A 1 495 ? -74.148 -29.528 46.316 1.00 85.69 495 GLU A O 1
ATOM 3848 N N . ILE A 1 496 ? -74.572 -27.472 47.148 1.00 84.25 496 ILE A N 1
ATOM 3849 C CA . ILE A 1 496 ? -73.368 -26.803 46.653 1.00 84.25 496 ILE A CA 1
ATOM 3850 C C . ILE A 1 496 ? -72.768 -25.941 47.763 1.00 84.25 496 ILE A C 1
ATOM 3852 O O . ILE A 1 496 ? -73.487 -25.275 48.502 1.00 84.25 496 ILE A O 1
ATOM 3856 N N . THR A 1 497 ? -71.448 -25.911 47.843 1.00 82.38 497 THR A N 1
ATOM 3857 C CA . THR A 1 497 ? -70.677 -24.956 48.635 1.00 82.38 497 THR A CA 1
ATOM 3858 C C . THR A 1 497 ? -70.206 -23.835 47.727 1.0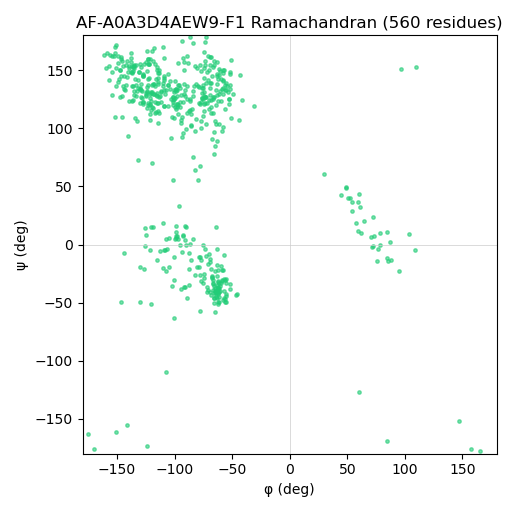0 82.38 497 THR A C 1
ATOM 3860 O O . THR A 1 497 ? -69.601 -24.087 46.680 1.00 82.38 497 THR A O 1
ATOM 3863 N N . ILE A 1 498 ? -70.484 -22.601 48.129 1.00 82.19 498 ILE A N 1
ATOM 3864 C CA . ILE A 1 498 ? -70.010 -21.390 47.469 1.00 82.19 498 ILE A CA 1
ATOM 3865 C C . ILE A 1 498 ? -68.975 -20.734 48.377 1.00 82.19 498 ILE A C 1
ATOM 3867 O O . ILE A 1 498 ? -69.302 -20.343 49.495 1.00 82.19 498 ILE A O 1
ATOM 3871 N N . SER A 1 499 ? -67.752 -20.603 47.871 1.00 73.75 499 SER A N 1
ATOM 3872 C CA . SER A 1 499 ? -66.613 -20.030 48.590 1.00 73.75 499 SER A CA 1
ATOM 3873 C C . SER A 1 499 ? -66.154 -18.740 47.913 1.00 73.75 499 SER A C 1
ATOM 3875 O O . SER A 1 499 ? -65.905 -18.722 46.699 1.00 73.75 499 SER A O 1
ATOM 3877 N N . TYR A 1 500 ? -66.038 -17.660 48.686 1.00 71.69 500 TYR A N 1
ATOM 3878 C CA . TYR A 1 500 ? -65.497 -16.361 48.262 1.00 71.69 500 TYR A CA 1
ATOM 3879 C C . TYR A 1 500 ? -64.977 -15.567 49.471 1.00 71.69 500 TYR A C 1
ATOM 3881 O O . TYR A 1 500 ? -65.297 -15.871 50.612 1.00 71.69 500 TYR A O 1
ATOM 3889 N N . LEU A 1 501 ? -64.159 -14.537 49.235 1.00 61.25 501 LEU A N 1
ATOM 3890 C CA . LEU A 1 501 ? -63.711 -13.628 50.299 1.00 61.25 501 LEU A CA 1
ATOM 3891 C C . LEU A 1 501 ? -64.800 -12.600 50.635 1.00 61.25 501 LEU A C 1
ATOM 3893 O O . LEU A 1 501 ? -65.397 -12.028 49.724 1.00 61.25 501 LEU A O 1
ATOM 3897 N N . GLU A 1 502 ? -65.008 -12.385 51.935 1.00 59.44 502 GLU A N 1
ATOM 3898 C CA . GLU A 1 502 ? -66.000 -11.517 52.587 1.00 59.44 502 GLU A CA 1
ATOM 3899 C C . GLU A 1 502 ? -66.377 -10.258 51.768 1.00 59.44 502 GLU A C 1
ATOM 3901 O O . GLU A 1 502 ? -65.544 -9.407 51.453 1.00 59.44 502 GLU A O 1
ATOM 3906 N N . ALA A 1 503 ? -67.660 -10.130 51.413 1.00 57.84 503 ALA A N 1
ATOM 3907 C CA . ALA A 1 503 ? -68.212 -8.975 50.707 1.00 57.84 503 ALA A CA 1
ATOM 3908 C C . ALA A 1 503 ? -68.346 -7.726 51.612 1.00 57.84 503 ALA A C 1
ATOM 3910 O O . ALA A 1 503 ? -68.521 -7.832 52.819 1.00 57.84 503 ALA A O 1
ATOM 3911 N N . PRO A 1 504 ? -68.339 -6.497 51.072 1.00 54.44 504 PRO A N 1
ATOM 3912 C CA . PRO A 1 504 ? -68.519 -5.289 51.888 1.00 54.44 504 PRO A CA 1
ATOM 3913 C C . PRO A 1 504 ? -69.938 -5.123 52.477 1.00 54.44 504 PRO A C 1
ATOM 3915 O O . PRO A 1 504 ? -70.140 -4.275 53.343 1.00 54.44 504 PRO A O 1
ATOM 3918 N N . ASN A 1 505 ? -70.924 -5.908 52.020 1.00 58.97 505 ASN A N 1
ATOM 3919 C CA . ASN A 1 505 ? -72.315 -5.866 52.480 1.00 58.97 505 ASN A CA 1
ATOM 3920 C C . ASN A 1 505 ? -72.677 -7.106 53.305 1.00 58.97 505 ASN A C 1
ATOM 3922 O O . ASN A 1 505 ? -72.257 -8.214 52.985 1.00 58.97 505 ASN A O 1
ATOM 3926 N N . GLN A 1 506 ? -73.527 -6.921 54.322 1.00 66.88 506 GLN A N 1
ATOM 3927 C CA . GLN A 1 506 ? -73.866 -7.973 55.290 1.00 66.88 506 GLN A CA 1
ATOM 3928 C C . GLN A 1 506 ? -74.704 -9.126 54.714 1.00 66.88 506 GLN A C 1
ATOM 3930 O O . GLN A 1 506 ? -74.761 -10.177 55.338 1.00 66.88 506 GLN A O 1
ATOM 3935 N N . THR A 1 507 ? -75.317 -8.971 53.533 1.00 79.50 507 THR A N 1
ATOM 3936 C CA . THR A 1 507 ? -76.181 -9.998 52.930 1.00 79.50 507 THR A CA 1
ATOM 3937 C C . THR A 1 507 ? -75.797 -10.272 51.479 1.00 79.50 507 THR A C 1
ATOM 3939 O O . THR A 1 507 ? -75.617 -9.345 50.685 1.00 79.50 507 THR A O 1
ATOM 3942 N N . VAL A 1 508 ? -75.710 -11.553 51.125 1.00 84.75 508 VAL A N 1
ATOM 3943 C CA . VAL A 1 508 ? -75.370 -12.055 49.789 1.00 84.75 508 VAL A CA 1
ATOM 3944 C C . VAL A 1 508 ? -76.574 -12.808 49.225 1.00 84.75 508 VAL A C 1
ATOM 3946 O O . VAL A 1 508 ? -77.164 -13.656 49.893 1.00 84.75 508 VAL A O 1
ATOM 3949 N N . GLN A 1 509 ? -76.953 -12.480 47.990 1.00 88.94 509 GLN A N 1
ATOM 3950 C CA . GLN A 1 509 ? -78.059 -13.093 47.259 1.00 88.94 509 GLN A CA 1
ATOM 3951 C C . GLN A 1 509 ? -77.529 -14.102 46.240 1.00 88.94 509 GLN A C 1
ATOM 3953 O O . GLN A 1 509 ? -76.724 -13.766 45.367 1.00 88.94 509 GLN A O 1
ATOM 3958 N N . TYR A 1 510 ? -78.059 -15.316 46.303 1.00 89.88 510 TYR A N 1
ATOM 3959 C CA . TYR A 1 510 ? -77.839 -16.388 45.342 1.00 89.88 510 TYR A CA 1
ATOM 3960 C C . TYR A 1 510 ? -79.115 -16.618 44.546 1.00 89.88 510 TYR A C 1
ATOM 3962 O O . TYR A 1 510 ? -80.200 -16.735 45.115 1.00 89.88 510 TYR A O 1
ATOM 3970 N N . THR A 1 511 ? -79.007 -16.710 43.227 1.00 92.12 511 THR A N 1
ATOM 3971 C CA . THR A 1 511 ? -80.165 -16.960 42.360 1.00 92.12 511 THR A CA 1
ATOM 3972 C C . THR A 1 511 ? -79.813 -17.992 41.306 1.00 92.12 511 THR A C 1
ATOM 3974 O O . THR A 1 511 ? -78.852 -17.796 40.569 1.00 92.12 511 THR A O 1
ATOM 3977 N N . LEU A 1 512 ? -80.576 -19.084 41.222 1.00 91.69 512 LEU A N 1
ATOM 3978 C CA . LEU A 1 512 ? -80.448 -20.068 40.147 1.00 91.69 512 LEU A CA 1
ATOM 3979 C C . LEU A 1 512 ? -81.472 -19.790 39.050 1.00 91.69 512 LEU A C 1
ATOM 3981 O O . LEU A 1 512 ? -82.658 -19.578 39.316 1.00 91.69 512 LEU A O 1
ATOM 3985 N N . TYR A 1 513 ? -81.003 -19.897 37.815 1.00 91.50 513 TYR A N 1
ATOM 3986 C CA . TYR A 1 513 ? -81.783 -19.806 36.593 1.00 91.50 513 TYR A CA 1
ATOM 3987 C C . TYR A 1 513 ? -81.711 -21.128 35.827 1.00 91.50 513 TYR A C 1
ATOM 3989 O O . TYR A 1 513 ? -80.635 -21.731 35.738 1.00 91.50 513 TYR A O 1
ATOM 3997 N N . ASN A 1 514 ? -82.838 -21.578 35.272 1.00 90.50 514 ASN A N 1
ATOM 3998 C CA . ASN A 1 514 ? -82.866 -22.720 34.354 1.00 90.50 514 ASN A CA 1
ATOM 3999 C C . ASN A 1 514 ? -82.274 -22.348 32.976 1.00 90.50 514 ASN A C 1
ATOM 4001 O O . ASN A 1 514 ? -81.884 -21.205 32.727 1.00 90.50 514 ASN A O 1
ATOM 4005 N N . SER A 1 515 ? -82.212 -23.315 32.058 1.00 86.00 515 SER A N 1
ATOM 4006 C CA . SER A 1 515 ? -81.628 -23.140 30.720 1.00 86.00 515 SER A CA 1
ATOM 4007 C C . SER A 1 515 ? -82.352 -22.127 29.822 1.00 86.00 515 SER A C 1
ATOM 4009 O O . SER A 1 515 ? -81.758 -21.663 28.850 1.00 86.00 515 SER A O 1
ATOM 4011 N N . ILE A 1 516 ? -83.597 -21.758 30.143 1.00 87.50 516 ILE A N 1
ATOM 4012 C CA . ILE A 1 516 ? -84.366 -20.720 29.436 1.00 87.50 516 ILE A CA 1
ATOM 4013 C C . ILE A 1 516 ? -84.348 -19.362 30.162 1.00 87.50 516 ILE A C 1
ATOM 4015 O O . ILE A 1 516 ? -84.980 -18.414 29.703 1.00 87.50 516 ILE A O 1
ATOM 4019 N N . GLY A 1 517 ? -83.584 -19.238 31.255 1.00 85.00 517 GLY A N 1
ATOM 4020 C CA . GLY A 1 517 ? -83.383 -17.986 31.989 1.00 85.00 517 GLY A CA 1
ATOM 4021 C C . GLY A 1 517 ? -84.464 -17.665 33.024 1.00 85.00 517 GLY A C 1
ATOM 4022 O O . GLY A 1 517 ? -84.484 -16.555 33.555 1.00 85.00 517 GLY A O 1
ATOM 4023 N N . GLU A 1 518 ? -85.353 -18.605 33.345 1.00 88.62 518 GLU A N 1
ATOM 4024 C CA . GLU A 1 518 ? -86.340 -18.425 34.411 1.00 88.62 518 GLU A CA 1
ATOM 4025 C C . GLU A 1 518 ? -85.697 -18.671 35.778 1.00 88.62 518 GLU A C 1
ATOM 4027 O O . GLU A 1 518 ? -84.955 -19.639 35.967 1.00 88.62 518 GLU A O 1
ATOM 4032 N N . LYS A 1 519 ? -85.997 -17.800 36.749 1.00 93.38 519 LYS A N 1
ATOM 4033 C CA . LYS A 1 519 ? -85.552 -17.954 38.139 1.00 93.38 519 LYS A CA 1
ATOM 4034 C C . LYS A 1 519 ? -86.259 -19.151 38.771 1.00 93.38 519 LYS A C 1
ATOM 4036 O O . LYS A 1 519 ? -87.478 -19.127 38.919 1.00 93.38 519 LYS A O 1
ATOM 4041 N N . VAL A 1 520 ? -85.489 -20.152 39.191 1.00 91.69 520 VAL A N 1
ATOM 4042 C CA . VAL A 1 520 ? -86.008 -21.392 39.796 1.00 91.69 520 VAL A CA 1
ATOM 4043 C C . VAL A 1 520 ? -85.702 -21.522 41.285 1.00 91.69 520 VAL A C 1
ATOM 4045 O O . VAL A 1 520 ? -86.373 -22.278 41.979 1.00 91.69 520 VAL A O 1
ATOM 4048 N N . TYR A 1 521 ? -84.707 -20.791 41.792 1.00 90.31 521 TYR A N 1
ATOM 4049 C CA . TYR A 1 521 ? -84.383 -20.767 43.216 1.00 90.31 521 TYR A CA 1
ATOM 4050 C C . TYR A 1 521 ? -83.691 -19.460 43.604 1.00 90.31 521 TYR A C 1
ATOM 4052 O O . TYR A 1 521 ? -82.973 -18.861 42.801 1.00 90.31 521 TYR A O 1
ATOM 4060 N N . GLU A 1 522 ? -83.911 -19.024 44.840 1.00 92.38 522 GLU A N 1
ATOM 4061 C CA . GLU A 1 522 ? -83.324 -17.819 45.412 1.00 92.38 522 GLU A CA 1
ATOM 4062 C C . GLU A 1 522 ? -83.030 -18.039 46.894 1.00 92.38 522 GLU A C 1
ATOM 4064 O O . GLU A 1 522 ? -83.854 -18.596 47.618 1.00 92.38 522 GLU A O 1
ATOM 4069 N N . HIS A 1 523 ? -81.854 -17.600 47.332 1.00 88.56 523 HIS A N 1
ATOM 4070 C CA . HIS A 1 523 ? -81.406 -17.723 48.711 1.00 88.56 523 HIS A CA 1
ATOM 4071 C C . HIS A 1 523 ? -80.640 -16.470 49.133 1.00 88.56 523 HIS A C 1
ATOM 4073 O O . HIS A 1 523 ? -79.907 -15.891 48.332 1.00 88.56 523 HIS A O 1
ATOM 4079 N N . PHE A 1 524 ? -80.796 -16.068 50.391 1.00 87.81 524 PHE A N 1
ATOM 4080 C CA . PHE A 1 524 ? -80.047 -14.973 50.999 1.00 87.81 524 PHE A CA 1
ATOM 4081 C C . PHE A 1 524 ? -79.282 -15.531 52.193 1.00 87.81 524 PHE A C 1
ATOM 4083 O O . PHE A 1 524 ? -79.884 -16.205 53.028 1.00 87.81 524 PHE A O 1
ATOM 4090 N N . ALA A 1 525 ? -77.986 -15.246 52.271 1.00 82.25 525 ALA A N 1
ATOM 4091 C CA . ALA A 1 525 ? -77.162 -15.601 53.420 1.00 82.25 525 ALA A CA 1
ATOM 4092 C C . ALA A 1 525 ? -76.425 -14.374 53.954 1.00 82.25 525 ALA A C 1
ATOM 4094 O O . ALA A 1 525 ? -76.171 -13.419 53.211 1.00 82.25 525 ALA A O 1
ATOM 4095 N N . ASP A 1 526 ? -76.070 -14.424 55.236 1.00 78.56 526 ASP A N 1
ATOM 4096 C CA . ASP A 1 526 ? -75.110 -13.486 55.811 1.00 78.56 526 ASP A CA 1
ATOM 4097 C C . ASP A 1 526 ? -73.755 -13.661 55.134 1.00 78.56 526 ASP A C 1
ATOM 4099 O O . ASP A 1 526 ? -73.476 -14.696 54.549 1.00 78.56 526 ASP A O 1
ATOM 4103 N N . ASN A 1 527 ? -72.907 -12.651 55.167 1.00 70.62 527 ASN A N 1
ATOM 4104 C CA . ASN A 1 527 ? -71.636 -12.699 54.467 1.00 70.62 527 ASN A CA 1
ATOM 4105 C C . ASN A 1 527 ? -70.560 -13.460 55.267 1.00 70.62 527 ASN A C 1
ATOM 4107 O O . ASN A 1 527 ? -70.067 -12.954 56.272 1.00 70.62 527 ASN A O 1
ATOM 4111 N N . SER A 1 528 ? -70.193 -14.664 54.824 1.00 67.62 528 SER A N 1
ATOM 4112 C CA . SER A 1 528 ? -69.115 -15.480 55.403 1.00 67.62 528 SER A CA 1
ATOM 4113 C C . SER A 1 528 ? -68.259 -16.143 54.314 1.00 67.62 528 SER A C 1
ATOM 4115 O O . SER A 1 528 ? -68.659 -16.176 53.153 1.00 67.62 528 SER A O 1
ATOM 4117 N N . GLU A 1 529 ? -67.072 -16.648 54.672 1.00 60.09 529 GLU A N 1
ATOM 4118 C CA . GLU A 1 529 ? -66.108 -17.203 53.701 1.00 60.09 529 GLU A CA 1
ATOM 4119 C C . GLU A 1 529 ? -66.638 -18.427 52.927 1.00 60.09 529 GLU A C 1
ATOM 4121 O O . GLU A 1 529 ? -66.308 -18.592 51.751 1.00 60.09 529 GLU A O 1
ATOM 4126 N N . ASP A 1 530 ? -67.491 -19.249 53.554 1.00 66.44 530 ASP A N 1
ATOM 4127 C CA . ASP A 1 530 ? -68.057 -20.466 52.964 1.00 66.44 530 ASP A CA 1
ATOM 4128 C C . ASP A 1 530 ? -69.562 -20.585 53.236 1.00 66.44 530 ASP A C 1
ATOM 4130 O O . ASP A 1 530 ? -70.014 -20.570 54.383 1.00 66.44 530 ASP A O 1
ATOM 4134 N N . HIS A 1 531 ? -70.342 -20.801 52.175 1.00 75.69 531 HIS A N 1
ATOM 4135 C CA . HIS A 1 531 ? -71.784 -21.016 52.255 1.00 75.69 531 HIS A CA 1
ATOM 4136 C C . HIS A 1 531 ? -72.189 -22.354 51.664 1.00 75.69 531 HIS A C 1
ATOM 4138 O O . HIS A 1 531 ? -72.152 -22.545 50.448 1.00 75.69 531 HIS A O 1
ATOM 4144 N N . LEU A 1 532 ? -72.651 -23.260 52.523 1.00 77.69 532 LEU A N 1
ATOM 4145 C CA . LEU A 1 532 ? -73.369 -24.446 52.079 1.00 77.69 532 LEU A CA 1
ATOM 4146 C C . LEU A 1 532 ? -74.810 -24.059 51.733 1.00 77.69 532 LEU A C 1
ATOM 4148 O O . LEU A 1 532 ? -75.550 -23.561 52.581 1.00 77.69 532 LEU A O 1
ATOM 4152 N N . ILE A 1 533 ? -75.205 -24.298 50.487 1.00 80.81 533 ILE A N 1
ATOM 4153 C CA . ILE A 1 533 ? -76.554 -24.054 49.984 1.00 80.81 533 ILE A CA 1
ATOM 4154 C C . ILE A 1 533 ? -77.164 -25.388 49.573 1.00 80.81 533 ILE A C 1
ATOM 4156 O O . ILE A 1 533 ? -76.749 -26.004 48.587 1.00 80.81 533 ILE A O 1
ATOM 4160 N N . SER A 1 534 ? -78.202 -25.803 50.296 1.00 81.62 534 SER A N 1
ATOM 4161 C CA . SER A 1 534 ? -79.051 -26.916 49.878 1.00 81.62 534 SER A CA 1
ATOM 4162 C C . SER A 1 534 ? -80.001 -26.439 48.775 1.00 81.62 534 SER A C 1
ATOM 4164 O O . SER A 1 534 ? -80.748 -25.471 48.939 1.00 81.62 534 SER A O 1
ATOM 4166 N N . ILE A 1 535 ? -79.947 -27.102 47.622 1.00 81.00 535 ILE A N 1
ATOM 4167 C CA . ILE A 1 535 ? -80.769 -26.800 46.450 1.00 81.00 535 ILE A CA 1
ATOM 4168 C C . ILE A 1 535 ? -82.048 -27.649 46.514 1.00 81.00 535 ILE A C 1
ATOM 4170 O O . ILE A 1 535 ? -81.965 -28.837 46.833 1.00 81.00 535 ILE A O 1
ATOM 4174 N N . PRO A 1 536 ? -83.237 -27.101 46.188 1.00 78.44 536 PRO A N 1
ATOM 4175 C CA . PRO A 1 536 ? -84.478 -27.861 46.263 1.00 78.44 536 PRO A CA 1
ATOM 4176 C C . PRO A 1 536 ? -84.424 -29.172 45.454 1.00 78.44 536 PRO A C 1
ATOM 4178 O O . PRO A 1 536 ? -83.970 -29.176 44.297 1.00 78.44 536 PRO A O 1
ATOM 4181 N N . PRO A 1 537 ? -84.920 -30.292 46.017 1.00 73.50 537 PRO A N 1
ATOM 4182 C CA . PRO A 1 537 ? -84.887 -31.593 45.349 1.00 73.50 537 PRO A CA 1
ATOM 4183 C C . PRO A 1 537 ? -85.748 -31.613 44.079 1.00 73.50 537 PRO A C 1
ATOM 4185 O O . PRO A 1 537 ? -85.464 -32.373 43.164 1.00 73.50 537 PRO A O 1
ATOM 4188 N N . GLU A 1 538 ? -86.733 -30.719 43.991 1.00 80.38 538 GLU A N 1
ATOM 4189 C CA . GLU A 1 538 ? -87.738 -30.636 42.923 1.00 80.38 538 GLU A CA 1
ATOM 4190 C C . GLU A 1 538 ? -87.190 -30.111 41.583 1.00 80.38 538 GLU A C 1
ATOM 4192 O O . GLU A 1 538 ? -87.874 -30.169 40.563 1.00 80.38 538 GLU A O 1
ATOM 4197 N N . LEU A 1 539 ? -85.951 -29.603 41.556 1.00 85.00 539 LEU A N 1
ATOM 4198 C CA . LEU A 1 539 ? -85.297 -29.205 40.307 1.00 85.00 539 LEU A CA 1
ATOM 4199 C C . LEU A 1 539 ? -84.862 -30.442 39.509 1.00 85.00 539 LEU A C 1
ATOM 4201 O O . LEU A 1 539 ? -84.124 -31.276 40.030 1.00 85.00 539 LEU A O 1
ATOM 4205 N N . ASN A 1 540 ? -85.260 -30.533 38.241 1.00 86.25 540 ASN A N 1
ATOM 4206 C CA . ASN A 1 540 ? -84.843 -31.618 37.346 1.00 86.25 540 ASN A CA 1
ATOM 4207 C C . ASN A 1 540 ? -83.332 -31.570 37.049 1.00 86.25 540 ASN A C 1
ATOM 4209 O O . ASN A 1 540 ? -82.729 -30.492 37.055 1.00 86.25 540 ASN A O 1
ATOM 4213 N N . SER A 1 541 ? -82.734 -32.714 36.718 1.00 86.94 541 SER A N 1
ATOM 4214 C CA . SER A 1 541 ? -81.357 -32.806 36.217 1.00 86.94 541 SER A CA 1
ATOM 4215 C C . SER A 1 541 ? -81.173 -31.941 34.963 1.00 86.94 541 SER A C 1
ATOM 4217 O O . SER A 1 541 ? -82.047 -31.896 34.091 1.00 86.94 541 SER A O 1
ATOM 4219 N N . GLY A 1 542 ? -80.057 -31.218 34.865 1.00 86.94 542 GLY A N 1
ATOM 4220 C CA . GLY A 1 542 ? -79.834 -30.266 33.773 1.00 86.94 542 GLY A CA 1
ATOM 4221 C C . GLY A 1 542 ? -78.815 -29.168 34.074 1.00 86.94 542 GLY A C 1
ATOM 4222 O O . GLY A 1 542 ? -78.167 -29.157 35.119 1.00 86.94 542 GLY A O 1
ATOM 4223 N N . VAL A 1 543 ? -78.665 -28.237 33.126 1.00 89.12 543 VAL A N 1
ATOM 4224 C CA . VAL A 1 543 ? -77.745 -27.094 33.239 1.00 89.12 543 VAL A CA 1
ATOM 4225 C C . VAL A 1 543 ? -78.472 -25.892 33.833 1.00 89.12 543 VAL A C 1
ATOM 4227 O O . VAL A 1 543 ? -79.520 -25.479 33.333 1.00 89.12 543 VAL A O 1
ATOM 4230 N N . TYR A 1 544 ? -77.868 -25.302 34.857 1.00 90.81 544 TYR A N 1
ATOM 4231 C CA . TYR A 1 544 ? -78.347 -24.109 35.543 1.00 90.81 544 TYR A CA 1
ATOM 4232 C C . TYR A 1 544 ? -77.279 -23.018 35.518 1.00 90.81 544 TYR A C 1
ATOM 4234 O O . TYR A 1 544 ? -76.081 -23.294 35.425 1.00 90.81 544 TYR A O 1
ATOM 4242 N N . THR A 1 545 ? -77.703 -21.765 35.632 1.00 92.44 545 THR A N 1
ATOM 4243 C CA . THR A 1 545 ? -76.798 -20.641 35.900 1.00 92.44 545 THR A CA 1
ATOM 4244 C C . THR A 1 545 ? -77.090 -20.113 37.289 1.00 92.44 545 THR A C 1
ATOM 4246 O O . THR A 1 545 ? -78.221 -19.727 37.565 1.00 92.44 545 THR A O 1
ATOM 4249 N N . ILE A 1 546 ? -76.086 -20.083 38.158 1.00 90.19 546 ILE A N 1
ATOM 4250 C CA . ILE A 1 546 ? -76.185 -19.416 39.452 1.00 90.19 546 ILE A CA 1
ATOM 4251 C C . ILE A 1 546 ? -75.553 -18.035 39.366 1.00 90.19 546 ILE A C 1
ATOM 4253 O O . ILE A 1 546 ? -74.448 -17.879 38.846 1.00 90.19 546 ILE A O 1
ATOM 4257 N N . THR A 1 547 ? -76.246 -17.040 39.901 1.00 90.31 547 THR A N 1
ATOM 4258 C CA . THR A 1 547 ? -75.721 -15.694 40.089 1.00 90.31 547 THR A CA 1
ATOM 4259 C C . THR A 1 547 ? -75.517 -15.406 41.563 1.00 90.31 547 THR A C 1
ATOM 4261 O O . THR A 1 547 ? -76.412 -15.688 42.359 1.00 90.31 547 THR A O 1
ATOM 4264 N N . VAL A 1 548 ? -74.388 -14.792 41.905 1.00 87.00 548 VAL A N 1
ATOM 4265 C CA . VAL A 1 548 ? -74.077 -14.307 43.255 1.00 87.00 548 VAL A CA 1
ATOM 4266 C C . VAL A 1 548 ? -74.041 -12.782 43.219 1.00 87.00 548 VAL A C 1
ATOM 4268 O O . VAL A 1 548 ? -73.382 -12.209 42.344 1.00 87.00 548 VAL A O 1
ATOM 4271 N N . LYS A 1 549 ? -74.780 -12.122 44.116 1.00 85.06 549 LYS A N 1
ATOM 4272 C CA . LYS A 1 549 ? -74.889 -10.658 44.203 1.00 85.06 549 LYS A CA 1
ATOM 4273 C C . LYS A 1 549 ? -74.702 -10.159 45.634 1.00 85.06 549 LYS A C 1
ATOM 4275 O O . LYS A 1 549 ? -75.310 -10.696 46.552 1.00 85.06 549 LYS A O 1
ATOM 4280 N N . SER A 1 550 ? -73.913 -9.101 45.813 1.00 80.25 550 SER A N 1
ATOM 4281 C CA . SER A 1 550 ? -73.774 -8.385 47.091 1.00 80.25 550 SER A CA 1
ATOM 4282 C C . SER A 1 550 ? -73.407 -6.920 46.836 1.00 80.25 550 SER A C 1
ATOM 4284 O O . SER A 1 550 ? -72.319 -6.616 46.352 1.00 80.25 550 SER A O 1
ATOM 4286 N N . GLY A 1 551 ? -74.331 -5.989 47.103 1.00 74.38 551 GLY A N 1
ATOM 4287 C CA . GLY A 1 551 ? -74.159 -4.584 46.703 1.00 74.38 551 GLY A CA 1
ATOM 4288 C C . GLY A 1 551 ? -74.014 -4.425 45.184 1.00 74.38 551 GLY A C 1
ATOM 4289 O O . GLY A 1 551 ? -74.850 -4.922 44.434 1.00 74.38 551 GLY A O 1
ATOM 4290 N N . GLU A 1 552 ? -72.953 -3.746 44.734 1.00 69.56 552 GLU A N 1
ATOM 4291 C CA . GLU A 1 552 ? -72.628 -3.594 43.303 1.00 69.56 552 GLU A CA 1
ATOM 4292 C C . GLU A 1 552 ? -71.949 -4.831 42.690 1.00 69.56 552 GLU A C 1
ATOM 4294 O O . GLU A 1 552 ? -71.817 -4.926 41.469 1.00 69.56 552 GLU A O 1
ATOM 4299 N N . PHE A 1 553 ? -71.527 -5.803 43.506 1.00 71.81 553 PHE A N 1
ATOM 4300 C CA . PHE A 1 553 ? -70.915 -7.023 42.996 1.00 71.81 553 PHE A CA 1
ATOM 4301 C C . PHE A 1 553 ? -71.949 -7.965 42.388 1.00 71.81 553 PHE A C 1
ATOM 4303 O O . PHE A 1 553 ? -72.983 -8.261 42.994 1.00 71.81 553 PHE A O 1
ATOM 4310 N N . HIS A 1 554 ? -71.612 -8.503 41.216 1.00 80.25 554 HIS A N 1
ATOM 4311 C CA . HIS A 1 554 ? -72.391 -9.512 40.521 1.00 80.25 554 HIS A CA 1
ATOM 4312 C C . HIS A 1 554 ? -71.476 -10.457 39.734 1.00 80.25 554 HIS A C 1
ATOM 4314 O O . HIS A 1 554 ? -70.681 -10.013 38.907 1.00 80.25 554 HIS A O 1
ATOM 4320 N N . THR A 1 555 ? -71.621 -11.766 39.943 1.00 83.88 555 THR A N 1
ATOM 4321 C CA . THR A 1 555 ? -70.963 -12.794 39.123 1.00 83.88 555 THR A CA 1
ATOM 4322 C C . THR A 1 555 ? -71.912 -13.946 38.814 1.00 83.88 555 THR A C 1
ATOM 4324 O O . THR A 1 555 ? -72.925 -14.121 39.495 1.00 83.88 555 THR A O 1
ATOM 4327 N N . SER A 1 556 ? -71.598 -14.722 37.776 1.00 87.25 556 SER A N 1
ATOM 4328 C CA . SER A 1 556 ? -72.400 -15.861 37.316 1.00 87.25 556 SER A CA 1
ATOM 4329 C C . SER A 1 556 ? -71.524 -17.084 37.035 1.00 87.25 556 SER A C 1
ATOM 4331 O O . SER A 1 556 ? -70.421 -16.949 36.503 1.00 87.25 556 SER A O 1
ATOM 4333 N N . LYS A 1 557 ? -72.014 -18.285 37.359 1.00 87.69 557 LYS A N 1
ATOM 4334 C CA . LYS A 1 557 ? -71.361 -19.574 37.068 1.00 87.69 557 LYS A CA 1
ATOM 4335 C C . LYS A 1 557 ? -72.379 -20.581 36.532 1.00 87.69 557 LYS A C 1
ATOM 4337 O O . LYS A 1 557 ? -73.547 -20.546 36.908 1.00 87.69 557 LYS A O 1
ATOM 4342 N N . HIS A 1 558 ? -71.929 -21.498 35.679 1.00 89.88 558 HIS A N 1
ATOM 4343 C CA . HIS A 1 558 ? -72.752 -22.614 35.214 1.00 89.88 558 HIS A CA 1
ATOM 4344 C C . HIS A 1 558 ? -72.606 -23.815 36.143 1.00 89.88 558 HIS A C 1
ATOM 4346 O O . HIS A 1 558 ? -71.488 -24.169 36.516 1.00 89.88 558 HIS A O 1
ATOM 4352 N N . LEU A 1 559 ? -73.726 -24.453 36.471 1.00 87.62 559 LEU A N 1
ATOM 4353 C CA . LEU A 1 559 ? -73.804 -25.656 37.290 1.00 87.62 559 LEU A CA 1
ATOM 4354 C C . LEU A 1 559 ? -74.533 -26.769 36.537 1.00 87.62 559 LEU A C 1
ATOM 4356 O O . LEU A 1 559 ? -75.434 -26.503 35.741 1.00 87.62 559 LEU A O 1
ATOM 4360 N N . ILE A 1 560 ? -74.165 -28.012 36.818 1.00 87.25 560 ILE A N 1
ATOM 4361 C CA . ILE A 1 560 ? -74.805 -29.214 36.285 1.00 87.25 560 ILE A CA 1
ATOM 4362 C C . ILE A 1 560 ? -75.444 -29.953 37.463 1.00 87.25 560 ILE A C 1
ATOM 4364 O O . ILE A 1 560 ? -74.725 -30.413 38.348 1.00 87.25 560 ILE A O 1
ATOM 4368 N N . LYS A 1 561 ? -76.778 -30.062 37.478 1.00 85.25 561 LYS A N 1
ATOM 4369 C CA . LYS A 1 561 ? -77.502 -30.935 38.413 1.00 85.25 561 LYS A CA 1
ATOM 4370 C C . LYS A 1 561 ? -77.598 -32.336 37.809 1.00 85.25 561 LYS A C 1
ATOM 4372 O O . LYS A 1 561 ? -78.049 -32.450 36.663 1.00 85.25 561 LYS A O 1
ATOM 4377 N N . LEU A 1 562 ? -77.143 -33.348 38.550 1.00 83.38 562 LEU A N 1
ATOM 4378 C CA . LEU A 1 562 ? -77.173 -34.756 38.133 1.00 83.38 562 LEU A CA 1
ATOM 4379 C C . LEU A 1 562 ? -78.577 -35.352 38.124 1.00 83.38 562 LEU A C 1
ATOM 4381 O O . LEU A 1 562 ? -79.462 -34.870 38.867 1.00 83.38 562 LEU A O 1
#

Nearest PDB structures (foldseek):
  7y6e-assembly2_B  TM=4.253E-01  e=1.220E-03  Chelicerata
  6wdp-assembly1_A  TM=3.651E-01  e=9.898E-04  Homo sapiens
  8iyk-assembly1_J  TM=2.243E-01  e=4.570E-06  Escherichia phage Lambda
  3hs0-assembly2_A  TM=2.164E-01  e=6.552E-05  Naja kaouthia
  8xci-assembly1_J  TM=2.444E-01  e=1.220E-03  Escherichia phage Lambda

Mean predicted aligned error: 14.77 Å